Protein AF-A0A7S0DTU8-F1 (afdb_monomer)

Nearest PDB structures (foldseek):
  6wq1-assembly3_C  TM=8.535E-01  e=8.062E-12  Homo sapiens
  8d0v-assembly2_B  TM=8.245E-01  e=4.771E-11  Homo sapiens
  8czl-assembly1_A  TM=8.267E-01  e=7.780E-11  Homo sapiens

Foldseek 3Di:
DLPAFLALAGGPLVVLLVQLVVCVVVVVVVSNVVSLVVLLVVLVVLLDVSFPALARRRHLLLSLLSLLLVLVVVVVVVVVVVVVVVVVVCVPDVDDDDPDPPPPDDDPSNVSSLVSSLSSLLSQLVQQQVVCVVVVPPQANGWGAQDPVRFAFPACGRHDLVNLLSNLSHDVVSVCVSPVCCLVRSVSVVVVQVVQFADDDPVDPQATKHARTDDPDPPDDDPPDDDDPDPDDDDDDDDDDDDDDPDDDPDPDPVVVVVLPDDPVQAQPLDDQDQDLLARGGMLLVLLSSLLSCCVRVNDVPCSSLVSLVSSLVVCRNHVCYLLACFLGRHLLVSLQSLLSNLLSDPDNSSSSVSLLSSVQSLCLCVLVVVSHDPSSNVVSVVSNVRRVPNDPDQPDRGRHCVSSVLSVLCSVPSNQDHRPSSDSHPPPVSDPVPPPDPPVPDDDPPPDPPPDDDD

Secondary structure (DSSP, 8-state):
--SS---SSSSHHHHHHHHHHHHHHHT-HHHHHHHHHHHHHHHHHHTSTT----STTTSHHHHHHHHHHHHHHHHHHHHHHHHHHHHHHTTT-------SSSSS---HHHHHHHHHHHHHHHHHHHHHHHHHHHTT--S-S----SSTT---B-STTTSHHHHHHHHHHS-HHHHHHH-TTHHHHHHHHHHHHHHT-EE--TTSSS-EE--SBPPTT--------------S-----------S----------HHHHTTT--TTSSPPS--------SSSSSHHHHHHHHHHHHHHH--TTSHHHHHHHHHHHHHHHH---TT-S-SSSSHHHHHHHHHHHHHH-SSHHHHHHHHHHHHHHHHHHTT-TTTS-HHHHHHHHHHHHHHHHH-S-TTSTTTSHHHHHHHHHHTTSTTT---TTTS----SSS--TT----GGG--------------

pLDDT: mean 72.61, std 24.67, range [21.75, 98.25]

Mean predicted aligned error: 13.51 Å

InterPro domains:
  IPR007822 Lanthionine synthetase C-like [PF05147] (283-421)
  IPR007822 Lanthionine synthetase C-like [SM01260] (2-423)
  IPR012341 Six-hairpin glycosidase-like superfamily [G3DSA:1.50.10.10] (2-214)
  IPR012341 Six-hairpin glycosidase-like superfamily [G3DSA:1.50.10.10] (278-424)

Sequence (456 aa):
MSEYGAGLWDGLAGRVYVETIFHLETGDFVEAEACMETLISMARFVSTDMCSQDTYHDGRAGFLFALTDLLFRTTHRKEENTSKQLQSCTKGLGVPPTSSESSKHRSRDVEMLESAIEKVARKILDRGKEFVWDYSIELTPLIWPANKDMHMFLGLERGTMGCLHALLHVPPSILDRADPEWRHDINQTLQFVLMHQVYTDPAYTNATAYPEAAKPGIEQPLPAIKFHDATSSILKDGGGIGEIYRAGEEEEMPPQFHRFGFEADELPPEQTVNRTYQNLGEGSGGAVFLFLQARRVLGDPGDTFLNAARKAGDAVWERGLIRQGMGIIKGVSGNAYAFLALARAEEDEDKSNLWIQRARLFGAFMVNWETELPKPMRKLSLEFSRTAWYETSVPGCLMEGYGSGVLLLVDLEDPKNARAPLVEPTLWPHVFPRSTAPRLAQMEPRLVPPRASRRN

Solvent-accessible surface area (backbone atoms only — not comparable to full-atom values): 25528 Å² total; per-residue (Å²): 112,93,89,48,36,53,0,36,74,58,23,57,46,25,55,40,48,53,51,21,51,51,23,56,75,74,65,40,57,68,61,18,49,54,33,48,52,49,53,48,54,47,35,66,51,57,44,36,83,85,44,87,42,52,17,19,36,45,6,46,18,20,35,45,35,55,52,40,45,51,47,54,52,61,52,53,53,49,55,52,52,51,51,54,50,51,57,59,59,55,74,77,47,101,64,84,84,81,90,81,78,90,86,81,75,82,57,69,66,60,55,50,44,53,56,33,46,27,46,37,52,30,40,54,53,51,50,14,36,49,46,19,59,80,65,68,47,87,78,34,57,47,45,46,53,53,49,97,84,62,48,45,27,36,11,24,32,45,6,38,41,14,35,51,40,26,56,58,65,48,56,65,81,43,43,52,71,41,40,75,59,50,67,59,38,53,50,46,26,48,51,44,54,57,70,51,53,36,78,56,58,93,92,46,91,77,36,29,36,37,51,56,46,68,71,91,81,78,92,64,80,79,76,82,84,73,89,72,92,73,94,72,86,87,87,81,87,86,87,87,82,83,84,93,81,83,87,83,78,96,69,76,80,59,75,72,48,71,74,72,69,71,55,89,84,73,53,61,62,100,66,63,84,47,98,56,56,32,13,19,26,27,9,14,19,22,46,21,57,33,24,53,43,44,28,74,70,74,52,48,90,85,44,56,31,56,51,53,19,50,30,13,45,46,29,28,60,53,44,16,76,36,63,53,13,40,0,29,37,52,11,30,34,22,29,23,40,31,24,31,53,49,22,66,69,43,86,50,68,67,61,16,50,50,26,43,49,54,21,49,50,45,51,35,37,71,70,53,38,62,91,77,42,57,77,78,52,41,60,53,18,55,51,44,68,68,49,31,75,76,56,34,97,50,53,72,36,53,52,44,6,52,43,20,43,57,49,47,59,58,32,62,77,44,47,83,74,47,60,47,80,97,76,40,82,68,82,80,85,62,96,59,53,94,85,59,79,71,81,67,90,73,67,78,79,85,75,77,76,81,80,76,79,84,76,129

Structure (mmCIF, N/CA/C/O backbone):
data_AF-A0A7S0DTU8-F1
#
_entry.id   AF-A0A7S0DTU8-F1
#
loop_
_atom_site.group_PDB
_atom_site.id
_atom_site.type_symbol
_atom_site.label_atom_id
_atom_site.label_alt_id
_atom_site.label_comp_id
_atom_site.label_asym_id
_atom_site.label_entity_id
_atom_site.label_seq_id
_atom_site.pdbx_PDB_ins_code
_atom_site.Cartn_x
_atom_site.Cartn_y
_atom_site.Cartn_z
_atom_site.occupancy
_atom_site.B_iso_or_equiv
_atom_site.auth_seq_id
_atom_site.auth_comp_id
_atom_site.auth_asym_id
_atom_site.auth_atom_id
_atom_site.pdbx_PDB_model_num
ATOM 1 N N . MET A 1 1 ? -5.014 25.091 8.815 1.00 47.78 1 MET A N 1
ATOM 2 C CA . MET A 1 1 ? -4.806 23.866 8.009 1.00 47.78 1 MET A CA 1
ATOM 3 C C . MET A 1 1 ? -4.191 24.142 6.633 1.00 47.78 1 MET A C 1
ATOM 5 O O . MET A 1 1 ? -3.889 23.183 5.950 1.00 4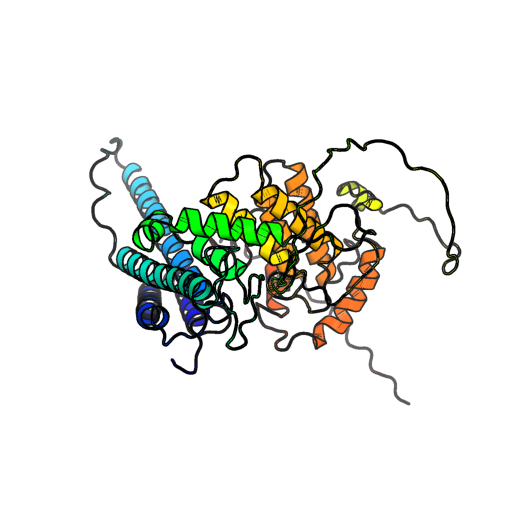7.78 1 MET A O 1
ATOM 9 N N . SER A 1 2 ? -3.927 25.394 6.222 1.00 42.66 2 SER A N 1
ATOM 10 C CA . SER A 1 2 ? -3.192 25.662 4.970 1.00 42.66 2 SER A CA 1
ATOM 11 C C . SER A 1 2 ? -1.684 25.372 5.051 1.00 42.66 2 SER A C 1
ATOM 13 O O . SER A 1 2 ? -1.054 25.253 4.012 1.00 42.66 2 SER A O 1
ATOM 15 N N . GLU A 1 3 ? -1.111 25.249 6.258 1.00 39.72 3 GLU A N 1
ATOM 16 C CA . GLU A 1 3 ? 0.319 24.944 6.479 1.00 39.72 3 GLU A CA 1
ATOM 17 C C . GLU A 1 3 ? 0.607 23.496 6.914 1.00 39.72 3 GLU A C 1
ATOM 19 O O . GLU A 1 3 ? 1.759 23.085 6.899 1.00 39.72 3 GLU A O 1
ATOM 24 N N . TYR A 1 4 ? -0.408 22.705 7.282 1.00 51.34 4 TYR A N 1
ATOM 25 C CA . TYR A 1 4 ? -0.225 21.323 7.741 1.00 51.34 4 TYR A CA 1
ATOM 26 C C . TYR A 1 4 ? -0.994 20.395 6.805 1.00 51.34 4 TYR A C 1
ATOM 28 O O . TYR A 1 4 ? -2.225 20.450 6.777 1.00 51.34 4 TYR A O 1
ATOM 36 N N . GLY A 1 5 ? -0.270 19.597 6.015 1.00 64.25 5 GLY A N 1
ATOM 37 C CA . GLY A 1 5 ? -0.832 18.683 5.021 1.00 64.25 5 GLY A CA 1
ATOM 38 C C . GLY A 1 5 ? -1.892 17.742 5.600 1.00 64.25 5 GLY A C 1
ATOM 39 O O . GLY A 1 5 ? -1.912 17.440 6.798 1.00 64.25 5 GLY A O 1
ATOM 40 N N . ALA A 1 6 ? -2.797 17.281 4.738 1.00 77.06 6 ALA A N 1
ATOM 41 C CA . ALA A 1 6 ? -3.824 16.306 5.101 1.00 77.06 6 ALA A CA 1
ATOM 42 C C . ALA A 1 6 ? -3.353 14.851 4.941 1.00 77.06 6 ALA A C 1
ATOM 44 O O . ALA A 1 6 ? -4.113 13.940 5.251 1.00 77.06 6 ALA A O 1
ATOM 45 N N . GLY A 1 7 ? -2.127 14.633 4.459 1.00 80.75 7 GLY A N 1
ATOM 46 C CA . GLY A 1 7 ? -1.588 13.303 4.213 1.00 80.75 7 GLY A CA 1
ATOM 47 C C . GLY A 1 7 ? -1.384 12.461 5.468 1.00 80.75 7 GLY A C 1
ATOM 48 O O . GLY A 1 7 ? -1.318 12.953 6.599 1.00 80.75 7 GLY A O 1
ATOM 49 N N . LEU A 1 8 ? -1.268 11.157 5.231 1.00 85.31 8 LEU A N 1
ATOM 50 C CA . LEU A 1 8 ? -0.995 10.159 6.260 1.00 85.31 8 LEU A CA 1
ATOM 51 C C . LEU A 1 8 ? 0.477 10.156 6.683 1.00 85.31 8 LEU A C 1
ATOM 53 O O . LEU A 1 8 ? 0.763 9.920 7.853 1.00 85.31 8 LEU A O 1
ATOM 57 N N . TRP A 1 9 ? 1.404 10.402 5.754 1.00 85.06 9 TRP A N 1
ATOM 58 C CA . TRP A 1 9 ? 2.842 10.328 6.036 1.00 85.06 9 TRP A CA 1
ATOM 59 C C . TRP A 1 9 ? 3.439 11.662 6.478 1.00 85.06 9 TRP A C 1
ATOM 61 O O . TRP A 1 9 ? 4.309 11.661 7.344 1.00 85.06 9 TRP A O 1
ATOM 71 N N . ASP A 1 10 ? 2.942 12.779 5.944 1.00 80.56 10 ASP A N 1
ATOM 72 C CA . ASP A 1 10 ? 3.497 14.116 6.208 1.00 80.56 10 ASP A CA 1
ATOM 73 C C . ASP A 1 10 ? 2.409 15.145 6.558 1.00 80.56 10 ASP A C 1
ATOM 75 O O . ASP A 1 10 ? 2.328 16.250 6.019 1.00 80.56 10 ASP A O 1
ATOM 79 N N . GLY A 1 11 ? 1.482 14.756 7.437 1.00 83.75 11 GLY A N 1
ATOM 80 C CA . GLY A 1 11 ? 0.316 15.578 7.738 1.00 83.75 11 GLY A CA 1
ATOM 81 C C . GLY A 1 11 ? -0.268 15.400 9.131 1.00 83.75 11 GLY A C 1
ATOM 82 O O . GLY A 1 11 ? 0.012 14.443 9.857 1.00 83.75 11 GLY A O 1
ATOM 83 N N . LEU A 1 12 ? -1.147 16.338 9.496 1.00 86.44 12 LEU A N 1
ATOM 84 C CA . LEU A 1 12 ? -1.878 16.292 10.767 1.00 86.44 12 LEU A CA 1
ATOM 85 C C . LEU A 1 12 ? -2.754 15.035 10.856 1.00 86.44 12 LEU A C 1
ATOM 87 O O . LEU A 1 12 ? -2.937 14.492 11.942 1.00 86.44 12 LEU A O 1
ATOM 91 N N . ALA A 1 13 ? -3.259 14.554 9.718 1.00 87.88 13 ALA A N 1
ATOM 92 C CA . ALA A 1 13 ? -4.102 13.370 9.681 1.00 87.88 13 ALA A CA 1
ATOM 93 C C . ALA A 1 13 ? -3.352 12.124 10.151 1.00 87.88 13 ALA A C 1
ATOM 95 O O . ALA A 1 13 ? -3.906 11.361 10.933 1.00 87.88 13 ALA A O 1
ATOM 96 N N . GLY A 1 14 ? -2.088 11.954 9.748 1.00 88.75 14 GLY A N 1
ATOM 97 C CA . GLY A 1 14 ? -1.256 10.849 10.219 1.00 88.75 14 GLY A CA 1
ATOM 98 C C . GLY A 1 14 ? -1.089 10.839 11.735 1.00 88.75 14 GLY A C 1
ATOM 99 O O . GLY A 1 14 ? -1.263 9.800 12.371 1.00 88.75 14 GLY A O 1
ATOM 100 N N . ARG A 1 15 ? -0.843 12.011 12.333 1.00 90.19 15 ARG A N 1
ATOM 101 C CA . ARG A 1 15 ? -0.746 12.150 13.792 1.00 90.19 15 ARG A CA 1
ATOM 102 C C . ARG A 1 15 ? -2.048 11.755 14.487 1.00 90.19 15 ARG A C 1
ATOM 104 O O . ARG A 1 15 ? -2.019 10.902 15.368 1.00 90.19 15 ARG A O 1
ATOM 111 N N . VAL A 1 16 ? -3.168 12.358 14.083 1.00 93.12 16 VAL A N 1
ATOM 112 C CA . VAL A 1 16 ? -4.474 12.096 14.712 1.00 93.12 16 VAL A CA 1
ATOM 113 C C . VAL A 1 16 ? -4.891 10.638 14.502 1.00 93.12 16 VAL A C 1
ATOM 115 O O . VAL A 1 16 ? -5.452 10.020 15.400 1.00 93.12 16 VAL A O 1
ATOM 118 N N . TYR A 1 17 ? -4.571 10.048 13.349 1.00 92.56 17 TYR A N 1
ATOM 119 C CA . TYR A 1 17 ? -4.797 8.631 13.077 1.00 92.56 17 TYR A CA 1
ATOM 120 C C . TYR A 1 17 ? -4.020 7.731 14.043 1.00 92.56 17 TYR A C 1
ATOM 122 O O . TYR A 1 17 ? -4.633 6.896 14.704 1.00 92.56 17 TYR A O 1
ATOM 130 N N . VAL A 1 18 ? -2.706 7.924 14.197 1.00 90.62 18 VAL A N 1
ATOM 131 C CA . VAL A 1 18 ? -1.896 7.119 15.131 1.00 90.62 18 VAL A CA 1
ATOM 132 C C . VAL A 1 18 ? -2.380 7.284 16.575 1.00 90.62 18 VAL A C 1
ATOM 134 O O . VAL A 1 18 ? -2.463 6.298 17.304 1.00 90.62 18 VAL A O 1
ATOM 137 N N . GLU A 1 19 ? -2.749 8.502 16.973 1.00 93.44 19 GLU A N 1
ATOM 138 C CA . GLU A 1 19 ? -3.332 8.794 18.288 1.00 93.44 19 GLU A CA 1
ATOM 139 C C . GLU A 1 19 ? -4.666 8.056 18.487 1.00 93.44 19 GLU A C 1
ATOM 141 O O . GLU A 1 19 ? -4.858 7.380 19.497 1.00 93.44 19 GLU A O 1
ATOM 146 N N . THR A 1 20 ? -5.535 8.056 17.469 1.00 92.69 20 THR A N 1
ATOM 147 C CA . THR A 1 20 ? -6.788 7.282 17.470 1.00 92.69 20 THR A CA 1
ATOM 148 C C . THR A 1 20 ? -6.514 5.795 17.688 1.00 92.69 20 THR A C 1
ATOM 150 O O . THR A 1 20 ? -7.142 5.172 18.544 1.00 92.69 20 THR A O 1
ATOM 153 N N . ILE A 1 21 ? -5.563 5.215 16.943 1.00 89.62 21 ILE A N 1
ATOM 154 C CA . ILE A 1 21 ? -5.195 3.800 17.088 1.00 89.62 21 ILE A CA 1
ATOM 155 C C . ILE A 1 21 ? -4.662 3.522 18.493 1.00 89.62 21 ILE A C 1
ATOM 157 O O . ILE A 1 21 ? -5.108 2.576 19.137 1.00 89.62 21 ILE A O 1
ATOM 161 N N . PHE A 1 22 ? -3.765 4.361 19.008 1.00 90.56 22 PHE A N 1
ATOM 162 C CA . PHE A 1 22 ? -3.223 4.204 20.355 1.00 90.56 22 PHE A CA 1
ATOM 163 C C . PHE A 1 22 ? -4.329 4.164 21.421 1.00 90.56 22 PHE A C 1
ATOM 165 O O . PHE A 1 22 ? -4.346 3.261 22.263 1.00 90.56 22 PHE A O 1
ATOM 172 N N . HIS A 1 23 ? -5.286 5.090 21.367 1.00 89.69 23 HIS A N 1
ATOM 173 C CA . HIS A 1 23 ? -6.411 5.122 22.301 1.00 89.69 23 HIS A CA 1
ATOM 174 C C . HIS A 1 23 ? -7.343 3.910 22.142 1.00 89.69 23 HIS A C 1
ATOM 176 O O . HIS A 1 23 ? -7.760 3.312 23.138 1.00 89.69 23 HIS A O 1
ATOM 182 N N . LEU A 1 24 ? -7.605 3.467 20.906 1.00 84.94 24 LEU A N 1
ATOM 183 C CA . LEU A 1 24 ? -8.387 2.252 20.652 1.00 84.94 24 LEU A CA 1
ATOM 184 C C . LEU A 1 24 ? -7.739 1.002 21.266 1.00 84.94 24 LEU A C 1
ATOM 186 O O . LEU A 1 24 ? -8.446 0.198 21.880 1.00 84.94 24 LEU A O 1
ATOM 190 N N . GLU A 1 25 ? -6.420 0.852 21.122 1.00 83.25 25 GLU A N 1
ATOM 191 C CA . GLU A 1 25 ? -5.665 -0.313 21.607 1.00 83.25 25 GLU A CA 1
ATOM 192 C C . GLU A 1 25 ? -5.443 -0.287 23.129 1.00 83.25 25 GLU A C 1
ATOM 194 O O . GLU A 1 25 ? -5.453 -1.329 23.789 1.00 83.25 25 GLU A O 1
ATOM 199 N N . THR A 1 26 ? -5.281 0.901 23.718 1.00 87.31 26 THR A N 1
ATOM 200 C CA . THR A 1 26 ? -5.120 1.063 25.177 1.00 87.31 26 THR A CA 1
ATOM 201 C C . THR A 1 26 ? -6.438 1.017 25.944 1.00 87.31 26 THR A C 1
ATOM 203 O O . THR A 1 26 ? -6.439 0.827 27.162 1.00 87.31 26 THR A O 1
ATOM 206 N N . GLY A 1 27 ? -7.564 1.111 25.240 1.00 84.25 27 GLY A N 1
ATOM 207 C CA . GLY A 1 27 ? -8.895 1.021 25.825 1.00 84.25 27 GLY A CA 1
ATOM 208 C C . GLY A 1 27 ? -9.516 2.364 26.215 1.00 84.25 27 GLY A C 1
ATOM 209 O O . GLY A 1 27 ? -10.543 2.375 26.892 1.00 84.25 27 GLY A O 1
ATOM 210 N N . ASP A 1 28 ? -8.917 3.477 25.797 1.00 89.19 28 ASP A N 1
ATOM 211 C CA . ASP A 1 28 ? -9.402 4.830 26.059 1.00 89.19 28 ASP A CA 1
ATOM 212 C C . ASP A 1 28 ? -10.368 5.289 24.958 1.00 89.19 28 ASP A C 1
ATOM 214 O O . ASP A 1 28 ? -10.019 5.997 24.015 1.00 89.19 28 ASP A O 1
ATOM 218 N N . PHE A 1 29 ? -11.610 4.812 25.023 1.00 86.56 29 PHE A N 1
ATOM 219 C CA . PHE A 1 29 ? -12.559 5.008 23.921 1.00 86.56 29 PHE A CA 1
ATOM 220 C C . PHE A 1 29 ? -13.062 6.440 23.781 1.00 86.56 29 PHE A C 1
ATOM 222 O O . PHE A 1 29 ? -13.463 6.811 22.684 1.00 86.56 29 PHE A O 1
ATOM 229 N N . VAL A 1 30 ? -13.028 7.228 24.857 1.00 88.88 30 VAL A N 1
ATOM 230 C CA . VAL A 1 30 ? -13.466 8.628 24.824 1.00 88.88 30 VAL A CA 1
ATOM 231 C C . VAL A 1 30 ? -12.485 9.449 23.993 1.00 88.88 30 VAL A C 1
ATOM 233 O O . VAL A 1 30 ? -12.898 10.151 23.072 1.00 88.88 30 VAL A O 1
ATOM 236 N N . GLU A 1 31 ? -11.185 9.293 24.250 1.00 93.19 31 GLU A N 1
ATOM 237 C CA . GLU A 1 31 ? -10.153 9.977 23.465 1.00 93.19 31 GLU A CA 1
ATOM 238 C C . GLU A 1 31 ? -10.072 9.432 22.032 1.00 93.19 31 GLU A C 1
ATOM 240 O O . GLU A 1 31 ? -9.903 10.198 21.080 1.00 93.19 31 GLU A O 1
ATOM 245 N N . ALA A 1 32 ? -10.284 8.124 21.837 1.00 90.50 32 ALA A N 1
ATOM 246 C CA . ALA A 1 32 ? -10.372 7.548 20.495 1.00 90.50 32 ALA A CA 1
ATOM 247 C C . ALA A 1 32 ? -11.526 8.151 19.673 1.00 90.50 32 ALA A C 1
ATOM 249 O O . ALA A 1 32 ? -11.344 8.458 18.494 1.00 90.50 32 ALA A O 1
ATOM 250 N N . GLU A 1 33 ? -12.705 8.327 20.276 1.00 90.50 33 GLU A N 1
ATOM 251 C CA . GLU A 1 33 ? -13.869 8.941 19.627 1.00 90.50 33 GLU A CA 1
ATOM 252 C C . GLU A 1 33 ? -13.592 10.412 19.284 1.00 90.50 33 GLU A C 1
ATOM 254 O O . GLU A 1 33 ? -13.814 10.821 18.146 1.00 90.50 33 GLU A O 1
ATOM 259 N N . ALA A 1 34 ? -12.988 11.179 20.199 1.00 92.75 34 ALA A N 1
ATOM 260 C CA . ALA A 1 34 ? -12.606 12.573 19.955 1.00 92.75 34 ALA A CA 1
ATOM 261 C C . ALA A 1 34 ? -11.588 12.728 18.803 1.00 92.75 34 ALA A C 1
ATOM 263 O O . ALA A 1 34 ? -11.715 13.613 17.943 1.00 92.75 34 ALA A O 1
ATOM 264 N N . CYS A 1 35 ? -10.589 11.843 18.736 1.00 94.50 35 CYS A N 1
ATOM 265 C CA . CYS A 1 35 ? -9.633 11.821 17.628 1.00 94.50 35 CYS A CA 1
ATOM 266 C C . CYS A 1 35 ? -10.316 11.446 16.302 1.00 94.50 35 CYS A C 1
ATOM 268 O O . CYS A 1 35 ? -10.066 12.065 15.262 1.00 94.50 35 CYS A O 1
ATOM 270 N N . MET A 1 36 ? -11.240 10.484 16.333 1.00 92.94 36 MET A N 1
ATOM 271 C CA . MET A 1 36 ? -12.008 10.071 15.159 1.00 92.94 36 MET A CA 1
ATOM 272 C C . MET A 1 36 ? -12.922 11.190 14.643 1.00 92.94 36 MET A C 1
ATOM 274 O O . MET A 1 36 ? -12.947 11.451 13.438 1.00 92.94 36 MET A O 1
ATOM 278 N N . GLU A 1 37 ? -13.614 11.910 15.529 1.00 92.75 37 GLU A N 1
ATOM 279 C CA . GLU A 1 37 ? -14.400 13.097 15.170 1.00 92.75 37 GLU A CA 1
ATOM 280 C C . GLU A 1 37 ? -13.529 14.181 14.525 1.00 92.75 37 GLU A C 1
ATOM 282 O O . GLU A 1 37 ? -13.947 14.827 13.556 1.00 92.75 37 GLU A O 1
ATOM 287 N N . THR A 1 38 ? -12.295 14.344 15.008 1.00 94.12 38 THR A N 1
ATOM 288 C CA . THR A 1 38 ? -11.319 15.270 14.423 1.00 94.12 38 THR A CA 1
ATOM 289 C C . THR A 1 38 ? -10.979 14.874 12.985 1.00 94.12 38 THR A C 1
ATOM 291 O O . THR A 1 38 ? -11.072 15.717 12.088 1.00 94.12 38 THR A O 1
ATOM 294 N N . LEU A 1 39 ? -10.677 13.598 12.720 1.00 92.88 39 LEU A N 1
ATOM 295 C CA . LEU A 1 39 ? -10.431 13.101 11.358 1.00 92.88 39 LEU A CA 1
ATOM 296 C C . LEU A 1 39 ? -11.659 13.257 10.452 1.00 92.88 39 LEU A C 1
ATOM 298 O O . LEU A 1 39 ? -11.545 13.739 9.325 1.00 92.88 39 LEU A O 1
ATOM 302 N N . ILE A 1 40 ? -12.854 12.928 10.941 1.00 93.25 40 ILE A N 1
ATOM 303 C CA . ILE A 1 40 ? -14.099 13.098 10.176 1.00 93.25 40 ILE A CA 1
ATOM 304 C C . ILE A 1 40 ? -14.339 14.580 9.846 1.00 93.25 40 ILE A C 1
ATOM 306 O O . ILE A 1 40 ? -14.767 14.918 8.738 1.00 93.25 40 ILE A O 1
ATOM 310 N N . SER A 1 41 ? -14.039 15.487 10.776 1.00 92.19 41 SER A N 1
ATOM 311 C CA . SER A 1 41 ? -14.117 16.930 10.540 1.00 92.19 41 SER A CA 1
ATOM 312 C C . SER A 1 41 ? -13.126 17.378 9.461 1.00 92.19 41 SER A C 1
ATOM 314 O O . SER A 1 41 ? -13.504 18.119 8.547 1.00 92.19 41 SER A O 1
ATOM 316 N N . MET A 1 42 ? -11.891 16.862 9.493 1.00 92.75 42 MET A N 1
ATOM 317 C CA . MET A 1 42 ? -10.875 17.129 8.468 1.00 92.75 42 MET A CA 1
ATOM 318 C C . MET A 1 42 ? -11.329 16.686 7.073 1.00 92.75 42 MET A C 1
ATOM 320 O O . MET A 1 42 ? -11.055 17.393 6.101 1.00 92.75 42 MET A O 1
ATOM 324 N N . ALA A 1 43 ? -12.099 15.599 6.955 1.00 92.69 43 ALA A N 1
ATOM 325 C CA . ALA A 1 43 ? -12.613 15.123 5.668 1.00 92.69 43 ALA A CA 1
ATOM 326 C C . ALA A 1 43 ? -13.438 16.185 4.918 1.00 92.69 43 ALA A C 1
ATOM 328 O O . ALA A 1 43 ? -13.435 16.211 3.685 1.00 92.69 43 ALA A O 1
ATOM 329 N N . ARG A 1 44 ? -14.092 17.113 5.638 1.00 88.44 44 ARG A N 1
ATOM 330 C CA . ARG A 1 44 ? -14.816 18.245 5.030 1.00 88.44 44 ARG A CA 1
ATOM 331 C C . ARG A 1 44 ? -13.888 19.182 4.268 1.00 88.44 44 ARG A C 1
ATOM 333 O O . ARG A 1 44 ? -14.297 19.708 3.246 1.00 88.44 44 ARG A O 1
ATOM 340 N N . PHE A 1 45 ? -12.667 19.386 4.756 1.00 88.38 45 PHE A N 1
ATOM 341 C CA . PHE A 1 45 ? -11.651 20.186 4.076 1.00 88.38 45 PHE A CA 1
ATOM 342 C C . PHE A 1 45 ? -10.992 19.390 2.944 1.00 88.38 45 PHE A C 1
ATOM 344 O O . PHE A 1 45 ? -10.899 19.883 1.821 1.00 88.38 45 PHE A O 1
ATOM 351 N N . VAL A 1 46 ? -10.602 18.139 3.213 1.00 90.12 46 VAL A N 1
ATOM 352 C CA . VAL A 1 46 ? -9.919 17.263 2.241 1.00 90.12 46 VAL A CA 1
ATOM 353 C C . VAL A 1 46 ? -10.770 17.016 0.993 1.00 90.12 46 VAL A C 1
ATOM 355 O O . VAL A 1 46 ? -10.247 16.949 -0.115 1.00 90.12 46 VAL A O 1
ATOM 358 N N . SER A 1 47 ? -12.095 16.973 1.138 1.00 90.25 47 SER A N 1
ATOM 359 C CA . SER A 1 47 ? -13.027 16.786 0.016 1.00 90.25 47 SER A CA 1
ATOM 360 C C . SER A 1 47 ? -13.262 18.050 -0.832 1.00 90.25 47 SER A C 1
ATOM 362 O O . SER A 1 47 ? -14.062 18.013 -1.761 1.00 90.25 47 SER A O 1
ATOM 364 N N . THR A 1 48 ? -12.602 19.175 -0.532 1.00 88.31 48 THR A N 1
ATOM 365 C CA . THR A 1 48 ? -12.717 20.438 -1.294 1.00 88.31 48 THR A CA 1
ATOM 366 C C . THR A 1 48 ? -11.451 20.721 -2.088 1.00 88.31 48 THR A C 1
ATOM 368 O O . THR A 1 48 ? -10.394 20.179 -1.768 1.00 88.31 48 THR A O 1
ATOM 371 N N . ASP A 1 49 ? -11.517 21.631 -3.060 1.00 84.12 49 ASP A N 1
ATOM 372 C CA . ASP A 1 49 ? -10.358 22.070 -3.861 1.00 84.12 49 ASP A CA 1
ATOM 373 C C . ASP A 1 49 ? -9.280 22.808 -3.052 1.00 84.12 49 ASP A C 1
ATOM 375 O O . ASP A 1 49 ? -8.189 23.069 -3.551 1.00 84.12 49 ASP A O 1
ATOM 379 N N . MET A 1 50 ? -9.550 23.104 -1.777 1.00 79.94 50 MET A N 1
ATOM 380 C CA . MET A 1 50 ? -8.562 23.680 -0.866 1.00 79.94 50 MET A CA 1
ATOM 381 C C . MET A 1 50 ? -7.436 22.696 -0.518 1.00 79.94 50 MET A C 1
ATOM 383 O O . MET A 1 50 ? -6.349 23.123 -0.132 1.00 79.94 50 MET A O 1
ATOM 387 N N . CYS A 1 51 ? -7.676 21.388 -0.648 1.00 78.81 51 CYS A N 1
ATOM 388 C CA . CYS A 1 51 ? -6.618 20.387 -0.591 1.00 78.81 51 CYS A CA 1
ATOM 389 C C . CYS A 1 51 ? -6.015 20.237 -1.996 1.00 78.81 51 CYS A C 1
ATOM 391 O O . CYS A 1 51 ? -6.677 19.795 -2.931 1.00 78.81 51 CYS A O 1
ATOM 393 N N . SER A 1 52 ? -4.761 20.641 -2.178 1.00 71.50 52 SER A N 1
ATOM 394 C CA . SER A 1 52 ? -4.163 20.697 -3.518 1.00 71.50 52 SER A CA 1
ATOM 395 C C . SER A 1 52 ? -3.586 19.367 -4.003 1.00 71.50 52 SER A C 1
ATOM 397 O O . SER A 1 52 ? -3.249 19.266 -5.176 1.00 71.50 52 SER A O 1
ATOM 399 N N . GLN A 1 53 ? -3.421 18.380 -3.117 1.00 83.38 53 GLN A N 1
ATOM 400 C CA . GLN A 1 53 ? -2.662 17.161 -3.402 1.00 83.38 53 GLN A CA 1
ATOM 401 C C . GLN A 1 53 ? -3.539 15.917 -3.303 1.00 83.38 53 GLN A C 1
ATOM 403 O O . GLN A 1 53 ? -4.256 15.728 -2.321 1.00 83.38 53 GLN A O 1
ATOM 408 N N . ASP A 1 54 ? -3.446 15.048 -4.306 1.00 89.06 54 ASP A N 1
ATOM 409 C CA . ASP A 1 54 ? -4.174 13.776 -4.362 1.00 89.06 54 ASP A CA 1
ATOM 410 C C . ASP A 1 54 ? -3.300 12.582 -3.941 1.00 89.06 54 ASP A C 1
ATOM 412 O O . ASP A 1 54 ? -3.815 11.489 -3.724 1.00 89.06 54 ASP A O 1
ATOM 416 N N . THR A 1 55 ? -1.994 12.803 -3.748 1.00 89.38 55 THR A N 1
ATOM 417 C CA . THR A 1 55 ? -1.002 11.747 -3.519 1.00 89.38 55 THR A CA 1
ATOM 418 C C . THR A 1 55 ? -1.172 10.990 -2.197 1.00 89.38 55 THR A C 1
ATOM 420 O O . THR A 1 55 ? -1.907 11.403 -1.293 1.00 89.38 55 THR A O 1
ATOM 423 N N . TYR A 1 56 ? -0.469 9.860 -2.067 1.00 90.94 56 TYR A N 1
ATOM 424 C CA . TYR A 1 56 ? -0.482 9.060 -0.843 1.00 90.94 56 TYR A CA 1
ATOM 425 C C . TYR A 1 56 ? 0.311 9.723 0.291 1.00 90.94 56 TYR A C 1
ATOM 427 O O . TYR A 1 56 ? -0.111 9.687 1.447 1.00 90.94 56 TYR A O 1
ATOM 435 N N . HIS A 1 57 ? 1.434 10.361 -0.043 1.00 88.44 57 HIS A N 1
ATOM 436 C CA . HIS A 1 57 ? 2.341 10.983 0.919 1.00 88.44 57 HIS A CA 1
ATOM 437 C C . HIS A 1 57 ? 1.662 12.111 1.712 1.00 88.44 57 HIS A C 1
ATOM 439 O O . HIS A 1 57 ? 1.558 12.056 2.942 1.00 88.44 57 HIS A O 1
ATOM 445 N N . ASP A 1 58 ? 1.193 13.136 1.007 1.00 86.06 58 ASP A N 1
ATOM 446 C CA . ASP A 1 58 ? 0.768 14.423 1.573 1.00 86.06 58 ASP A CA 1
ATOM 447 C C . ASP A 1 58 ? -0.677 14.808 1.199 1.00 86.06 58 ASP A C 1
ATOM 449 O O . ASP A 1 58 ? -1.173 15.862 1.616 1.00 86.06 58 ASP A O 1
ATOM 453 N N . GLY A 1 59 ? -1.371 13.941 0.457 1.00 89.69 59 GLY A N 1
ATOM 454 C CA . GLY A 1 59 ? -2.655 14.235 -0.168 1.00 89.69 59 GLY A CA 1
ATOM 455 C C . GLY A 1 59 ? -3.833 13.364 0.268 1.00 89.69 59 GLY A C 1
ATOM 456 O O . GLY A 1 59 ? -3.831 12.689 1.306 1.00 89.69 59 GLY A O 1
ATOM 457 N N . ARG A 1 60 ? -4.888 13.419 -0.554 1.00 93.00 60 ARG A N 1
ATOM 458 C CA . ARG A 1 60 ? -6.170 12.743 -0.308 1.00 93.00 60 ARG A CA 1
ATOM 459 C C . ARG A 1 60 ? -6.047 11.226 -0.209 1.00 93.00 60 ARG A C 1
ATOM 461 O O . ARG A 1 60 ? -6.772 10.641 0.591 1.00 93.00 60 ARG A O 1
ATOM 468 N N . ALA A 1 61 ? -5.172 10.584 -0.986 1.00 94.56 61 ALA A N 1
ATOM 469 C CA . ALA A 1 61 ? -5.077 9.125 -0.999 1.00 94.56 61 ALA A CA 1
ATOM 470 C C . ALA A 1 61 ? -4.606 8.561 0.353 1.00 94.56 61 ALA A C 1
ATOM 472 O O . ALA A 1 61 ? -5.228 7.640 0.882 1.00 94.56 61 ALA A O 1
ATOM 473 N N . GLY A 1 62 ? -3.582 9.159 0.971 1.00 93.50 62 GLY A N 1
ATOM 474 C CA . GLY A 1 62 ? -3.136 8.743 2.305 1.00 93.50 62 GLY A CA 1
ATOM 475 C C . GLY A 1 62 ? -4.214 8.981 3.365 1.00 93.50 62 GLY A C 1
ATOM 476 O O . GLY A 1 62 ? -4.487 8.116 4.198 1.00 93.50 62 GLY A O 1
ATOM 477 N N . PHE A 1 63 ? -4.893 10.131 3.293 1.00 95.19 63 PHE A N 1
ATOM 478 C CA . PHE A 1 63 ? -6.020 10.445 4.174 1.00 95.19 63 PHE A CA 1
ATOM 479 C C . PHE A 1 63 ? -7.168 9.430 4.046 1.00 95.19 63 PHE A C 1
ATOM 481 O O . PHE A 1 63 ? -7.713 8.963 5.048 1.00 95.19 63 PHE A O 1
ATOM 488 N N . LEU A 1 64 ? -7.520 9.065 2.810 1.00 96.00 64 LEU A N 1
ATOM 489 C CA . LEU A 1 64 ? -8.550 8.074 2.513 1.00 96.00 64 LEU A CA 1
ATOM 490 C C . LEU A 1 64 ? -8.191 6.704 3.095 1.00 96.00 64 LEU A C 1
ATOM 492 O O . LEU A 1 64 ? -9.050 6.056 3.697 1.00 96.00 64 LEU A O 1
ATOM 496 N N . PHE A 1 65 ? -6.931 6.284 2.956 1.00 94.88 65 PHE A N 1
ATOM 497 C CA . PHE A 1 65 ? -6.448 5.038 3.545 1.00 94.88 65 PHE A CA 1
ATOM 498 C C . PHE A 1 65 ? -6.631 5.033 5.070 1.00 94.88 65 PHE A C 1
ATOM 500 O O . PHE A 1 65 ? -7.187 4.081 5.612 1.00 94.88 65 PHE A O 1
ATOM 507 N N . ALA A 1 66 ? -6.257 6.120 5.752 1.00 94.00 66 ALA A N 1
ATOM 508 C CA . ALA A 1 66 ? -6.395 6.241 7.205 1.00 94.00 66 ALA A CA 1
ATOM 509 C C . ALA A 1 66 ? -7.853 6.102 7.679 1.00 94.00 66 ALA A C 1
ATOM 511 O O . ALA A 1 66 ? -8.139 5.353 8.615 1.00 94.00 66 ALA A O 1
ATOM 512 N N . LEU A 1 67 ? -8.794 6.785 7.013 1.00 94.94 67 LEU A N 1
ATOM 513 C CA . LEU A 1 67 ? -10.221 6.654 7.327 1.00 94.94 67 LEU A CA 1
ATOM 514 C C . LEU A 1 67 ? -10.731 5.227 7.097 1.00 94.94 67 LEU A C 1
ATOM 516 O O . LEU A 1 67 ? -11.541 4.719 7.872 1.00 94.94 67 LEU A O 1
ATOM 520 N N . THR A 1 68 ? -10.259 4.588 6.032 1.00 94.19 68 THR A N 1
ATOM 521 C CA . THR A 1 68 ? -10.695 3.247 5.644 1.00 94.19 68 THR A CA 1
ATOM 522 C C . THR A 1 68 ? -10.177 2.177 6.603 1.00 94.19 68 THR A C 1
ATOM 524 O O . THR A 1 68 ? -10.942 1.298 7.003 1.00 94.19 68 THR A O 1
ATOM 527 N N . ASP A 1 69 ? -8.922 2.282 7.048 1.00 91.38 69 ASP A N 1
ATOM 528 C CA . ASP A 1 69 ? -8.374 1.404 8.088 1.00 91.38 69 ASP A CA 1
ATOM 529 C C . ASP A 1 69 ? -9.128 1.574 9.421 1.00 91.38 69 ASP A C 1
ATOM 531 O O . ASP A 1 69 ? -9.500 0.587 10.061 1.00 91.38 69 ASP A O 1
ATOM 535 N N . LEU A 1 70 ? -9.468 2.813 9.803 1.00 91.44 70 LEU A N 1
ATOM 536 C CA . LEU A 1 70 ? -10.299 3.071 10.986 1.00 91.44 70 LEU A CA 1
ATOM 537 C C . LEU A 1 70 ? -11.696 2.456 10.871 1.00 91.44 70 LEU A C 1
ATOM 539 O O . LEU A 1 70 ? -12.184 1.853 11.834 1.00 91.44 70 LEU A O 1
ATOM 543 N N . LEU A 1 71 ? -12.341 2.570 9.708 1.00 91.56 71 LEU A N 1
ATOM 544 C CA . LEU A 1 71 ? -13.624 1.912 9.464 1.00 91.56 71 LEU A CA 1
ATOM 545 C C . LEU A 1 71 ? -13.493 0.401 9.681 1.00 91.56 71 LEU A C 1
ATOM 547 O O . LEU A 1 71 ? -14.254 -0.172 10.456 1.00 91.56 71 LEU A O 1
ATOM 551 N N . PHE A 1 72 ? -12.483 -0.223 9.078 1.00 86.75 72 PHE A N 1
ATOM 552 C CA . PHE A 1 72 ? -12.244 -1.660 9.193 1.00 86.75 72 PHE A CA 1
ATOM 553 C C . PHE A 1 72 ? -12.041 -2.125 10.649 1.00 86.75 72 PHE A C 1
ATOM 555 O O . PHE A 1 72 ? -12.640 -3.113 11.088 1.00 86.75 72 PHE A O 1
ATOM 562 N N . ARG A 1 73 ? -11.262 -1.385 11.449 1.00 83.75 73 ARG A N 1
ATOM 563 C CA . ARG A 1 73 ? -11.051 -1.704 12.875 1.00 83.75 73 ARG A CA 1
ATOM 564 C C . ARG A 1 73 ? -12.301 -1.520 13.721 1.00 83.75 73 ARG A C 1
ATOM 566 O O . ARG A 1 73 ? -12.599 -2.345 14.590 1.00 83.75 73 ARG A O 1
ATOM 573 N N . THR A 1 74 ? -13.030 -0.431 13.494 1.00 81.88 74 THR A N 1
ATOM 574 C CA . THR A 1 74 ? -14.240 -0.118 14.266 1.00 81.88 74 THR A CA 1
ATOM 575 C C . THR A 1 74 ? -15.367 -1.109 13.985 1.00 81.88 74 THR A C 1
ATOM 577 O O . THR A 1 74 ? -16.143 -1.413 14.899 1.00 81.88 74 THR A O 1
ATOM 580 N N . THR A 1 75 ? -15.440 -1.665 12.771 1.00 79.50 75 THR A N 1
ATOM 581 C CA . THR A 1 75 ? -16.399 -2.720 12.420 1.00 79.50 75 THR A CA 1
ATOM 582 C C . THR A 1 75 ? -16.011 -4.075 13.010 1.00 79.50 75 THR A C 1
ATOM 584 O O . THR A 1 75 ? -16.830 -4.673 13.711 1.00 79.50 75 THR A O 1
ATOM 587 N N . HIS A 1 76 ? -14.768 -4.538 12.830 1.00 70.88 76 HIS A N 1
ATOM 588 C CA . HIS A 1 76 ? -14.353 -5.864 13.317 1.00 70.88 76 HIS A CA 1
ATOM 589 C C . HIS A 1 76 ? -14.404 -6.001 14.838 1.00 70.88 76 HIS A C 1
ATOM 591 O O . HIS A 1 76 ? -14.822 -7.027 15.378 1.00 70.88 76 HIS A O 1
ATOM 597 N N . ARG A 1 77 ? -14.052 -4.941 15.564 1.00 66.69 77 ARG A N 1
ATOM 598 C CA . ARG A 1 77 ? -14.099 -4.968 17.026 1.00 66.69 77 ARG A CA 1
ATOM 599 C C . ARG A 1 77 ? -15.516 -5.161 17.575 1.00 66.69 77 ARG A C 1
ATOM 601 O O . ARG A 1 77 ? -15.697 -5.775 18.629 1.00 66.69 77 ARG A O 1
ATOM 608 N N . LYS A 1 78 ? -16.534 -4.648 16.878 1.00 60.62 78 LYS A N 1
ATOM 609 C CA . LYS A 1 78 ? -17.937 -4.855 17.265 1.00 60.62 78 LYS A CA 1
ATOM 610 C C . LYS A 1 78 ? -18.343 -6.311 17.082 1.00 60.62 78 LYS A C 1
ATOM 612 O O . LYS A 1 78 ? -18.939 -6.872 17.996 1.00 60.62 78 LYS A O 1
ATOM 617 N N . GLU A 1 79 ? -17.939 -6.938 15.981 1.00 59.78 79 GLU A N 1
ATOM 618 C CA . GLU A 1 79 ? -18.188 -8.363 15.725 1.00 59.78 79 GLU A CA 1
ATOM 619 C C . GLU A 1 79 ? -17.557 -9.256 16.805 1.00 59.78 79 GLU A C 1
ATOM 621 O O . GLU A 1 79 ? -18.210 -10.173 17.316 1.00 59.78 79 GLU A O 1
ATOM 626 N N . GLU A 1 80 ? -16.329 -8.949 17.237 1.00 59.88 80 GLU A N 1
ATOM 627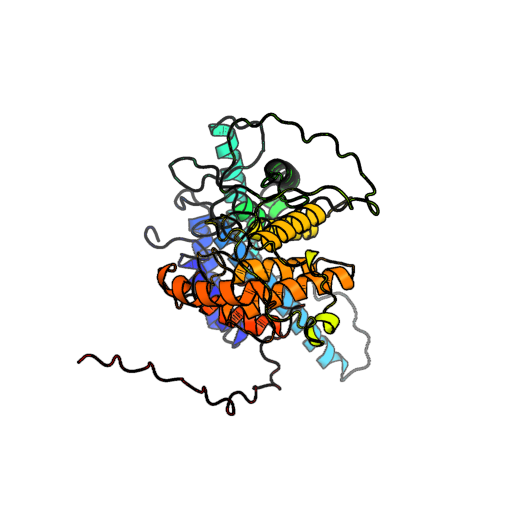 C CA . GLU A 1 80 ? -15.678 -9.659 18.343 1.00 59.88 80 GLU A CA 1
ATOM 628 C C . GLU A 1 80 ? -16.394 -9.472 19.686 1.00 59.88 80 GLU A C 1
ATOM 630 O O . GLU A 1 80 ? -16.567 -10.436 20.437 1.00 59.88 80 GLU A O 1
ATOM 635 N N . ASN A 1 81 ? -16.799 -8.244 20.019 1.00 58.53 81 ASN A N 1
ATOM 636 C CA . ASN A 1 81 ? -17.483 -7.952 21.280 1.00 58.53 81 ASN A CA 1
ATOM 637 C C . ASN A 1 81 ? -18.863 -8.617 21.338 1.00 58.53 81 ASN A C 1
ATOM 639 O O . ASN A 1 81 ? -19.210 -9.212 22.360 1.00 58.53 81 ASN A O 1
ATOM 643 N N . THR A 1 82 ? -19.619 -8.582 20.238 1.00 53.34 82 THR A N 1
ATOM 644 C CA . THR A 1 82 ? -20.896 -9.293 20.113 1.00 53.34 82 THR A CA 1
ATOM 645 C C . THR A 1 82 ? -20.688 -10.803 20.239 1.00 53.34 82 THR A C 1
ATOM 647 O O . THR A 1 82 ? -21.403 -11.454 20.999 1.00 53.34 82 THR A O 1
ATOM 650 N N . SER A 1 83 ? -19.654 -11.362 19.604 1.00 54.53 83 SER A N 1
ATOM 651 C CA . SER A 1 83 ? -19.321 -12.791 19.717 1.00 54.53 83 SER A CA 1
ATOM 652 C C . SER A 1 83 ? -18.944 -13.198 21.150 1.00 54.53 83 SER A C 1
ATOM 654 O O . SER A 1 83 ? -19.418 -14.223 21.643 1.00 54.53 83 SER A O 1
ATOM 656 N N . LYS A 1 84 ? -18.156 -12.378 21.862 1.00 57.03 84 LYS A N 1
ATOM 657 C CA . LYS A 1 84 ? -17.778 -12.605 23.273 1.00 57.03 84 LYS A CA 1
ATOM 658 C C . LYS A 1 84 ? -18.983 -12.499 24.222 1.00 57.03 84 LYS A C 1
ATOM 660 O O . LYS A 1 84 ? -19.077 -13.285 25.165 1.00 57.03 84 LYS A O 1
ATOM 665 N N . GLN A 1 85 ? -19.918 -11.579 23.966 1.00 50.97 85 GLN A N 1
ATOM 666 C CA . GLN A 1 85 ? -21.170 -11.450 24.728 1.00 50.97 85 GLN A CA 1
ATOM 667 C C . GLN A 1 85 ? -22.134 -12.619 24.480 1.00 50.97 85 GLN A C 1
ATOM 669 O O . GLN A 1 85 ? -22.708 -13.149 25.428 1.00 50.97 85 GLN A O 1
ATOM 674 N N . LEU A 1 86 ? -22.283 -13.078 23.233 1.00 47.59 86 LEU A N 1
ATOM 675 C CA . LEU A 1 86 ? -23.088 -14.266 22.936 1.00 47.59 86 LEU A CA 1
ATOM 676 C C . LEU A 1 86 ? -22.511 -15.517 23.614 1.00 47.59 86 LEU A C 1
ATOM 678 O O . LEU A 1 86 ? -23.263 -16.272 24.225 1.00 47.59 86 LEU A O 1
ATOM 682 N N . GLN A 1 87 ? -21.186 -15.695 23.592 1.00 52.69 87 GLN A N 1
ATOM 683 C CA . GLN A 1 87 ? -20.520 -16.828 24.244 1.00 52.69 87 GLN A CA 1
ATOM 684 C C . GLN A 1 87 ? -20.629 -16.809 25.779 1.00 52.69 87 GLN A C 1
ATOM 686 O O . GLN A 1 87 ? -20.691 -17.878 26.397 1.00 52.69 87 GLN A O 1
ATOM 691 N N . SER A 1 88 ? -20.657 -15.630 26.414 1.00 49.84 88 SER A N 1
ATOM 692 C CA . SER A 1 88 ? -20.848 -15.522 27.868 1.00 49.84 88 SER A CA 1
ATOM 693 C C . SER A 1 88 ? -22.300 -15.792 28.279 1.00 49.84 88 SER A C 1
ATOM 695 O O . SER A 1 88 ? -22.524 -16.476 29.278 1.00 49.84 88 SER A O 1
ATOM 697 N N . CYS A 1 89 ? -23.277 -15.363 27.474 1.00 45.62 89 CYS A N 1
ATOM 698 C CA . CYS A 1 89 ? -24.699 -15.628 27.704 1.00 45.62 89 CYS A CA 1
ATOM 699 C C . CYS A 1 89 ? -25.078 -17.106 27.491 1.00 45.62 89 CYS A C 1
ATOM 701 O O . CYS A 1 89 ? -25.897 -17.646 28.236 1.00 45.62 89 CYS A O 1
ATOM 703 N N . THR A 1 90 ? -24.449 -17.808 26.541 1.00 50.69 90 THR A N 1
ATOM 704 C CA . THR A 1 90 ? -24.732 -19.235 26.281 1.00 50.69 90 THR A CA 1
ATOM 705 C C . THR A 1 90 ? -24.110 -20.197 27.297 1.00 50.69 90 THR A C 1
ATOM 707 O O . THR A 1 90 ? -24.461 -21.374 27.315 1.00 50.69 90 THR A O 1
ATOM 710 N N . LYS A 1 91 ? -23.210 -19.733 28.179 1.00 48.56 91 LYS A N 1
ATOM 711 C CA . LYS A 1 91 ? -22.599 -20.577 29.226 1.00 48.56 91 LYS A CA 1
ATOM 712 C C . LYS A 1 91 ? -23.513 -20.861 30.429 1.00 48.56 91 LYS A C 1
ATOM 714 O O . LYS A 1 91 ? -23.112 -21.628 31.299 1.00 48.56 91 LYS A O 1
ATOM 719 N N . GLY A 1 92 ? -24.719 -20.286 30.486 1.00 48.53 92 GLY A N 1
ATOM 720 C CA . GLY A 1 92 ? -25.639 -20.453 31.622 1.00 48.53 92 GLY A CA 1
ATOM 721 C C . GLY A 1 92 ? -27.007 -21.067 31.314 1.00 48.53 92 GLY A C 1
ATOM 722 O O . GLY A 1 92 ? -27.661 -21.552 32.231 1.00 48.53 92 GLY A O 1
ATOM 723 N N . LEU A 1 93 ? -27.468 -21.065 30.062 1.00 48.03 93 LEU A N 1
ATOM 724 C CA . LEU A 1 93 ? -28.824 -21.498 29.712 1.00 48.03 93 LEU A CA 1
ATOM 725 C C . LEU A 1 93 ? -28.783 -22.220 28.363 1.00 48.03 93 LEU A C 1
ATOM 727 O O . LEU A 1 93 ? -28.483 -21.610 27.343 1.00 48.03 93 LEU A O 1
ATOM 731 N N . GLY A 1 94 ? -29.066 -23.525 28.364 1.00 40.62 94 GLY A N 1
ATOM 732 C CA . GLY A 1 94 ? -29.112 -24.378 27.171 1.00 40.62 94 GLY A CA 1
ATOM 733 C C . GLY A 1 94 ? -30.304 -24.078 26.259 1.00 40.62 94 GLY A C 1
ATOM 734 O O . GLY A 1 94 ? -31.145 -24.946 26.045 1.00 40.62 94 GLY A O 1
ATOM 735 N N . VAL A 1 95 ? -30.387 -22.855 25.737 1.00 42.38 95 VAL A N 1
ATOM 736 C CA . VAL A 1 95 ? -31.392 -22.426 24.758 1.00 42.38 95 VAL A CA 1
ATOM 737 C C . VAL A 1 95 ? -30.664 -22.049 23.462 1.00 42.38 95 VAL A C 1
ATOM 739 O O . VAL A 1 95 ? -29.721 -21.255 23.515 1.00 42.38 95 VAL A O 1
ATOM 742 N N . PRO A 1 96 ? -31.047 -22.605 22.298 1.00 37.06 96 PRO A N 1
ATOM 743 C CA . PRO A 1 96 ? -30.444 -22.223 21.026 1.00 37.06 96 PRO A CA 1
ATOM 744 C C . PRO A 1 96 ? -30.806 -20.766 20.682 1.00 37.06 96 PRO A C 1
ATOM 746 O O . PRO A 1 96 ? -31.938 -20.345 20.936 1.00 37.06 96 PRO A O 1
ATOM 749 N N . PRO A 1 97 ? -29.879 -19.980 20.107 1.00 39.28 97 PRO A N 1
ATOM 750 C CA . PRO A 1 97 ? -30.130 -18.575 19.817 1.00 39.28 97 PRO A CA 1
ATOM 751 C C . PRO A 1 97 ? -31.155 -18.441 18.685 1.00 39.28 97 PRO A C 1
ATOM 753 O O . PRO A 1 97 ? -30.936 -18.908 17.568 1.00 39.28 97 PRO A O 1
ATOM 756 N N . THR A 1 98 ? -32.276 -17.775 18.962 1.00 35.41 98 THR A N 1
ATOM 757 C CA . THR A 1 98 ? -33.210 -17.312 17.933 1.00 35.41 98 THR A CA 1
ATOM 758 C C . THR A 1 98 ? -32.575 -16.154 17.168 1.00 35.41 98 THR A C 1
ATOM 760 O O . THR A 1 98 ? -32.332 -15.075 17.709 1.00 35.41 98 THR A O 1
ATOM 763 N N . SER A 1 99 ? -32.285 -16.392 15.895 1.00 40.62 99 SER A N 1
ATOM 764 C CA . SER A 1 99 ? -31.743 -15.426 14.947 1.00 40.62 99 SER A CA 1
ATOM 765 C C . SER A 1 99 ? -32.818 -14.427 14.501 1.00 40.62 99 SER A C 1
ATOM 767 O O . SER A 1 99 ? -33.522 -14.709 13.533 1.00 40.62 99 SER A O 1
ATOM 769 N N . SER A 1 100 ? -32.973 -13.270 15.157 1.00 36.34 100 SER A N 1
ATOM 770 C CA . SER A 1 100 ? -33.774 -12.190 14.537 1.00 36.34 100 SER A CA 1
ATOM 771 C C . SER A 1 100 ? -33.582 -10.740 15.009 1.00 36.34 100 SER A C 1
ATOM 773 O O . SER A 1 100 ? -34.243 -9.883 14.433 1.00 36.34 100 SER A O 1
ATOM 775 N N . GLU A 1 101 ? -32.714 -10.385 15.968 1.00 31.69 101 GLU A N 1
ATOM 776 C CA . GLU A 1 101 ? -32.719 -8.994 16.497 1.00 31.69 101 GLU A CA 1
ATOM 777 C C . GLU A 1 101 ? -31.389 -8.216 16.498 1.00 31.69 101 GLU A C 1
ATOM 779 O O . GLU A 1 101 ? -31.377 -7.050 16.881 1.00 31.69 101 GLU A O 1
ATOM 784 N N . SER A 1 102 ? -30.273 -8.753 15.990 1.00 34.91 102 SER A N 1
ATOM 785 C CA . SER A 1 102 ? -28.979 -8.037 16.037 1.00 34.91 102 SER A CA 1
ATOM 786 C C . SER A 1 102 ? -28.730 -7.009 14.916 1.00 34.91 102 SER A C 1
ATOM 788 O O . SER A 1 102 ? -27.677 -6.377 14.908 1.00 34.91 102 SER A O 1
ATOM 790 N N . SER A 1 103 ? -29.652 -6.799 13.965 1.00 38.44 103 SER A N 1
ATOM 791 C CA . SER A 1 103 ? -29.325 -6.127 12.690 1.00 38.44 103 SER A CA 1
ATOM 792 C C . SER A 1 103 ? -29.837 -4.685 12.492 1.00 38.44 103 SER A C 1
ATOM 794 O O . SER A 1 103 ? -29.887 -4.241 11.345 1.00 38.44 103 SER A O 1
ATOM 796 N N . LYS A 1 104 ? -30.270 -3.937 13.523 1.00 36.78 104 LYS A N 1
ATOM 797 C CA . LYS A 1 104 ? -30.977 -2.644 13.299 1.00 36.78 104 LYS A CA 1
ATOM 798 C C . LYS A 1 104 ? -30.423 -1.381 13.975 1.00 36.78 104 LYS A C 1
ATOM 800 O O . LYS A 1 104 ? -31.053 -0.331 13.875 1.00 36.78 104 LYS A O 1
ATOM 805 N N . HIS A 1 105 ? -29.241 -1.413 14.585 1.00 42.12 105 HIS A N 1
ATOM 806 C CA . HIS A 1 105 ? -28.570 -0.181 15.025 1.00 42.12 105 HIS A CA 1
ATOM 807 C C . HIS A 1 105 ? -27.104 -0.178 14.582 1.00 42.12 105 HIS A C 1
ATOM 809 O O . HIS A 1 105 ? -26.229 -0.697 15.273 1.00 42.12 105 HIS A O 1
ATOM 815 N N . ARG A 1 106 ? -26.834 0.390 13.397 1.00 59.78 106 ARG A N 1
ATOM 816 C CA . ARG A 1 106 ? -25.475 0.816 13.029 1.00 59.78 106 ARG A CA 1
ATOM 817 C C . ARG A 1 106 ? -25.087 1.959 13.971 1.00 59.78 106 ARG A C 1
ATOM 819 O O . ARG A 1 106 ? -25.907 2.836 14.224 1.00 59.78 106 ARG A O 1
ATOM 826 N N . SER A 1 107 ? -23.880 1.931 14.551 1.00 76.94 107 SER A N 1
ATOM 827 C CA . SER A 1 107 ? -23.460 3.062 15.397 1.00 76.94 107 SER A CA 1
ATOM 828 C C . SER A 1 107 ? -23.145 4.270 14.525 1.00 76.94 107 SER A C 1
ATOM 830 O O . SER A 1 107 ? -22.606 4.134 13.425 1.00 76.94 107 SER A O 1
ATOM 832 N N . ARG A 1 108 ? -23.482 5.442 15.058 1.00 84.06 108 ARG A N 1
ATOM 833 C CA . ARG A 1 108 ? -23.314 6.751 14.431 1.00 84.06 108 ARG A CA 1
ATOM 834 C C . ARG A 1 108 ? -21.909 6.967 13.853 1.00 84.06 108 ARG A C 1
ATOM 836 O O . ARG A 1 108 ? -21.788 7.511 12.763 1.00 84.06 108 ARG A O 1
ATOM 843 N N . ASP A 1 109 ? -20.871 6.484 14.529 1.00 83.56 109 ASP A N 1
ATOM 844 C CA . ASP A 1 109 ? -19.466 6.668 14.121 1.00 83.56 109 ASP A CA 1
ATOM 845 C C . ASP A 1 109 ? -19.148 5.942 12.815 1.00 83.56 109 ASP A C 1
ATOM 847 O O . ASP A 1 109 ? -18.453 6.477 11.957 1.00 83.56 109 ASP A O 1
ATOM 851 N N . VAL A 1 110 ? -19.714 4.744 12.627 1.00 88.94 110 VAL A N 1
ATOM 852 C CA . VAL A 1 110 ? -19.549 3.966 11.390 1.00 88.94 110 VAL A CA 1
ATOM 853 C C . VAL A 1 110 ? -20.205 4.704 10.230 1.00 88.94 110 VAL A C 1
ATOM 855 O O . VAL A 1 110 ? -19.601 4.842 9.173 1.00 88.94 110 VAL A O 1
ATOM 858 N N . GLU A 1 111 ? -21.410 5.237 10.429 1.00 91.75 111 GLU A N 1
ATOM 859 C CA . GLU A 1 111 ? -22.112 6.012 9.398 1.00 91.75 111 GLU A CA 1
ATOM 860 C C . GLU A 1 111 ? -21.371 7.313 9.059 1.00 91.75 111 GLU A C 1
ATOM 862 O O . GLU A 1 111 ? -21.270 7.692 7.890 1.00 91.75 111 GLU A O 1
ATOM 867 N N . MET A 1 112 ? -20.805 7.982 10.067 1.00 93.31 112 MET A N 1
ATOM 868 C CA . MET A 1 112 ? -20.005 9.189 9.867 1.00 93.31 112 MET A CA 1
ATOM 869 C C . MET A 1 112 ? -18.687 8.897 9.136 1.00 93.31 112 MET A C 1
ATOM 871 O O . MET A 1 112 ? -18.328 9.662 8.237 1.00 93.31 112 MET A O 1
ATOM 875 N N . LEU A 1 113 ? -18.002 7.793 9.458 1.00 94.44 113 LEU A N 1
ATOM 876 C CA . LEU A 1 113 ? -16.813 7.334 8.733 1.00 94.44 113 LEU A CA 1
ATOM 877 C C . LEU A 1 113 ? -17.147 6.966 7.288 1.00 94.44 113 LEU A C 1
ATOM 879 O O . LEU A 1 113 ? -16.497 7.471 6.376 1.00 94.44 113 LEU A O 1
ATOM 883 N N . GLU A 1 114 ? -18.181 6.152 7.055 1.00 95.94 114 GLU A N 1
ATOM 884 C CA . GLU A 1 114 ? -18.609 5.788 5.699 1.00 95.94 114 GLU A CA 1
ATOM 885 C C . GLU A 1 114 ? -18.949 7.037 4.871 1.00 95.94 114 GLU A C 1
ATOM 887 O O . GLU A 1 114 ? -18.516 7.150 3.723 1.00 95.94 114 GLU A O 1
ATOM 892 N N . SER A 1 115 ? -19.660 8.012 5.456 1.00 96.69 115 SER A N 1
ATOM 893 C CA . SER A 1 115 ? -19.954 9.284 4.784 1.00 96.69 115 SER A CA 1
ATOM 894 C C . SER A 1 115 ? -18.700 10.119 4.503 1.00 96.69 115 SER A C 1
ATOM 896 O O . SER A 1 115 ? -18.696 10.868 3.523 1.00 96.69 115 SER A O 1
ATOM 898 N N . ALA A 1 116 ? -17.683 10.075 5.364 1.00 96.88 116 ALA A N 1
ATOM 899 C CA . ALA A 1 116 ? -16.439 10.809 5.159 1.00 96.88 116 ALA A CA 1
ATOM 900 C C . ALA A 1 116 ? -15.607 10.164 4.042 1.00 96.88 116 ALA A C 1
ATOM 902 O O . ALA A 1 116 ? -15.161 10.862 3.131 1.00 96.88 116 ALA A O 1
ATOM 903 N N . ILE A 1 117 ? -15.478 8.836 4.078 1.00 97.81 117 ILE A N 1
ATOM 904 C CA . ILE A 1 117 ? -14.794 8.023 3.066 1.00 97.81 117 ILE A CA 1
ATOM 905 C C . ILE A 1 117 ? -15.433 8.239 1.694 1.00 97.81 117 ILE A C 1
ATOM 907 O O . ILE A 1 117 ? -14.717 8.520 0.739 1.00 97.81 117 ILE A O 1
ATOM 911 N N . GLU A 1 118 ? -16.766 8.189 1.598 1.00 98.19 118 GLU A N 1
ATOM 912 C CA . GLU A 1 118 ? -17.479 8.401 0.332 1.00 98.19 118 GLU A CA 1
ATOM 913 C C . GLU A 1 118 ? -17.134 9.754 -0.307 1.00 98.19 118 GLU A C 1
ATOM 915 O O . GLU A 1 118 ? -16.854 9.825 -1.502 1.00 98.19 118 GLU A O 1
ATOM 920 N N . LYS A 1 119 ? -17.120 10.835 0.486 1.00 97.31 119 LYS A N 1
ATOM 921 C CA . LYS A 1 119 ? -16.835 12.191 -0.012 1.00 97.31 119 LYS A CA 1
ATOM 922 C C . LYS A 1 119 ? -15.400 12.336 -0.503 1.00 97.31 119 LYS A C 1
ATOM 924 O O . LYS A 1 119 ? -15.179 12.927 -1.559 1.00 97.31 119 LYS A O 1
ATOM 929 N N . VAL A 1 120 ? -14.439 11.788 0.241 1.00 97.31 120 VAL A N 1
ATOM 930 C CA . VAL A 1 120 ? -13.022 11.849 -0.138 1.00 97.31 120 VAL A CA 1
ATOM 931 C C . VAL A 1 120 ? -12.760 10.980 -1.368 1.00 97.31 120 VAL A C 1
ATOM 933 O O . VAL A 1 120 ? -12.117 11.451 -2.302 1.00 97.31 120 VAL A O 1
ATOM 936 N N . ALA A 1 121 ? -13.293 9.754 -1.407 1.00 98.06 121 ALA A N 1
ATOM 937 C CA . ALA A 1 121 ? -13.147 8.849 -2.546 1.00 98.06 121 ALA A CA 1
ATOM 938 C C . ALA A 1 121 ? -13.754 9.442 -3.824 1.00 98.06 121 ALA A C 1
ATOM 940 O O . ALA A 1 121 ? -13.083 9.463 -4.855 1.00 98.06 121 ALA A O 1
ATOM 941 N N . ARG A 1 122 ? -14.970 10.003 -3.736 1.00 97.94 122 ARG A N 1
ATOM 942 C CA . ARG A 1 122 ? -15.609 10.725 -4.846 1.00 97.94 122 ARG A CA 1
ATOM 943 C C . ARG A 1 122 ? -14.705 11.840 -5.356 1.00 97.94 122 ARG A C 1
ATOM 945 O O . ARG A 1 122 ? -14.424 11.892 -6.544 1.00 97.94 122 ARG A O 1
ATOM 952 N N . LYS A 1 123 ? -14.164 12.671 -4.456 1.00 96.62 123 LYS A N 1
ATOM 953 C CA . LYS A 1 123 ? -13.288 13.771 -4.868 1.00 96.62 123 LYS A CA 1
ATOM 954 C C . LYS A 1 123 ? -12.009 13.282 -5.553 1.00 96.62 123 LYS A C 1
ATOM 956 O O . LYS A 1 123 ? -11.587 13.909 -6.515 1.00 96.62 123 LYS A O 1
ATOM 961 N N . ILE A 1 124 ? -11.398 12.188 -5.091 1.00 96.31 124 ILE A N 1
ATOM 962 C CA . ILE A 1 124 ? -10.223 11.599 -5.757 1.00 96.31 124 ILE A CA 1
ATOM 963 C C . ILE A 1 124 ? -10.591 11.125 -7.169 1.00 96.31 124 ILE A C 1
ATOM 965 O O . ILE A 1 124 ? -9.861 11.428 -8.109 1.00 96.31 124 ILE A O 1
ATOM 969 N N . LEU A 1 125 ? -11.712 10.416 -7.334 1.00 97.69 125 LEU A N 1
ATOM 970 C CA . LEU A 1 125 ? -12.172 9.937 -8.642 1.00 97.69 125 LEU A CA 1
ATOM 971 C C . LEU A 1 125 ? -12.484 11.099 -9.592 1.00 97.69 125 LEU A C 1
ATOM 973 O O . LEU A 1 125 ? -11.950 11.126 -10.700 1.00 97.69 125 LEU A O 1
ATOM 977 N N . ASP A 1 126 ? -13.246 12.096 -9.131 1.00 96.00 126 ASP A N 1
ATOM 978 C CA . ASP A 1 126 ? -13.574 13.302 -9.899 1.00 96.00 126 ASP A CA 1
ATOM 979 C C . ASP A 1 126 ? -12.297 14.005 -10.377 1.00 96.00 126 ASP A C 1
ATOM 981 O O . ASP A 1 126 ? -12.140 14.269 -11.564 1.00 96.00 126 ASP A O 1
ATOM 985 N N . ARG A 1 127 ? -11.329 14.221 -9.475 1.00 93.38 127 ARG A N 1
ATOM 986 C CA . ARG A 1 127 ? -10.035 14.846 -9.798 1.00 93.38 127 ARG A CA 1
ATOM 987 C C . ARG A 1 127 ? -9.243 14.057 -10.839 1.00 93.38 127 ARG A C 1
ATOM 989 O O . ARG A 1 127 ? -8.609 14.664 -11.700 1.00 93.38 127 ARG A O 1
ATOM 996 N N . GLY A 1 128 ? -9.282 12.726 -10.763 1.00 93.50 128 GLY A N 1
ATOM 997 C CA . GLY A 1 128 ? -8.616 11.850 -11.726 1.00 93.50 128 GLY A CA 1
ATOM 998 C C . GLY A 1 128 ? -9.212 11.965 -13.130 1.00 93.50 128 GLY A C 1
ATOM 999 O O . GLY A 1 128 ? -8.470 12.025 -14.111 1.00 93.50 128 GLY A O 1
ATOM 1000 N N . LYS A 1 129 ? -10.545 12.053 -13.218 1.00 95.50 129 LYS A N 1
ATOM 1001 C CA . LYS A 1 129 ? -11.292 12.221 -14.477 1.00 95.50 129 LYS A CA 1
ATOM 1002 C C . LYS A 1 129 ? -11.149 13.624 -15.056 1.00 95.50 129 LYS A C 1
ATOM 1004 O O . LYS A 1 129 ? -10.905 13.767 -16.250 1.00 95.50 129 LYS A O 1
ATOM 1009 N N . GLU A 1 130 ? -11.278 14.650 -14.214 1.00 92.81 130 GLU A N 1
ATOM 1010 C CA . GLU A 1 130 ? -11.090 16.061 -14.579 1.00 92.81 130 GLU A CA 1
ATOM 1011 C C . GLU A 1 130 ? -9.728 16.263 -15.239 1.00 92.81 130 GLU A C 1
ATOM 1013 O O . GLU A 1 130 ? -9.636 16.852 -16.309 1.00 92.81 130 GLU A O 1
ATOM 1018 N N . PHE A 1 131 ? -8.672 15.704 -14.647 1.00 89.50 131 PHE A N 1
ATOM 1019 C CA . PHE A 1 131 ? -7.330 15.807 -15.202 1.00 89.50 131 PHE A CA 1
ATOM 1020 C C . PHE A 1 131 ? -7.200 15.127 -16.571 1.00 89.50 131 PHE A C 1
ATOM 1022 O O . PHE A 1 131 ? -6.618 15.685 -17.498 1.00 89.50 131 PHE A O 1
ATOM 1029 N N . VAL A 1 132 ? -7.756 13.926 -16.721 1.00 89.81 132 VAL A N 1
ATOM 1030 C CA . VAL A 1 132 ? -7.771 13.213 -18.005 1.00 89.81 132 VAL A CA 1
ATOM 1031 C C . VAL A 1 132 ? -8.511 14.019 -19.075 1.00 89.81 132 VAL A C 1
ATOM 1033 O O . VAL A 1 132 ? -8.026 14.132 -20.203 1.00 89.81 132 VAL A O 1
ATOM 1036 N N . TRP A 1 133 ? -9.640 14.627 -18.711 1.00 89.50 133 TRP A N 1
ATOM 1037 C CA . TRP A 1 133 ? -10.439 15.475 -19.591 1.00 89.50 133 TRP A CA 1
ATOM 1038 C C . TRP A 1 133 ? -9.702 16.758 -19.996 1.00 89.50 133 TRP A C 1
ATOM 1040 O O . TRP A 1 133 ? -9.539 17.026 -21.189 1.00 89.50 133 TRP A O 1
ATOM 1050 N N . ASP A 1 134 ? -9.200 17.515 -19.020 1.00 86.75 134 ASP A N 1
ATOM 1051 C CA . ASP A 1 134 ? -8.533 18.807 -19.225 1.00 86.75 134 ASP A CA 1
ATOM 1052 C C . ASP A 1 134 ? -7.295 18.689 -20.124 1.00 86.75 134 ASP A C 1
ATOM 1054 O O . ASP A 1 134 ? -6.969 19.617 -20.868 1.00 86.75 134 ASP A O 1
ATOM 1058 N N . TYR A 1 135 ? -6.625 17.533 -20.089 1.00 84.19 135 TYR A N 1
ATOM 1059 C CA . TYR A 1 135 ? -5.406 17.266 -20.853 1.00 84.19 135 TYR A CA 1
ATOM 1060 C C . TYR A 1 135 ? -5.606 16.300 -22.026 1.00 84.19 135 TYR A C 1
ATOM 1062 O O . TYR A 1 135 ? -4.627 15.944 -22.682 1.00 84.19 135 TYR A O 1
ATOM 1070 N N . SER A 1 136 ? -6.854 15.917 -22.328 1.00 85.06 136 SER A N 1
ATOM 1071 C CA . SER A 1 136 ? -7.206 15.037 -23.455 1.00 85.06 136 SER A CA 1
ATOM 1072 C C . SER A 1 136 ? -6.384 13.739 -23.485 1.00 85.06 136 SER A C 1
ATOM 1074 O O . SER A 1 136 ? -5.836 13.347 -24.516 1.00 85.06 136 SER A O 1
ATOM 1076 N N . ILE A 1 137 ? -6.257 13.083 -22.330 1.00 82.00 137 ILE A N 1
ATOM 1077 C CA . ILE A 1 137 ? -5.495 11.838 -22.193 1.00 82.00 137 ILE A CA 1
ATOM 1078 C C . ILE A 1 137 ? -6.386 10.660 -22.609 1.00 82.00 137 ILE A C 1
ATOM 1080 O O . ILE A 1 137 ? -7.329 10.311 -21.916 1.00 82.00 137 ILE A O 1
ATOM 1084 N N . GLU A 1 138 ? -6.080 10.000 -23.725 1.00 82.94 138 GLU A N 1
ATOM 1085 C CA . GLU A 1 138 ? -6.924 8.899 -24.238 1.00 82.94 138 GLU A CA 1
ATOM 1086 C C . GLU A 1 138 ? -6.559 7.513 -23.676 1.00 82.94 138 GLU A C 1
ATOM 1088 O O . GLU A 1 138 ? -7.291 6.544 -23.856 1.00 82.94 138 GLU A O 1
ATOM 1093 N N . LEU A 1 139 ? -5.414 7.395 -22.999 1.00 83.69 139 LEU A N 1
ATOM 1094 C CA . LEU A 1 139 ? -4.831 6.101 -22.623 1.00 83.69 139 LEU A CA 1
ATOM 1095 C C . LEU A 1 139 ? -5.444 5.472 -21.365 1.00 83.69 139 LEU A C 1
ATOM 1097 O O . LEU A 1 139 ? -5.272 4.276 -21.137 1.00 83.69 139 LEU A O 1
ATOM 1101 N N . THR A 1 140 ? -6.081 6.270 -20.511 1.00 91.69 140 THR A N 1
ATOM 1102 C CA . THR A 1 140 ? -6.607 5.821 -19.218 1.00 91.69 140 THR A CA 1
ATOM 1103 C C . THR A 1 140 ? -7.663 6.798 -18.699 1.00 91.69 140 THR A C 1
ATOM 1105 O O . THR A 1 140 ? -7.506 8.002 -18.899 1.00 91.69 140 THR A O 1
ATOM 1108 N N . PRO A 1 141 ? -8.716 6.319 -18.015 1.00 94.50 141 PRO A N 1
ATOM 1109 C CA . PRO A 1 141 ? -9.776 7.181 -17.494 1.00 94.50 141 PRO A CA 1
ATOM 1110 C C . PRO A 1 141 ? -9.392 7.943 -16.220 1.00 94.50 141 PRO A C 1
ATOM 1112 O O . PRO A 1 141 ? -10.058 8.921 -15.887 1.00 94.50 141 PRO A O 1
ATOM 1115 N N . LEU A 1 142 ? -8.340 7.527 -15.502 1.00 95.06 142 LEU A N 1
ATOM 1116 C CA . LEU A 1 142 ? -7.874 8.202 -14.287 1.00 95.06 142 LEU A CA 1
ATOM 1117 C C . LEU A 1 142 ? -6.364 8.449 -14.336 1.00 95.06 142 LEU A C 1
ATOM 1119 O O . LEU A 1 142 ? -5.591 7.519 -14.577 1.00 95.06 142 LEU A O 1
ATOM 1123 N N . ILE A 1 143 ? -5.946 9.683 -14.042 1.00 90.94 143 ILE A N 1
ATOM 1124 C CA . ILE A 1 143 ? -4.558 10.068 -13.735 1.00 90.94 143 ILE A CA 1
ATOM 1125 C C . ILE A 1 143 ? -4.572 11.191 -12.702 1.00 90.94 143 ILE A C 1
ATOM 1127 O O . ILE A 1 143 ? -5.409 12.086 -12.764 1.00 90.94 143 ILE A O 1
ATOM 1131 N N . TRP A 1 144 ? -3.594 11.182 -11.795 1.00 90.00 144 TRP A N 1
ATOM 1132 C CA . TRP A 1 144 ? -3.401 12.251 -10.817 1.00 90.00 144 TRP A CA 1
ATOM 1133 C C . TRP A 1 144 ? -2.014 12.884 -10.963 1.00 90.00 144 TRP A C 1
ATOM 1135 O O . TRP A 1 144 ? -1.015 12.158 -10.994 1.00 90.00 144 TRP A O 1
ATOM 1145 N N . PRO A 1 145 ? -1.915 14.222 -11.028 1.00 77.50 145 PRO A N 1
ATOM 1146 C CA . PRO A 1 145 ? -0.630 14.903 -10.995 1.00 77.50 145 PRO A CA 1
ATOM 1147 C C . PRO A 1 145 ? -0.072 14.899 -9.570 1.00 77.50 145 PRO A C 1
ATOM 1149 O O . PRO A 1 145 ? -0.796 15.166 -8.610 1.00 77.50 145 PRO A O 1
ATOM 1152 N N . ALA A 1 146 ? 1.233 14.674 -9.420 1.00 66.50 146 ALA A N 1
ATOM 1153 C CA . ALA A 1 146 ? 1.867 14.813 -8.106 1.00 66.50 146 ALA A CA 1
ATOM 1154 C C . ALA A 1 146 ? 2.113 16.274 -7.714 1.00 66.50 146 ALA A C 1
ATOM 1156 O O . ALA A 1 146 ? 2.237 16.596 -6.537 1.00 66.50 146 ALA A O 1
ATOM 1157 N N . ASN A 1 147 ? 2.272 17.159 -8.697 1.00 66.56 147 ASN A N 1
ATOM 1158 C CA . ASN A 1 147 ? 2.638 18.549 -8.475 1.00 66.56 147 ASN A CA 1
ATOM 1159 C C . ASN A 1 147 ? 2.057 19.467 -9.557 1.00 66.56 147 ASN A C 1
ATOM 1161 O O . ASN A 1 147 ? 1.482 19.023 -10.551 1.00 66.56 147 ASN A O 1
ATOM 1165 N N . LYS A 1 148 ? 2.240 20.776 -9.361 1.00 58.91 148 LYS A N 1
ATOM 1166 C CA . LYS A 1 148 ? 1.819 21.816 -10.315 1.00 58.91 148 LYS A CA 1
ATOM 1167 C C . LYS A 1 148 ? 2.515 21.710 -11.674 1.00 58.91 148 L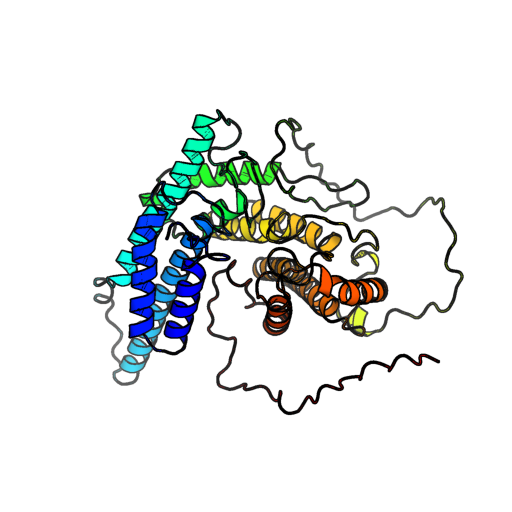YS A C 1
ATOM 1169 O O . LYS A 1 148 ? 1.999 22.240 -12.649 1.00 58.91 148 LYS A O 1
ATOM 1174 N N . ASP A 1 149 ? 3.651 21.018 -11.726 1.00 56.81 149 ASP A N 1
ATOM 1175 C CA . ASP A 1 149 ? 4.448 20.810 -12.935 1.00 56.81 149 ASP A CA 1
ATOM 1176 C C . ASP A 1 149 ? 3.956 19.617 -13.769 1.00 56.81 149 ASP A C 1
ATOM 1178 O O . ASP A 1 149 ? 4.597 19.247 -14.750 1.00 56.81 149 ASP A O 1
ATOM 1182 N N . MET A 1 150 ? 2.799 19.036 -13.418 1.00 62.41 150 MET A N 1
ATOM 1183 C CA . MET A 1 150 ? 2.066 18.093 -14.269 1.00 62.41 150 MET A CA 1
ATOM 1184 C C . MET A 1 150 ? 2.794 16.767 -14.520 1.00 62.41 150 MET A C 1
ATOM 1186 O O . MET A 1 150 ? 2.473 16.034 -15.457 1.00 62.41 150 MET A O 1
ATOM 1190 N N . HIS A 1 151 ? 3.763 16.422 -13.673 1.00 67.31 151 HIS A N 1
ATOM 1191 C CA . 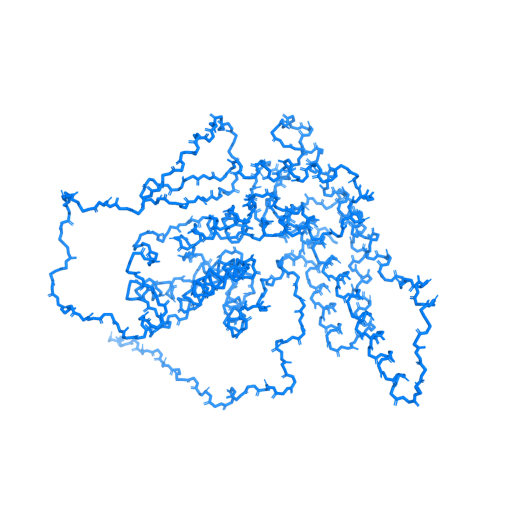HIS A 1 151 ? 4.464 15.152 -13.790 1.00 67.31 151 HIS A CA 1
ATOM 1192 C C . HIS A 1 151 ? 3.536 13.984 -13.427 1.00 67.31 151 HIS A C 1
ATOM 1194 O O . HIS A 1 151 ? 3.011 13.898 -12.313 1.00 67.31 151 HIS A O 1
ATOM 1200 N N . MET A 1 152 ? 3.367 13.062 -14.378 1.00 75.44 152 MET A N 1
ATOM 1201 C CA . MET A 1 152 ? 2.588 11.831 -14.220 1.00 75.44 152 MET A CA 1
ATOM 1202 C C . MET A 1 152 ? 3.419 10.762 -13.508 1.00 75.44 152 MET A C 1
ATOM 1204 O O . MET A 1 152 ? 3.909 9.815 -14.128 1.00 75.44 152 MET A O 1
ATOM 1208 N N . PHE A 1 153 ? 3.613 10.924 -12.202 1.00 82.94 153 PHE A N 1
ATOM 1209 C CA . PHE A 1 153 ? 4.264 9.897 -11.398 1.00 82.94 153 PHE A CA 1
ATOM 1210 C C . PHE A 1 153 ? 3.415 8.623 -11.368 1.00 82.94 153 PHE A C 1
ATOM 1212 O O . PHE A 1 153 ? 2.185 8.663 -11.248 1.00 82.94 153 PHE A O 1
ATOM 1219 N N . LEU A 1 154 ? 4.079 7.473 -11.458 1.00 87.06 154 LEU A N 1
ATOM 1220 C CA . LEU A 1 154 ? 3.418 6.175 -11.355 1.00 87.06 154 LEU A CA 1
ATOM 1221 C C . LEU A 1 154 ? 3.481 5.615 -9.940 1.00 87.06 154 LEU A C 1
ATOM 1223 O O . LEU A 1 154 ? 2.507 5.004 -9.530 1.00 87.06 154 LEU A O 1
ATOM 1227 N N . GLY A 1 155 ? 4.564 5.855 -9.196 1.00 88.69 155 GLY A N 1
ATOM 1228 C CA . GLY A 1 155 ? 4.836 5.222 -7.899 1.00 88.69 155 GLY A CA 1
ATOM 1229 C C . GLY A 1 155 ? 3.758 5.383 -6.816 1.00 88.69 155 GLY A C 1
ATOM 1230 O O . GLY A 1 155 ? 2.837 6.192 -6.924 1.00 88.69 155 GLY A O 1
ATOM 1231 N N . LEU A 1 156 ? 3.883 4.607 -5.737 1.00 92.25 156 LEU A N 1
ATOM 1232 C CA . LEU A 1 156 ? 2.922 4.594 -4.632 1.00 92.25 156 LEU A CA 1
ATOM 1233 C C . LEU A 1 156 ? 2.944 5.893 -3.813 1.00 92.25 156 LEU A C 1
ATOM 1235 O O . LEU A 1 156 ? 1.894 6.348 -3.380 1.00 92.25 156 LEU A O 1
ATOM 1239 N N . GLU A 1 157 ? 4.109 6.518 -3.620 1.00 90.62 157 GLU A N 1
ATOM 1240 C CA . GLU A 1 157 ? 4.238 7.709 -2.763 1.00 90.62 157 GLU A CA 1
ATOM 1241 C C . GLU A 1 157 ? 3.505 8.920 -3.355 1.00 90.62 157 GLU A C 1
ATOM 1243 O O . GLU A 1 157 ? 2.670 9.544 -2.695 1.00 90.62 157 GLU A O 1
ATOM 1248 N N . ARG A 1 158 ? 3.829 9.251 -4.610 1.00 88.06 158 ARG A N 1
ATOM 1249 C CA . ARG A 1 158 ? 3.407 10.500 -5.265 1.00 88.06 158 ARG A CA 1
ATOM 1250 C C . ARG A 1 158 ? 2.522 10.296 -6.489 1.00 88.06 158 ARG A C 1
ATOM 1252 O O . ARG A 1 158 ? 2.058 11.270 -7.066 1.00 88.06 158 ARG A O 1
ATOM 1259 N N . GLY A 1 159 ? 2.328 9.054 -6.914 1.00 89.19 159 GLY A N 1
ATOM 1260 C CA . GLY A 1 159 ? 1.804 8.744 -8.233 1.00 89.19 159 GLY A CA 1
ATOM 1261 C C . GLY A 1 159 ? 0.458 8.035 -8.252 1.00 89.19 159 GLY A C 1
ATOM 1262 O O . GLY A 1 159 ? -0.239 7.861 -7.248 1.00 89.19 159 GLY A O 1
ATOM 1263 N N . THR A 1 160 ? 0.119 7.603 -9.463 1.00 92.56 160 THR A N 1
ATOM 1264 C CA . THR A 1 160 ? -1.145 6.938 -9.797 1.00 92.56 160 THR A CA 1
ATOM 1265 C C . THR A 1 160 ? -1.348 5.657 -8.986 1.00 92.56 160 THR A C 1
ATOM 1267 O O . THR A 1 160 ? -2.454 5.416 -8.502 1.00 92.56 160 THR A O 1
ATOM 1270 N N . MET A 1 161 ? -0.294 4.861 -8.758 1.00 95.06 161 MET A N 1
ATOM 1271 C CA . MET A 1 161 ? -0.400 3.632 -7.963 1.00 95.06 161 MET A CA 1
ATOM 1272 C C . MET A 1 161 ? -0.875 3.912 -6.534 1.00 95.06 161 MET A C 1
ATOM 1274 O O . MET A 1 161 ? -1.666 3.137 -6.010 1.00 95.06 161 MET A O 1
ATOM 1278 N N . GLY A 1 162 ? -0.447 5.019 -5.918 1.00 94.94 162 GLY A N 1
ATOM 1279 C CA . GLY A 1 162 ? -0.858 5.394 -4.562 1.00 94.94 162 GLY A CA 1
ATOM 1280 C C . GLY A 1 162 ? -2.346 5.712 -4.456 1.00 94.94 162 GLY A C 1
ATOM 1281 O O . GLY A 1 162 ? -3.023 5.250 -3.536 1.00 94.94 162 GLY A O 1
ATOM 1282 N N . CYS A 1 163 ? -2.868 6.450 -5.437 1.00 96.31 163 CYS A N 1
ATOM 1283 C CA . CYS A 1 163 ? -4.288 6.793 -5.513 1.00 96.31 163 CYS A CA 1
ATOM 1284 C C . CYS A 1 163 ? -5.149 5.545 -5.733 1.00 96.31 163 CYS A C 1
ATOM 1286 O O . CYS A 1 163 ? -6.108 5.319 -4.994 1.00 96.31 163 CYS A O 1
ATOM 1288 N N . LEU A 1 164 ? -4.767 4.695 -6.694 1.00 97.81 164 LEU A N 1
ATOM 1289 C CA . LEU A 1 164 ? -5.453 3.426 -6.949 1.00 97.81 164 LEU A CA 1
ATOM 1290 C C . LEU A 1 164 ? -5.409 2.509 -5.727 1.00 97.81 164 LEU A C 1
ATOM 1292 O O . LEU A 1 164 ? -6.428 1.939 -5.349 1.00 97.81 164 LEU A O 1
ATOM 1296 N N . HIS A 1 165 ? -4.247 2.393 -5.087 1.00 97.31 165 HIS A N 1
ATOM 1297 C CA . HIS A 1 165 ? -4.068 1.573 -3.898 1.00 97.31 165 HIS A CA 1
ATOM 1298 C C . HIS A 1 165 ? -4.998 2.029 -2.764 1.00 97.31 165 HIS A C 1
ATOM 1300 O O . HIS A 1 165 ? -5.710 1.202 -2.199 1.00 97.31 165 HIS A O 1
ATOM 1306 N N . ALA A 1 166 ? -5.071 3.335 -2.476 1.00 96.88 166 ALA A N 1
ATOM 1307 C CA . ALA A 1 166 ? -5.986 3.870 -1.466 1.00 96.88 166 ALA A CA 1
ATOM 1308 C C . ALA A 1 166 ? -7.465 3.630 -1.814 1.00 96.88 166 ALA A C 1
ATOM 1310 O O . ALA A 1 166 ? -8.231 3.195 -0.953 1.00 96.88 166 ALA A O 1
ATOM 1311 N N . LEU A 1 167 ? -7.863 3.865 -3.070 1.00 98.25 167 LEU A N 1
ATOM 1312 C CA . LEU A 1 167 ? -9.229 3.608 -3.540 1.00 98.25 167 LEU A CA 1
ATOM 1313 C C . LEU A 1 167 ? -9.605 2.129 -3.403 1.00 98.25 167 LEU A C 1
ATOM 1315 O O . LEU A 1 167 ? -10.704 1.822 -2.957 1.00 98.25 167 LEU A O 1
ATOM 1319 N N . LEU A 1 168 ? -8.690 1.211 -3.714 1.00 97.31 168 LEU A N 1
ATOM 1320 C CA . LEU A 1 168 ? -8.928 -0.228 -3.603 1.00 97.31 168 LEU A CA 1
ATOM 1321 C C . LEU A 1 168 ? -9.037 -0.722 -2.150 1.00 97.31 168 LEU A C 1
ATOM 1323 O O . LEU A 1 168 ? -9.483 -1.844 -1.929 1.00 97.31 168 LEU A O 1
ATOM 1327 N N . HIS A 1 169 ? -8.660 0.063 -1.139 1.00 95.38 169 HIS A N 1
ATOM 1328 C CA . HIS A 1 169 ? -8.980 -0.287 0.253 1.00 95.38 169 HIS A CA 1
ATOM 1329 C C . HIS A 1 169 ? -10.426 0.055 0.623 1.00 95.38 169 HIS A C 1
ATOM 1331 O O . HIS A 1 169 ? -10.971 -0.548 1.550 1.00 95.38 169 HIS A O 1
ATOM 1337 N N . VAL A 1 170 ? -11.071 0.983 -0.093 1.00 96.44 170 VAL A N 1
ATOM 1338 C CA . VAL A 1 170 ? -12.441 1.416 0.202 1.00 96.44 170 VAL A CA 1
ATOM 1339 C C . VAL A 1 170 ? -13.433 0.275 -0.062 1.00 96.44 170 VAL A C 1
ATOM 1341 O O . VAL A 1 170 ? -13.388 -0.343 -1.128 1.00 96.44 170 VAL A O 1
ATOM 1344 N N . PRO A 1 171 ? -14.378 -0.001 0.860 1.00 95.19 171 PRO A N 1
ATOM 1345 C CA . PRO A 1 171 ? -15.427 -0.985 0.624 1.00 95.19 171 PRO A CA 1
ATOM 1346 C C . PRO A 1 171 ? -16.198 -0.713 -0.683 1.00 95.19 171 PRO A C 1
ATOM 1348 O O . PRO A 1 171 ? -16.684 0.410 -0.862 1.00 95.19 171 PRO A O 1
ATOM 1351 N N . PRO A 1 172 ? -16.407 -1.724 -1.555 1.00 94.44 172 PRO A N 1
ATOM 1352 C CA . PRO A 1 172 ? -17.105 -1.553 -2.833 1.00 94.44 172 PRO A CA 1
ATOM 1353 C C . PRO A 1 172 ? -18.462 -0.858 -2.710 1.00 94.44 172 PRO A C 1
ATOM 1355 O O . PRO A 1 172 ? -18.756 0.050 -3.472 1.00 94.44 172 PRO A O 1
ATOM 1358 N N . SER A 1 173 ? -19.238 -1.170 -1.667 1.00 94.25 173 SER A N 1
ATOM 1359 C CA . SER A 1 173 ? -20.542 -0.540 -1.417 1.00 94.25 173 SER A CA 1
ATOM 1360 C C . SER A 1 173 ? -20.484 0.973 -1.179 1.00 94.25 173 SER A C 1
ATOM 1362 O O . SER A 1 173 ? -21.505 1.649 -1.289 1.00 94.25 173 SER A O 1
ATOM 1364 N N . ILE A 1 174 ? -19.331 1.500 -0.753 1.00 97.06 174 ILE A N 1
ATOM 1365 C CA . ILE A 1 174 ? -19.103 2.942 -0.598 1.00 97.06 174 ILE A CA 1
ATOM 1366 C C . ILE A 1 174 ? -18.668 3.533 -1.940 1.00 97.06 174 ILE A C 1
ATOM 1368 O O . ILE A 1 174 ? -19.182 4.582 -2.322 1.00 97.06 174 ILE A O 1
ATOM 1372 N N . LEU A 1 175 ? -17.787 2.847 -2.677 1.00 96.81 175 LEU A N 1
ATOM 1373 C CA . LEU A 1 175 ? -17.378 3.267 -4.020 1.00 96.81 175 LEU A CA 1
ATOM 1374 C C . LEU A 1 175 ? -18.559 3.304 -4.996 1.00 96.81 175 LEU A C 1
ATOM 1376 O O . LEU A 1 175 ? -18.685 4.278 -5.722 1.00 96.81 175 LEU A O 1
ATOM 1380 N N . ASP A 1 176 ? -19.485 2.344 -4.933 1.00 97.25 176 ASP A N 1
ATOM 1381 C CA . ASP A 1 176 ? -20.701 2.325 -5.760 1.00 97.25 176 ASP A CA 1
ATOM 1382 C C . ASP A 1 176 ? -21.568 3.581 -5.558 1.00 97.25 176 ASP A C 1
ATOM 1384 O O . ASP A 1 176 ? -22.238 4.044 -6.480 1.00 97.25 176 ASP A O 1
ATOM 1388 N N . ARG A 1 177 ? -21.564 4.153 -4.344 1.00 97.69 177 ARG A N 1
ATOM 1389 C CA . ARG A 1 177 ? -22.255 5.420 -4.054 1.00 97.69 177 ARG A CA 1
ATOM 1390 C C . ARG A 1 177 ? -21.441 6.629 -4.487 1.00 97.69 177 ARG A C 1
ATOM 1392 O O . ARG A 1 177 ? -22.029 7.617 -4.931 1.00 97.69 177 ARG A O 1
ATOM 1399 N N . ALA A 1 178 ? -20.120 6.569 -4.314 1.00 97.25 178 ALA A N 1
ATOM 1400 C CA . ALA A 1 178 ? -19.202 7.627 -4.711 1.00 97.25 178 ALA A CA 1
ATOM 1401 C C . ALA A 1 178 ? -19.225 7.829 -6.232 1.00 97.25 178 ALA A C 1
ATOM 1403 O O . ALA A 1 178 ? -19.414 8.955 -6.686 1.00 97.25 178 ALA A O 1
ATOM 1404 N N . ASP A 1 179 ? -19.104 6.745 -6.993 1.00 97.75 179 ASP A N 1
ATOM 1405 C CA . ASP A 1 179 ? -19.069 6.736 -8.451 1.00 97.75 179 ASP A CA 1
ATOM 1406 C C . ASP A 1 179 ? -19.392 5.327 -8.983 1.00 97.75 179 ASP A C 1
ATOM 1408 O O . ASP A 1 179 ? -18.553 4.441 -8.867 1.00 97.75 179 ASP A O 1
ATOM 1412 N N . PRO A 1 180 ? -20.561 5.086 -9.594 1.00 96.94 180 PRO A N 1
ATOM 1413 C CA . PRO A 1 180 ? -20.927 3.764 -10.110 1.00 96.94 180 PRO A CA 1
ATOM 1414 C C . PRO A 1 180 ? -19.964 3.178 -11.161 1.00 96.94 180 PRO A C 1
ATOM 1416 O O . PRO A 1 180 ? -19.906 1.957 -11.309 1.00 96.94 180 PRO A O 1
ATOM 1419 N N . GLU A 1 181 ? -19.193 4.013 -11.867 1.00 97.25 181 GLU A N 1
ATOM 1420 C CA . GLU A 1 181 ? -18.247 3.581 -12.908 1.00 97.25 181 GLU A CA 1
ATOM 1421 C C . GLU A 1 181 ? -16.850 3.261 -12.348 1.00 97.25 181 GLU A C 1
ATOM 1423 O O . GLU A 1 181 ? -15.978 2.794 -13.087 1.00 97.25 181 GLU A O 1
ATOM 1428 N N . TRP A 1 182 ? -16.633 3.429 -11.032 1.00 97.75 182 TRP A N 1
ATOM 1429 C CA . TRP A 1 182 ? -15.323 3.273 -10.384 1.00 97.75 182 TRP A CA 1
ATOM 1430 C C . TRP A 1 182 ? -14.601 1.986 -10.794 1.00 97.75 182 TRP A C 1
ATOM 1432 O O . TRP A 1 182 ? -13.386 1.974 -10.988 1.00 97.75 182 TRP A O 1
ATOM 1442 N N . ARG A 1 183 ? -15.345 0.881 -10.928 1.00 97.00 183 ARG A N 1
ATOM 1443 C CA . ARG A 1 183 ? -14.778 -0.438 -11.216 1.00 97.00 183 ARG A CA 1
ATOM 1444 C C . ARG A 1 183 ? -14.232 -0.514 -12.636 1.00 97.00 183 ARG A C 1
ATOM 1446 O O . ARG A 1 183 ? -13.184 -1.126 -12.842 1.00 97.00 183 ARG A O 1
ATOM 1453 N N . HIS A 1 184 ? -14.931 0.086 -13.599 1.00 96.56 184 HIS A N 1
ATOM 1454 C CA . HIS A 1 184 ? -14.448 0.193 -14.971 1.00 96.56 184 HIS A CA 1
ATOM 1455 C C . HIS A 1 184 ? -13.186 1.056 -15.006 1.00 96.56 184 HIS A C 1
ATOM 1457 O O . HIS A 1 184 ? -12.149 0.607 -15.500 1.00 96.56 184 HIS A O 1
ATOM 1463 N N . ASP A 1 185 ? -13.254 2.236 -14.393 1.00 97.62 185 ASP A N 1
ATOM 1464 C CA . ASP A 1 185 ? -12.191 3.232 -14.473 1.00 97.62 185 ASP A CA 1
ATOM 1465 C C . ASP A 1 185 ? -10.897 2.773 -13.796 1.00 97.62 185 ASP A C 1
ATOM 1467 O O . ASP A 1 185 ? -9.813 2.839 -14.384 1.00 97.62 185 ASP A O 1
ATOM 1471 N N . ILE A 1 186 ? -10.999 2.225 -12.582 1.00 97.88 186 ILE A N 1
ATOM 1472 C CA . ILE A 1 186 ? -9.847 1.661 -11.871 1.00 97.88 186 ILE A CA 1
ATOM 1473 C C . ILE A 1 186 ? -9.252 0.494 -12.661 1.00 97.88 186 ILE A C 1
ATOM 1475 O O . ILE A 1 186 ? -8.032 0.415 -12.779 1.00 97.88 186 ILE A O 1
ATOM 1479 N N . ASN A 1 187 ? -10.070 -0.394 -13.236 1.00 95.88 187 ASN A N 1
ATOM 1480 C CA . ASN A 1 187 ? -9.545 -1.534 -13.986 1.00 95.88 187 ASN A CA 1
ATOM 1481 C C . ASN A 1 187 ? -8.809 -1.094 -15.263 1.00 95.88 187 ASN A C 1
ATOM 1483 O O . ASN A 1 187 ? -7.702 -1.562 -15.511 1.00 95.88 187 ASN A O 1
ATOM 1487 N N . GLN A 1 188 ? -9.363 -0.156 -16.039 1.00 94.75 188 GLN A N 1
ATOM 1488 C CA . GLN A 1 188 ? -8.677 0.401 -17.215 1.00 94.75 188 GLN A CA 1
ATOM 1489 C C . GLN A 1 188 ? -7.376 1.114 -16.827 1.00 94.75 188 GLN A C 1
ATOM 1491 O O . GLN A 1 188 ? -6.341 0.921 -17.464 1.00 94.75 188 GLN A O 1
ATOM 1496 N N . THR A 1 189 ? -7.388 1.861 -15.723 1.00 95.62 189 THR A N 1
ATOM 1497 C CA . THR A 1 189 ? -6.182 2.527 -15.213 1.00 95.62 189 THR A CA 1
ATOM 1498 C C . THR A 1 189 ? -5.134 1.517 -14.730 1.00 95.62 189 THR A C 1
ATOM 1500 O O . THR A 1 189 ? -3.939 1.706 -14.949 1.00 95.62 189 THR A O 1
ATOM 1503 N N . LEU A 1 190 ? -5.543 0.396 -14.130 1.00 95.00 190 LEU A N 1
ATOM 1504 C CA . LEU A 1 190 ? -4.634 -0.702 -13.786 1.00 95.00 190 LEU A CA 1
ATOM 1505 C C . LEU A 1 190 ? -4.016 -1.344 -15.033 1.00 95.00 190 LEU A C 1
ATOM 1507 O O . LEU A 1 190 ? -2.825 -1.649 -15.011 1.00 95.00 190 LEU A O 1
ATOM 1511 N N . GLN A 1 191 ? -4.775 -1.507 -16.125 1.00 91.50 191 GLN A N 1
ATOM 1512 C CA . GLN A 1 191 ? -4.216 -1.959 -17.407 1.00 91.50 191 GLN A CA 1
ATOM 1513 C C . GLN A 1 191 ? -3.184 -0.965 -17.945 1.00 91.50 191 GLN A C 1
ATOM 1515 O O . GLN A 1 191 ? -2.104 -1.370 -18.374 1.00 91.50 191 GLN A O 1
ATOM 1520 N N . PHE A 1 192 ? -3.465 0.335 -17.848 1.00 89.50 192 PHE A N 1
ATOM 1521 C CA . PHE A 1 192 ? -2.489 1.373 -18.166 1.00 89.50 192 PHE A CA 1
ATOM 1522 C C . PHE A 1 192 ? -1.209 1.223 -17.338 1.00 89.50 192 PHE A C 1
ATOM 1524 O O . PHE A 1 192 ? -0.120 1.203 -17.911 1.00 89.50 192 PHE A O 1
ATOM 1531 N N . VAL A 1 193 ? -1.313 1.031 -16.019 1.00 90.81 193 VAL A N 1
ATOM 1532 C CA . VAL A 1 193 ? -0.140 0.779 -15.167 1.00 90.81 193 VAL A CA 1
ATOM 1533 C C . VAL A 1 193 ? 0.594 -0.489 -15.611 1.00 90.81 193 VAL A C 1
ATOM 1535 O O . VAL A 1 193 ? 1.807 -0.433 -15.788 1.00 90.81 193 VAL A O 1
ATOM 1538 N N . LEU A 1 194 ? -0.105 -1.602 -15.864 1.00 89.50 194 LEU A N 1
ATOM 1539 C CA . LEU A 1 194 ? 0.488 -2.861 -16.341 1.00 89.50 194 LEU A CA 1
ATOM 1540 C C . LEU A 1 194 ? 1.300 -2.680 -17.631 1.00 89.50 194 LEU A C 1
ATOM 1542 O O . LEU A 1 194 ? 2.399 -3.221 -17.726 1.00 89.50 194 LEU A O 1
ATOM 1546 N N . MET A 1 195 ? 0.817 -1.879 -18.586 1.00 83.19 195 MET A N 1
ATOM 1547 C CA . MET A 1 195 ? 1.538 -1.594 -19.837 1.00 83.19 195 MET A CA 1
ATOM 1548 C C . MET A 1 195 ? 2.851 -0.823 -19.630 1.00 83.19 195 MET A C 1
ATOM 1550 O O . MET A 1 195 ? 3.734 -0.880 -20.482 1.00 83.19 195 MET A O 1
ATOM 1554 N N . HIS A 1 196 ? 3.011 -0.129 -18.501 1.00 80.88 196 HIS A N 1
ATOM 1555 C CA . HIS A 1 196 ? 4.240 0.592 -18.154 1.00 80.88 196 HIS A CA 1
ATOM 1556 C C . HIS A 1 196 ? 5.279 -0.290 -17.450 1.00 80.88 196 HIS A C 1
ATOM 1558 O O . HIS A 1 196 ? 6.310 0.213 -17.005 1.00 80.88 196 HIS A O 1
ATOM 1564 N N . GLN A 1 197 ? 5.031 -1.596 -17.344 1.00 74.38 197 GLN A N 1
ATOM 1565 C CA . GLN A 1 197 ? 6.022 -2.568 -16.908 1.00 74.38 197 GLN A CA 1
ATOM 1566 C C . GLN A 1 197 ? 7.097 -2.726 -18.000 1.00 74.38 197 GLN A C 1
ATOM 1568 O O . GLN A 1 197 ? 6.819 -3.223 -19.089 1.00 74.38 197 GLN A O 1
ATOM 1573 N N . VAL A 1 198 ? 8.331 -2.295 -17.726 1.00 67.38 198 VAL A N 1
ATOM 1574 C CA . VAL A 1 198 ? 9.428 -2.281 -18.711 1.00 67.38 198 VAL A CA 1
ATOM 1575 C C . VAL A 1 198 ? 10.456 -3.362 -18.382 1.00 67.38 198 VAL A C 1
ATOM 1577 O O . VAL A 1 198 ? 10.815 -3.544 -17.219 1.00 67.38 198 VAL A O 1
ATOM 1580 N N . TYR A 1 199 ? 10.978 -4.050 -19.402 1.00 52.75 199 TYR A N 1
ATOM 1581 C CA . TYR A 1 199 ? 12.152 -4.913 -19.249 1.00 52.75 199 TYR A CA 1
ATOM 1582 C C . TYR A 1 199 ? 13.378 -4.086 -18.874 1.00 52.75 199 TYR A C 1
ATOM 1584 O O . TYR A 1 199 ? 13.734 -3.112 -19.543 1.00 52.75 199 TYR A O 1
ATOM 1592 N N . THR A 1 200 ? 14.031 -4.485 -17.795 1.00 49.59 200 THR A N 1
ATOM 1593 C CA . THR A 1 200 ? 15.227 -3.824 -17.286 1.00 49.59 200 THR A CA 1
ATOM 1594 C C . THR A 1 200 ? 16.457 -4.612 -17.703 1.00 49.59 200 THR A C 1
ATOM 1596 O O . THR A 1 200 ? 16.811 -5.565 -17.027 1.00 49.59 200 THR A O 1
ATOM 1599 N N . ASP A 1 201 ? 17.109 -4.155 -18.775 1.00 46.19 201 ASP A N 1
ATOM 1600 C CA . ASP A 1 201 ? 18.423 -4.613 -19.262 1.00 46.19 201 ASP A CA 1
ATOM 1601 C C . ASP A 1 201 ? 18.467 -6.080 -19.789 1.00 46.19 201 ASP A C 1
ATOM 1603 O O . ASP A 1 201 ? 18.095 -7.008 -19.074 1.00 46.19 201 ASP A O 1
ATOM 1607 N N . PRO A 1 202 ? 18.941 -6.330 -21.034 1.00 41.53 202 PRO A N 1
ATOM 1608 C CA . PRO A 1 202 ? 19.074 -7.677 -21.611 1.00 41.53 202 PRO A CA 1
ATOM 1609 C C . PRO A 1 202 ? 19.903 -8.681 -20.793 1.00 41.53 202 PRO A C 1
ATOM 1611 O O . PRO A 1 202 ? 19.813 -9.879 -21.057 1.00 41.53 202 PRO A O 1
ATOM 1614 N N . ALA A 1 203 ? 20.720 -8.220 -19.840 1.00 43.53 203 ALA A N 1
ATOM 1615 C CA . ALA A 1 203 ? 21.479 -9.087 -18.938 1.00 43.53 203 ALA A CA 1
ATOM 1616 C C . ALA A 1 203 ? 20.609 -9.813 -17.888 1.00 43.53 203 ALA A C 1
ATOM 1618 O O . ALA A 1 203 ? 21.088 -10.755 -17.259 1.00 43.53 203 ALA A O 1
ATOM 1619 N N . TYR A 1 204 ? 19.349 -9.402 -17.705 1.00 45.56 204 TYR A N 1
ATOM 1620 C CA . TYR A 1 204 ? 18.432 -9.952 -16.706 1.00 45.56 204 TYR A CA 1
ATOM 1621 C C . TYR A 1 204 ? 17.224 -10.563 -17.409 1.00 45.56 204 TYR A C 1
ATOM 1623 O O . TYR A 1 204 ? 16.508 -9.901 -18.159 1.00 45.56 204 TYR A O 1
ATOM 1631 N N . THR A 1 205 ? 17.017 -11.860 -17.215 1.00 45.84 205 THR A N 1
ATOM 1632 C CA . THR A 1 205 ? 16.235 -12.649 -18.171 1.00 45.84 205 THR A CA 1
ATOM 1633 C C . THR A 1 205 ? 14.745 -12.745 -17.854 1.00 45.84 205 THR A C 1
ATOM 1635 O O . THR A 1 205 ? 14.006 -13.168 -18.735 1.00 45.84 205 THR A O 1
ATOM 1638 N N . ASN A 1 206 ? 14.268 -12.285 -16.684 1.00 46.47 206 ASN A N 1
ATOM 1639 C CA . ASN A 1 206 ? 12.840 -12.371 -16.319 1.00 46.47 206 ASN A CA 1
ATOM 1640 C C . ASN A 1 206 ? 12.242 -11.163 -15.562 1.00 46.47 206 ASN A C 1
ATOM 1642 O O . ASN A 1 206 ? 11.015 -11.067 -15.475 1.00 46.47 206 ASN A O 1
ATOM 1646 N N . ALA A 1 207 ? 13.044 -10.231 -15.032 1.00 51.03 207 ALA A N 1
ATOM 1647 C CA . ALA A 1 207 ? 12.524 -9.116 -14.242 1.00 51.03 207 ALA A CA 1
ATOM 1648 C C . ALA A 1 207 ? 12.102 -7.912 -15.090 1.00 51.03 207 ALA A C 1
ATOM 1650 O O . ALA A 1 207 ? 12.822 -7.425 -15.966 1.00 51.03 207 ALA A O 1
ATOM 1651 N N . THR A 1 208 ? 10.935 -7.374 -14.755 1.00 56.00 208 THR A N 1
ATOM 1652 C CA . THR A 1 208 ? 10.408 -6.142 -15.334 1.00 56.00 208 THR A CA 1
ATOM 1653 C C . THR A 1 208 ? 10.074 -5.161 -14.228 1.00 56.00 208 THR A C 1
ATOM 1655 O O . THR A 1 208 ? 9.450 -5.540 -13.236 1.00 56.00 208 THR A O 1
ATOM 1658 N N . ALA A 1 209 ? 10.439 -3.901 -14.417 1.00 64.62 209 ALA A N 1
ATOM 1659 C CA . ALA A 1 209 ? 10.275 -2.867 -13.416 1.00 64.62 209 ALA A CA 1
ATOM 1660 C C . ALA A 1 209 ? 9.298 -1.776 -13.843 1.00 64.62 209 ALA A C 1
ATOM 1662 O O . ALA A 1 209 ? 9.035 -1.575 -15.029 1.00 64.62 209 ALA A O 1
ATOM 1663 N N . TYR A 1 210 ? 8.822 -1.020 -12.859 1.00 74.06 210 TYR A N 1
ATOM 1664 C CA . TYR A 1 210 ? 8.029 0.178 -13.103 1.00 74.06 210 TYR A CA 1
ATOM 1665 C C . TYR A 1 210 ? 8.903 1.437 -13.066 1.00 74.06 210 TYR A C 1
ATOM 1667 O O . TYR A 1 210 ? 9.741 1.564 -12.165 1.00 74.06 210 TYR A O 1
ATOM 1675 N N . PRO A 1 211 ? 8.736 2.362 -14.029 1.00 67.81 211 PRO A N 1
ATOM 1676 C CA . PRO A 1 211 ? 9.421 3.644 -14.008 1.00 67.81 211 PRO A CA 1
ATOM 1677 C C . PRO A 1 211 ? 8.803 4.583 -12.963 1.00 67.81 211 PRO A C 1
ATOM 1679 O O . PRO A 1 211 ? 7.662 4.415 -12.538 1.00 67.81 211 PRO A O 1
ATOM 1682 N N . GLU A 1 212 ? 9.559 5.611 -12.581 1.00 65.31 212 GLU A N 1
ATOM 1683 C CA . GLU A 1 212 ? 9.123 6.663 -11.652 1.00 65.31 212 GLU A CA 1
ATOM 1684 C C . GLU A 1 212 ? 7.894 7.431 -12.176 1.00 65.31 212 GLU A C 1
ATOM 1686 O O . GLU A 1 212 ? 6.957 7.714 -11.427 1.00 65.31 212 GLU A O 1
ATOM 1691 N N . ALA A 1 213 ? 7.868 7.710 -13.482 1.00 57.44 213 ALA A N 1
ATOM 1692 C CA . ALA A 1 213 ? 6.801 8.429 -14.165 1.00 57.44 213 ALA A CA 1
ATOM 1693 C C . ALA A 1 213 ? 6.424 7.760 -15.494 1.00 57.44 213 ALA A C 1
ATOM 1695 O O . ALA A 1 213 ? 7.251 7.096 -16.131 1.00 57.44 213 ALA A O 1
ATOM 1696 N N . ALA A 1 214 ? 5.179 7.965 -15.927 1.00 55.28 214 ALA A N 1
ATOM 1697 C CA . ALA A 1 214 ? 4.721 7.551 -17.246 1.00 55.28 214 ALA A CA 1
ATOM 1698 C C . ALA A 1 214 ? 5.472 8.353 -18.321 1.00 55.28 214 ALA A C 1
ATOM 1700 O O . ALA A 1 214 ? 5.559 9.581 -18.249 1.00 55.28 214 ALA A O 1
ATOM 1701 N N . LYS A 1 215 ? 6.037 7.666 -19.320 1.00 53.12 215 LYS A N 1
ATOM 1702 C CA . LYS A 1 215 ? 6.693 8.320 -20.460 1.00 53.12 215 LYS A CA 1
ATOM 1703 C C . LYS A 1 215 ? 5.644 8.602 -21.540 1.00 53.12 215 LYS A C 1
ATOM 1705 O O . LYS A 1 215 ? 5.024 7.649 -22.009 1.00 53.12 215 LYS A O 1
ATOM 1710 N N . PRO A 1 216 ? 5.464 9.853 -21.993 1.00 37.19 216 PRO A N 1
ATOM 1711 C CA . PRO A 1 216 ? 4.633 10.125 -23.160 1.00 37.19 216 PRO A CA 1
ATOM 1712 C C . PRO A 1 216 ? 5.245 9.453 -24.403 1.00 37.19 216 PRO A C 1
ATOM 1714 O O . PRO A 1 216 ? 6.385 9.753 -24.755 1.00 37.19 216 PRO A O 1
ATOM 1717 N N . GLY A 1 217 ? 4.506 8.552 -25.066 1.00 39.31 217 GLY A N 1
ATOM 1718 C CA . GLY A 1 217 ? 4.805 8.129 -26.444 1.00 39.31 217 GLY A CA 1
ATOM 1719 C C . GLY A 1 217 ? 5.520 6.789 -26.679 1.00 39.31 217 GLY A C 1
ATOM 1720 O O . GLY A 1 217 ? 6.255 6.689 -27.658 1.00 39.31 217 GLY A O 1
ATOM 1721 N N . ILE A 1 218 ? 5.317 5.744 -25.866 1.00 36.09 218 ILE A N 1
ATOM 1722 C CA . ILE A 1 218 ? 5.753 4.382 -26.249 1.00 36.09 218 ILE A CA 1
ATOM 1723 C C . ILE A 1 218 ? 4.573 3.614 -26.856 1.00 36.09 218 ILE A C 1
ATOM 1725 O O . ILE A 1 218 ? 3.900 2.834 -26.189 1.00 36.09 218 ILE A O 1
ATOM 1729 N N . GLU A 1 219 ? 4.343 3.823 -28.153 1.00 30.27 219 GLU A N 1
ATOM 1730 C CA . GLU A 1 219 ? 3.676 2.837 -29.006 1.00 30.27 219 GLU A CA 1
ATOM 1731 C C . GLU A 1 219 ? 4.642 1.665 -29.227 1.00 30.27 219 GLU A C 1
ATOM 1733 O O . GLU A 1 219 ? 5.379 1.628 -30.211 1.00 30.27 219 GLU A O 1
ATOM 1738 N N . GLN A 1 220 ? 4.692 0.699 -28.312 1.00 29.02 220 GLN A N 1
ATOM 1739 C CA . GLN A 1 220 ? 5.144 -0.641 -28.683 1.00 29.02 220 GLN A CA 1
ATOM 1740 C C . GLN A 1 220 ? 4.189 -1.672 -28.086 1.00 29.02 220 GLN A C 1
ATOM 1742 O O . GLN A 1 220 ? 4.105 -1.777 -26.862 1.00 29.02 220 GLN A O 1
ATOM 1747 N N . PRO A 1 221 ? 3.458 -2.438 -28.917 1.00 29.36 221 PRO A N 1
ATOM 1748 C CA . PRO A 1 221 ? 2.736 -3.591 -28.413 1.00 29.36 221 PRO A CA 1
ATOM 1749 C C . PRO A 1 221 ? 3.757 -4.576 -27.838 1.00 29.36 221 PRO A C 1
ATOM 1751 O O . PRO A 1 221 ? 4.800 -4.822 -28.448 1.00 29.36 221 PRO A O 1
ATOM 1754 N N . LEU A 1 222 ? 3.449 -5.138 -26.666 1.00 33.12 222 LEU A N 1
ATOM 1755 C CA . LEU A 1 222 ? 4.179 -6.275 -26.105 1.00 33.12 222 LEU A CA 1
ATOM 1756 C C . LEU A 1 222 ? 4.402 -7.314 -27.223 1.00 33.12 222 LEU A C 1
ATOM 1758 O O . LEU A 1 222 ? 3.421 -7.721 -27.856 1.00 33.12 222 LEU A O 1
ATOM 1762 N N . PRO A 1 223 ? 5.644 -7.749 -27.515 1.00 26.59 223 PRO A N 1
ATOM 1763 C CA . PRO A 1 223 ? 5.843 -8.833 -28.464 1.00 26.59 223 PRO A CA 1
ATOM 1764 C C . PRO A 1 223 ? 5.109 -10.070 -27.942 1.00 26.59 223 PRO A C 1
ATOM 1766 O O . PRO A 1 223 ? 5.192 -10.404 -26.760 1.00 26.59 223 PRO A O 1
ATOM 1769 N N . ALA A 1 224 ? 4.350 -10.718 -28.828 1.00 23.41 224 ALA A N 1
ATOM 1770 C CA . ALA A 1 224 ? 3.548 -11.891 -28.509 1.00 23.41 224 ALA A CA 1
ATOM 1771 C C . ALA A 1 224 ? 4.379 -12.921 -27.726 1.00 23.41 224 ALA A C 1
ATOM 1773 O O . ALA A 1 224 ? 5.388 -13.427 -28.223 1.00 23.41 224 ALA A O 1
ATOM 1774 N N . ILE A 1 225 ? 3.940 -13.212 -26.499 1.00 29.34 225 ILE A N 1
ATOM 1775 C CA . ILE A 1 225 ? 4.563 -14.177 -25.593 1.00 29.34 225 ILE A CA 1
ATOM 1776 C C . ILE A 1 225 ? 4.539 -15.546 -26.278 1.00 29.34 225 ILE A C 1
ATOM 1778 O O . ILE A 1 225 ? 3.489 -16.178 -26.400 1.00 29.34 225 ILE A O 1
ATOM 1782 N N . LYS A 1 226 ? 5.701 -16.017 -26.734 1.00 21.75 226 LYS A N 1
ATOM 1783 C CA . LYS A 1 226 ? 5.913 -17.438 -27.004 1.00 21.75 226 LYS A CA 1
ATOM 1784 C C . LYS A 1 226 ? 6.403 -18.070 -25.712 1.00 21.75 226 LYS A C 1
ATOM 1786 O O . LYS A 1 226 ? 7.506 -17.773 -25.266 1.00 21.75 226 LYS A O 1
ATOM 1791 N N . PHE A 1 227 ? 5.571 -18.924 -25.123 1.00 23.75 227 PHE A N 1
ATOM 1792 C CA . PHE A 1 227 ? 5.988 -19.828 -24.058 1.00 23.75 227 PHE A CA 1
ATOM 1793 C C . PHE A 1 227 ? 7.111 -20.712 -24.604 1.00 23.75 227 PHE A C 1
ATOM 1795 O O . PHE A 1 227 ? 6.882 -21.521 -25.502 1.00 23.75 227 PHE A O 1
ATOM 1802 N N . HIS A 1 228 ? 8.329 -20.516 -24.107 1.00 24.41 228 HIS A N 1
ATOM 1803 C CA . HIS A 1 228 ? 9.414 -21.460 -24.314 1.00 24.41 228 HIS A CA 1
ATOM 1804 C C . HIS A 1 228 ? 9.594 -22.254 -23.025 1.00 24.41 228 HIS A C 1
ATOM 1806 O O . HIS A 1 228 ? 10.073 -21.725 -22.025 1.00 24.41 228 HIS A O 1
ATOM 1812 N N . ASP A 1 229 ? 9.208 -23.529 -23.076 1.00 30.95 229 ASP A N 1
ATOM 1813 C CA . ASP A 1 229 ? 9.736 -24.553 -22.1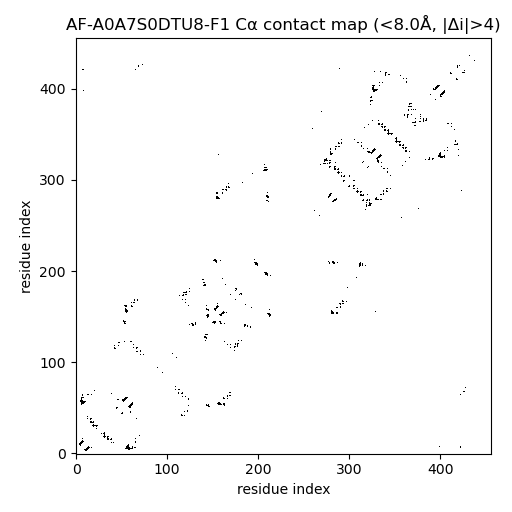80 1.00 30.95 229 ASP A CA 1
ATOM 1814 C C . ASP A 1 229 ? 11.256 -24.586 -22.367 1.00 30.95 229 ASP A C 1
ATOM 1816 O O . ASP A 1 229 ? 11.753 -24.966 -23.429 1.00 30.95 229 ASP A O 1
ATOM 1820 N N . ALA A 1 230 ? 11.999 -24.144 -21.357 1.00 24.92 230 ALA A N 1
ATOM 1821 C CA . ALA A 1 230 ? 13.456 -24.172 -21.368 1.00 24.92 230 ALA A CA 1
ATOM 1822 C C . ALA A 1 230 ? 14.001 -24.735 -20.051 1.00 24.92 230 ALA A C 1
ATOM 1824 O O . ALA A 1 230 ? 14.830 -24.130 -19.383 1.00 24.92 230 ALA A O 1
ATOM 1825 N N . THR A 1 231 ? 13.574 -25.949 -19.702 1.00 28.64 231 THR A N 1
ATOM 1826 C CA . THR A 1 231 ? 14.471 -26.905 -19.040 1.00 28.64 231 THR A CA 1
ATOM 1827 C C . THR A 1 231 ? 15.215 -27.664 -20.134 1.00 28.64 231 THR A C 1
ATOM 1829 O O . THR A 1 231 ? 14.736 -28.675 -20.637 1.00 28.64 231 THR A O 1
ATOM 1832 N N . SER A 1 232 ? 16.355 -27.131 -20.579 1.00 28.08 232 SER A N 1
ATOM 1833 C CA . SER A 1 232 ? 17.533 -27.880 -21.056 1.00 28.08 232 SER A CA 1
ATOM 1834 C C . SER A 1 232 ? 18.422 -27.024 -21.961 1.00 28.08 232 SER A C 1
ATOM 1836 O O . SER A 1 232 ? 17.965 -26.364 -22.888 1.00 28.08 232 SER A O 1
ATOM 1838 N N . SER A 1 233 ? 19.728 -27.153 -21.729 1.00 27.55 233 SER A N 1
ATOM 1839 C CA . SER A 1 233 ? 20.839 -26.629 -22.528 1.00 27.55 233 SER A CA 1
ATOM 1840 C C . SER A 1 233 ? 21.079 -25.122 -22.423 1.00 27.55 233 SER A C 1
ATOM 1842 O O . SER A 1 233 ? 20.293 -24.322 -22.902 1.00 27.55 233 SER A O 1
ATOM 1844 N N . ILE A 1 234 ? 22.208 -24.754 -21.811 1.00 25.61 234 ILE A N 1
ATOM 1845 C CA . ILE A 1 234 ? 23.316 -24.030 -22.457 1.00 25.61 234 ILE A CA 1
ATOM 1846 C C . ILE A 1 234 ? 24.555 -24.234 -21.563 1.00 25.61 234 ILE A C 1
ATOM 1848 O O . ILE A 1 234 ? 24.856 -23.488 -20.641 1.00 25.61 234 ILE A O 1
ATOM 1852 N N . LEU A 1 235 ? 25.266 -25.326 -21.839 1.00 29.38 235 LEU A N 1
ATOM 1853 C CA . LEU A 1 235 ? 26.720 -25.382 -21.745 1.00 29.38 235 LEU A CA 1
ATOM 1854 C C . LEU A 1 235 ? 27.199 -25.191 -23.180 1.00 29.38 235 LEU A C 1
ATOM 1856 O O . LEU A 1 235 ? 26.944 -26.082 -23.995 1.00 29.38 235 LEU A O 1
ATOM 1860 N N . LYS A 1 236 ? 27.849 -24.063 -23.485 1.00 26.09 236 LYS A N 1
ATOM 1861 C CA . LYS A 1 236 ? 29.042 -23.969 -24.346 1.00 26.09 236 LYS A CA 1
ATOM 1862 C C . LYS A 1 236 ? 29.349 -22.527 -24.743 1.00 26.09 236 LYS A C 1
ATOM 1864 O O . LYS A 1 236 ? 28.468 -21.750 -25.079 1.00 26.09 236 LYS A O 1
ATOM 1869 N N . ASP A 1 237 ? 30.655 -22.308 -24.774 1.00 25.89 237 ASP A N 1
ATOM 1870 C CA . ASP A 1 237 ? 31.410 -21.254 -25.438 1.00 25.89 237 ASP A CA 1
ATOM 1871 C C . ASP A 1 237 ? 31.605 -19.952 -24.655 1.00 25.89 237 ASP A C 1
ATOM 1873 O O . ASP A 1 237 ? 30.695 -19.184 -24.364 1.00 25.89 237 ASP A O 1
ATOM 1877 N N . GLY A 1 238 ? 32.871 -19.768 -24.275 1.00 25.17 238 GLY A N 1
ATOM 1878 C CA . GLY A 1 238 ? 33.360 -18.683 -23.449 1.00 25.17 238 GLY A CA 1
ATOM 1879 C C . GLY A 1 238 ? 34.084 -17.579 -24.214 1.00 25.17 238 GLY A C 1
ATOM 1880 O O . GLY A 1 238 ? 34.136 -17.540 -25.441 1.00 25.17 238 GLY A O 1
ATOM 1881 N N . GLY A 1 239 ? 34.689 -16.708 -23.410 1.00 23.16 239 GLY A N 1
ATOM 1882 C CA . GLY A 1 239 ? 35.421 -15.503 -23.791 1.00 23.16 239 GLY A CA 1
ATOM 1883 C C . GLY A 1 239 ? 34.809 -14.324 -23.036 1.00 23.16 239 GLY A C 1
ATOM 1884 O O . GLY A 1 239 ? 33.673 -13.963 -23.285 1.00 23.16 239 GLY A O 1
ATOM 1885 N N . GLY A 1 240 ? 35.428 -13.687 -22.053 1.00 22.23 240 GLY A N 1
ATOM 1886 C CA . GLY A 1 240 ? 36.811 -13.675 -21.616 1.00 22.23 240 GLY A CA 1
ATOM 1887 C C . GLY A 1 240 ? 37.072 -12.269 -21.089 1.00 22.23 240 GLY A C 1
ATOM 1888 O O . GLY A 1 240 ? 37.298 -11.366 -21.883 1.00 22.23 240 GLY A O 1
ATOM 1889 N N . ILE A 1 241 ? 37.033 -12.089 -19.767 1.00 22.58 241 ILE A N 1
ATOM 1890 C CA . ILE A 1 241 ? 37.751 -11.017 -19.068 1.00 22.58 241 ILE A CA 1
ATOM 1891 C C . ILE A 1 241 ? 38.229 -11.596 -17.727 1.00 22.58 241 ILE A C 1
ATOM 1893 O O . ILE A 1 241 ? 37.558 -11.509 -16.704 1.00 22.58 241 ILE A O 1
ATOM 1897 N N . GLY A 1 242 ? 39.384 -12.268 -17.762 1.00 23.14 242 GLY A N 1
ATOM 1898 C CA . GLY A 1 242 ? 40.285 -12.289 -16.606 1.00 23.14 242 GLY A CA 1
ATOM 1899 C C . GLY A 1 242 ? 40.870 -10.878 -16.434 1.00 23.14 242 GLY A C 1
ATOM 1900 O O . GLY A 1 242 ? 40.881 -10.095 -17.374 1.00 23.14 242 GLY A O 1
ATOM 1901 N N . GLU A 1 243 ? 41.365 -10.441 -15.288 1.00 25.84 243 GLU A N 1
ATOM 1902 C CA . GLU A 1 243 ? 41.924 -11.175 -14.168 1.00 25.84 243 GLU A CA 1
ATOM 1903 C C . GLU A 1 243 ? 41.897 -10.242 -12.947 1.00 25.84 243 GLU A C 1
ATOM 1905 O O . GLU A 1 243 ? 42.664 -9.289 -12.924 1.00 25.84 243 GLU A O 1
ATOM 1910 N N . ILE A 1 244 ? 41.094 -10.520 -11.916 1.00 26.02 244 ILE A N 1
ATOM 1911 C CA . ILE A 1 244 ? 41.505 -10.342 -10.512 1.00 26.02 244 ILE A CA 1
ATOM 1912 C C . ILE A 1 244 ? 40.758 -11.411 -9.718 1.00 26.02 244 ILE A C 1
ATOM 1914 O O . ILE A 1 244 ? 39.577 -11.260 -9.456 1.00 26.02 244 ILE A O 1
ATOM 1918 N N . TYR A 1 245 ? 41.449 -12.517 -9.448 1.00 27.64 245 TYR A N 1
ATOM 1919 C CA . TYR A 1 245 ? 41.454 -13.339 -8.227 1.00 27.64 245 TYR A CA 1
ATOM 1920 C C . TYR A 1 245 ? 41.961 -14.736 -8.608 1.00 27.64 245 TYR A C 1
ATOM 1922 O O . TYR A 1 245 ? 41.221 -15.611 -9.047 1.00 27.64 245 TYR A O 1
ATOM 1930 N N . ARG A 1 246 ? 43.280 -14.931 -8.464 1.00 24.72 246 ARG A N 1
ATOM 1931 C CA . ARG A 1 246 ? 43.876 -16.267 -8.372 1.00 24.72 246 ARG A CA 1
ATOM 1932 C C . ARG A 1 246 ? 43.528 -16.851 -7.006 1.00 24.72 246 ARG A C 1
ATOM 1934 O O . ARG A 1 246 ? 43.845 -16.239 -5.993 1.00 24.72 246 ARG A O 1
ATOM 1941 N N . ALA A 1 247 ? 42.903 -18.023 -7.063 1.00 30.44 247 ALA A N 1
ATOM 1942 C CA . ALA A 1 247 ? 42.908 -19.140 -6.123 1.00 30.44 247 ALA A CA 1
ATOM 1943 C C . ALA A 1 247 ? 43.420 -18.881 -4.693 1.00 30.44 247 ALA A C 1
ATOM 1945 O O . ALA A 1 247 ? 44.612 -18.678 -4.459 1.00 30.44 247 ALA A O 1
ATOM 1946 N N . GLY A 1 248 ? 42.503 -19.059 -3.745 1.00 26.83 248 GLY A N 1
ATOM 1947 C CA . GLY A 1 248 ? 42.772 -19.317 -2.338 1.00 26.83 248 GLY A CA 1
ATOM 1948 C C . GLY A 1 248 ? 41.494 -19.830 -1.681 1.00 26.83 248 GLY A C 1
ATOM 1949 O O . GLY A 1 248 ? 40.696 -19.022 -1.230 1.00 26.83 248 GLY A O 1
ATOM 1950 N N . GLU A 1 249 ? 41.340 -21.158 -1.685 1.00 28.17 249 GLU A N 1
ATOM 1951 C CA . GLU A 1 249 ? 40.339 -21.967 -0.962 1.00 28.17 249 GLU A CA 1
ATOM 1952 C C . GLU A 1 249 ? 38.921 -22.024 -1.576 1.00 28.17 249 GLU A C 1
ATOM 1954 O O . GLU A 1 249 ? 38.031 -21.228 -1.282 1.00 28.17 249 GLU A O 1
ATOM 1959 N N . GLU A 1 250 ? 38.700 -23.050 -2.414 1.00 33.88 250 GLU A N 1
ATOM 1960 C CA . GLU A 1 250 ? 37.380 -23.669 -2.610 1.00 33.88 250 GLU A CA 1
ATOM 1961 C C . GLU A 1 250 ? 36.938 -24.289 -1.274 1.00 33.88 250 GLU A C 1
ATOM 1963 O O . GLU A 1 250 ? 37.157 -25.467 -1.004 1.00 33.88 250 GLU A O 1
ATOM 1968 N N . GLU A 1 251 ? 36.369 -23.472 -0.393 1.00 37.25 251 GLU A N 1
ATOM 1969 C CA . GLU A 1 251 ? 35.617 -23.966 0.758 1.00 37.25 251 GLU A CA 1
ATOM 1970 C C . GLU A 1 251 ? 34.159 -24.155 0.344 1.00 37.25 251 GLU A C 1
ATOM 1972 O O . GLU A 1 251 ? 33.492 -23.189 -0.049 1.00 37.25 251 GLU A O 1
ATOM 1977 N N . GLU A 1 252 ? 33.693 -25.404 0.444 1.00 32.56 252 GLU A N 1
ATOM 1978 C CA . GLU A 1 252 ? 32.295 -25.799 0.290 1.00 32.56 252 GLU A CA 1
ATOM 1979 C C . GLU A 1 252 ? 31.351 -24.806 0.978 1.00 32.56 252 GLU A C 1
ATOM 1981 O O . GLU A 1 252 ? 31.603 -24.290 2.073 1.00 32.56 252 GLU A O 1
ATOM 1986 N N . MET A 1 253 ? 30.230 -24.545 0.309 1.00 36.03 253 MET A N 1
ATOM 1987 C CA . MET A 1 253 ? 29.140 -23.744 0.840 1.00 36.03 253 MET A CA 1
ATOM 1988 C C . MET A 1 253 ? 28.733 -24.285 2.227 1.00 36.03 253 MET A C 1
ATOM 1990 O O . MET A 1 253 ? 28.477 -25.483 2.352 1.00 36.03 253 MET A O 1
ATOM 1994 N N . PRO A 1 254 ? 28.689 -23.447 3.285 1.00 34.56 254 PRO A N 1
ATOM 1995 C CA . PRO A 1 254 ? 28.442 -23.934 4.637 1.00 34.56 254 PRO A CA 1
ATOM 1996 C C . PRO A 1 254 ? 27.140 -24.751 4.715 1.00 34.56 254 PRO A C 1
ATOM 1998 O O . PRO A 1 254 ? 26.140 -24.323 4.134 1.00 34.56 254 PRO A O 1
ATOM 2001 N N . PRO A 1 255 ? 27.089 -25.868 5.468 1.00 31.58 255 PRO A N 1
ATOM 2002 C CA . PRO A 1 255 ? 25.938 -26.781 5.503 1.00 31.58 255 PRO A CA 1
ATOM 2003 C C . PRO A 1 255 ? 24.595 -26.113 5.832 1.00 31.58 255 PRO A C 1
ATOM 2005 O O . PRO A 1 255 ? 23.539 -26.614 5.454 1.00 31.58 255 PRO A O 1
ATOM 2008 N N . GLN A 1 256 ? 24.612 -24.962 6.514 1.00 32.41 256 GLN A N 1
ATOM 2009 C CA . GLN A 1 256 ? 23.407 -24.178 6.782 1.00 32.41 256 GLN A CA 1
ATOM 2010 C C . GLN A 1 256 ? 22.736 -23.583 5.531 1.00 32.41 256 GLN A C 1
ATOM 2012 O O . GLN A 1 256 ? 21.546 -23.302 5.592 1.00 32.41 256 GLN A O 1
ATOM 2017 N N . PHE A 1 257 ? 23.427 -23.437 4.397 1.00 31.02 257 PHE A N 1
ATOM 2018 C CA . PHE A 1 257 ? 22.821 -22.956 3.146 1.00 31.02 257 PHE A CA 1
ATOM 2019 C C . PHE A 1 257 ? 22.044 -24.062 2.414 1.00 31.02 257 PHE A C 1
ATOM 2021 O O . PHE A 1 257 ? 20.975 -23.790 1.873 1.00 31.02 257 PHE A O 1
ATOM 2028 N N . HIS A 1 258 ? 22.463 -25.330 2.535 1.00 35.50 258 HIS A N 1
ATOM 2029 C CA . HIS A 1 258 ? 21.645 -26.479 2.113 1.00 35.50 258 HIS A CA 1
ATOM 2030 C C . HIS A 1 258 ? 20.317 -26.574 2.879 1.00 35.50 258 HIS A C 1
ATOM 2032 O O . HIS A 1 258 ? 19.359 -27.160 2.384 1.00 35.50 258 HIS A O 1
ATOM 2038 N N . ARG A 1 259 ? 20.229 -25.974 4.075 1.00 33.81 259 ARG A N 1
ATOM 2039 C CA . ARG A 1 259 ? 18.995 -25.930 4.874 1.00 33.81 259 ARG A CA 1
ATOM 2040 C C . ARG A 1 259 ? 17.920 -25.013 4.277 1.00 33.81 259 ARG A C 1
ATOM 2042 O O . ARG A 1 259 ? 16.754 -25.179 4.621 1.00 33.81 259 ARG A O 1
ATOM 2049 N N . PHE A 1 260 ? 18.304 -24.066 3.419 1.00 35.62 260 PHE A N 1
ATOM 2050 C CA . PHE A 1 260 ? 17.400 -23.082 2.813 1.00 35.62 260 PHE A CA 1
ATOM 2051 C C . PHE A 1 260 ? 17.179 -23.291 1.308 1.00 35.62 260 PHE A C 1
ATOM 2053 O O . PHE A 1 260 ? 16.325 -22.624 0.746 1.00 35.62 260 PHE A O 1
ATOM 2060 N N . GLY A 1 261 ? 17.876 -24.250 0.685 1.00 34.44 261 GLY A N 1
ATOM 2061 C CA . GLY A 1 261 ? 17.585 -24.712 -0.676 1.00 34.44 261 GLY A CA 1
ATOM 2062 C C . GLY A 1 261 ? 18.115 -23.842 -1.819 1.00 34.44 261 GLY A C 1
ATOM 2063 O O . GLY A 1 261 ? 17.836 -24.173 -2.959 1.00 34.44 261 GLY A O 1
ATOM 2064 N N . PHE A 1 262 ? 18.885 -22.785 -1.541 1.00 34.25 262 PHE A N 1
ATOM 2065 C CA . PHE A 1 262 ? 19.390 -21.891 -2.587 1.00 34.25 262 PHE A CA 1
ATOM 2066 C C . PHE A 1 262 ? 20.512 -22.526 -3.421 1.00 34.25 262 PHE A C 1
ATOM 2068 O O . PHE A 1 262 ? 21.538 -22.947 -2.872 1.00 34.25 262 PHE A O 1
ATOM 2075 N N . GLU A 1 263 ? 20.347 -22.518 -4.744 1.00 38.97 263 GLU A N 1
ATOM 2076 C CA . GLU A 1 263 ? 21.429 -22.750 -5.709 1.00 38.97 263 GLU A CA 1
ATOM 2077 C C . GLU A 1 263 ? 22.177 -21.424 -6.008 1.00 38.97 263 GLU A C 1
ATOM 2079 O O . GLU A 1 263 ? 21.678 -20.324 -5.762 1.00 38.97 263 GLU A O 1
ATOM 2084 N N . ALA A 1 264 ? 23.442 -21.493 -6.444 1.00 37.72 264 ALA A N 1
ATOM 2085 C CA . ALA A 1 264 ? 24.324 -20.316 -6.567 1.00 37.72 264 ALA A CA 1
ATOM 2086 C C . ALA A 1 264 ? 23.851 -19.274 -7.606 1.00 37.72 264 ALA A C 1
ATOM 2088 O O . ALA A 1 264 ? 24.274 -18.118 -7.568 1.00 37.72 264 ALA A O 1
ATOM 2089 N N . ASP A 1 265 ? 22.980 -19.689 -8.515 1.00 41.09 265 ASP A N 1
ATOM 2090 C CA . ASP A 1 265 ? 22.280 -18.928 -9.549 1.00 41.09 265 ASP A CA 1
ATOM 2091 C C . ASP A 1 265 ? 21.000 -18.225 -9.052 1.00 41.09 265 ASP A C 1
ATOM 2093 O O . ASP A 1 265 ? 20.477 -17.358 -9.750 1.00 41.09 265 ASP A O 1
ATOM 2097 N N . GLU A 1 266 ? 20.532 -18.515 -7.833 1.00 45.78 266 GLU A N 1
ATOM 2098 C CA . GLU A 1 266 ? 19.381 -17.841 -7.208 1.00 45.78 266 GLU A CA 1
ATOM 2099 C C . GLU A 1 266 ? 19.767 -16.598 -6.382 1.00 45.78 266 GLU A C 1
ATOM 2101 O O . GLU A 1 266 ? 18.898 -15.842 -5.930 1.00 45.78 266 GLU A O 1
ATOM 2106 N N . LEU A 1 267 ? 21.068 -16.362 -6.183 1.00 50.72 267 LEU A N 1
ATOM 2107 C CA . LEU A 1 267 ? 21.595 -15.176 -5.504 1.00 50.72 267 LEU A CA 1
ATOM 2108 C C . LEU A 1 267 ? 21.405 -13.922 -6.372 1.00 50.72 267 LEU A C 1
ATOM 2110 O O . LEU A 1 267 ? 21.563 -13.995 -7.592 1.00 50.72 267 LEU A O 1
ATOM 2114 N N . PRO A 1 268 ? 21.113 -12.746 -5.778 1.00 48.91 268 PRO A N 1
ATOM 2115 C CA . PRO A 1 268 ? 21.014 -11.526 -6.561 1.00 48.91 268 PRO A CA 1
ATOM 2116 C C . PRO A 1 268 ? 22.372 -11.273 -7.240 1.00 48.91 268 PRO A C 1
ATOM 2118 O O . PRO A 1 268 ? 23.408 -11.341 -6.566 1.00 48.91 268 PRO A O 1
ATOM 2121 N N . PRO A 1 269 ? 22.401 -11.020 -8.560 1.00 51.28 269 PRO A N 1
ATOM 2122 C CA . PRO A 1 269 ? 23.646 -10.840 -9.299 1.00 51.28 269 PRO A CA 1
ATOM 2123 C C . PRO A 1 269 ? 24.502 -9.727 -8.680 1.00 51.28 269 PRO A C 1
ATOM 2125 O O . PRO A 1 269 ? 23.995 -8.698 -8.235 1.00 51.28 269 PRO A O 1
ATOM 2128 N N . GLU A 1 270 ? 25.826 -9.919 -8.669 1.00 47.19 270 GLU A N 1
ATOM 2129 C CA . GLU A 1 270 ? 26.803 -9.079 -7.947 1.00 47.19 270 GLU A CA 1
ATOM 2130 C C . GLU A 1 270 ? 27.008 -7.662 -8.552 1.00 47.19 270 GLU A C 1
ATOM 2132 O O . GLU A 1 270 ? 27.997 -6.977 -8.295 1.00 47.19 270 GLU A O 1
ATOM 2137 N N . GLN A 1 271 ? 26.059 -7.179 -9.354 1.00 41.75 271 GLN A N 1
ATOM 2138 C CA . GLN A 1 271 ? 26.014 -5.863 -9.999 1.00 41.75 271 GLN A CA 1
ATOM 2139 C C . GLN A 1 271 ? 24.522 -5.480 -10.118 1.00 41.75 271 GLN A C 1
ATOM 2141 O O . GLN A 1 271 ? 23.748 -6.246 -10.674 1.00 41.75 271 GLN A O 1
ATOM 2146 N N . THR A 1 272 ? 23.981 -4.358 -9.640 1.00 38.00 272 THR A N 1
ATOM 2147 C CA . THR A 1 272 ? 24.503 -3.005 -9.429 1.00 38.00 272 THR A CA 1
ATOM 2148 C C . THR A 1 272 ? 23.740 -2.340 -8.281 1.00 38.00 272 THR A C 1
ATOM 2150 O O . THR A 1 272 ? 22.517 -2.233 -8.295 1.00 38.00 272 THR A O 1
ATOM 2153 N N . VAL A 1 273 ? 24.473 -1.787 -7.320 1.00 39.16 273 VAL A N 1
ATOM 2154 C CA . VAL A 1 273 ? 23.939 -0.833 -6.346 1.00 39.16 273 VAL A CA 1
ATOM 2155 C C . VAL A 1 273 ? 23.717 0.500 -7.059 1.00 39.16 273 VAL A C 1
ATOM 2157 O O . VAL A 1 273 ? 24.546 1.409 -6.991 1.00 39.16 273 VAL A O 1
ATOM 2160 N N . ASN A 1 274 ? 22.656 0.584 -7.853 1.00 42.56 274 ASN A N 1
ATOM 2161 C CA . ASN A 1 274 ? 22.321 1.789 -8.595 1.00 42.56 274 ASN A CA 1
ATOM 2162 C C . ASN A 1 274 ? 21.332 2.644 -7.788 1.00 42.56 274 ASN A C 1
ATOM 2164 O O . ASN A 1 274 ? 20.665 2.141 -6.881 1.00 42.56 274 ASN A O 1
ATOM 2168 N N . ARG A 1 275 ? 21.196 3.936 -8.120 1.00 45.16 275 ARG A N 1
ATOM 2169 C CA . ARG A 1 275 ? 20.063 4.768 -7.657 1.00 45.16 275 ARG A CA 1
ATOM 2170 C C . ARG A 1 275 ? 18.787 4.330 -8.382 1.00 45.16 275 ARG A C 1
ATOM 2172 O O . ARG A 1 275 ? 18.150 5.102 -9.088 1.00 45.16 275 ARG A O 1
ATOM 2179 N N . THR A 1 276 ? 18.466 3.049 -8.300 1.00 54.81 276 THR A N 1
ATOM 2180 C CA . THR A 1 276 ? 17.287 2.484 -8.925 1.00 54.81 276 THR A CA 1
ATOM 2181 C C . THR A 1 276 ? 16.093 2.844 -8.058 1.00 54.81 276 THR A C 1
ATOM 2183 O O . THR A 1 276 ? 16.057 2.558 -6.861 1.00 54.81 276 THR A O 1
ATOM 2186 N N . TYR A 1 277 ? 15.101 3.473 -8.677 1.00 65.06 277 TYR A N 1
ATOM 2187 C CA . TYR A 1 277 ? 13.762 3.667 -8.135 1.00 65.06 277 TYR A CA 1
ATOM 2188 C C . TYR A 1 277 ? 13.026 2.320 -8.115 1.00 65.06 277 TYR A C 1
ATOM 2190 O O . TYR A 1 277 ? 12.065 2.127 -8.842 1.00 65.06 277 TYR A O 1
ATOM 2198 N N . GLN A 1 278 ? 13.575 1.323 -7.415 1.00 77.19 278 GLN A N 1
ATOM 2199 C CA . GLN A 1 278 ? 12.959 0.016 -7.168 1.00 77.19 278 GLN A CA 1
ATOM 2200 C C . GLN A 1 278 ? 12.663 -0.079 -5.676 1.00 77.19 278 GLN A C 1
ATOM 2202 O O . GLN A 1 278 ? 13.238 -0.895 -4.957 1.00 77.19 278 GLN A O 1
ATOM 2207 N N . ASN A 1 279 ? 11.845 0.853 -5.202 1.00 85.31 279 ASN A N 1
ATOM 2208 C CA . ASN A 1 279 ? 11.444 0.949 -3.809 1.00 85.31 279 ASN A CA 1
ATOM 2209 C C . ASN A 1 279 ? 9.917 1.012 -3.695 1.00 85.31 279 ASN A C 1
ATOM 2211 O O . ASN A 1 279 ? 9.197 0.867 -4.687 1.00 85.31 279 ASN A O 1
ATOM 2215 N N . LEU A 1 280 ? 9.420 1.160 -2.469 1.00 89.00 280 LEU A N 1
ATOM 2216 C CA . LEU A 1 280 ? 7.990 1.227 -2.207 1.00 89.00 280 LEU A CA 1
ATOM 2217 C C . LEU A 1 280 ? 7.379 2.508 -2.781 1.00 89.00 280 LEU A C 1
ATOM 2219 O O . LEU A 1 280 ? 6.323 2.452 -3.405 1.00 89.00 280 LEU A O 1
ATOM 2223 N N . GLY A 1 281 ? 8.038 3.652 -2.592 1.00 87.31 281 GLY A N 1
ATOM 2224 C CA . GLY A 1 281 ? 7.524 4.945 -3.041 1.00 87.31 281 GLY A CA 1
ATOM 2225 C C . GLY A 1 281 ? 7.524 5.105 -4.558 1.00 87.31 281 GLY A C 1
ATOM 2226 O O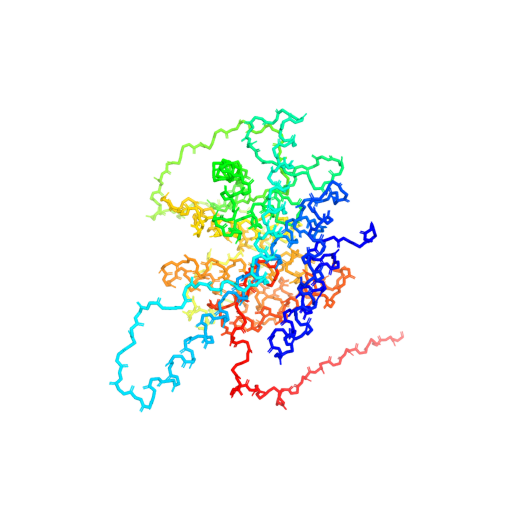 . GLY A 1 281 ? 6.556 5.610 -5.125 1.00 87.31 281 GLY A O 1
ATOM 2227 N N . GLU A 1 282 ? 8.582 4.635 -5.213 1.00 84.81 282 GLU A N 1
ATOM 2228 C CA . GLU A 1 282 ? 8.833 4.749 -6.646 1.00 84.81 282 GLU A CA 1
ATOM 2229 C C . GLU A 1 282 ? 9.327 3.384 -7.160 1.00 84.81 282 GLU A C 1
ATOM 2231 O O . GLU A 1 282 ? 10.405 2.923 -6.778 1.00 84.81 282 GLU A O 1
ATOM 2236 N N . GLY A 1 283 ? 8.521 2.739 -8.013 1.00 85.94 283 GLY A N 1
ATOM 2237 C CA . GLY A 1 283 ? 8.864 1.500 -8.716 1.00 85.94 283 GLY A CA 1
ATOM 2238 C C . GLY A 1 283 ? 8.219 0.221 -8.184 1.00 85.94 283 GLY A C 1
ATOM 2239 O O . GLY A 1 283 ? 7.080 0.210 -7.716 1.00 85.94 283 GLY A O 1
ATOM 2240 N N . SER A 1 284 ? 8.937 -0.895 -8.336 1.00 89.44 284 SER A N 1
ATOM 2241 C CA . SER A 1 284 ? 8.356 -2.238 -8.210 1.00 89.44 284 SER A CA 1
ATOM 2242 C C . SER A 1 284 ? 7.947 -2.624 -6.791 1.00 89.44 284 SER A C 1
ATOM 2244 O O . SER A 1 284 ? 6.991 -3.379 -6.639 1.00 89.44 284 SER A O 1
ATOM 2246 N N . GLY A 1 285 ? 8.591 -2.076 -5.754 1.00 91.81 285 GLY A N 1
ATOM 2247 C CA . GLY A 1 285 ? 8.193 -2.333 -4.367 1.00 91.81 285 GLY A CA 1
ATOM 2248 C C . GLY A 1 285 ? 6.749 -1.902 -4.108 1.00 91.81 285 GLY A C 1
ATOM 2249 O O . GLY A 1 285 ? 5.967 -2.672 -3.558 1.00 91.81 285 GLY A O 1
ATOM 2250 N N . GLY A 1 286 ? 6.363 -0.713 -4.581 1.00 93.62 286 GLY A N 1
ATOM 2251 C CA . GLY A 1 286 ? 4.992 -0.202 -4.467 1.00 93.62 286 GLY A CA 1
ATOM 2252 C C . GLY A 1 286 ? 3.999 -0.936 -5.367 1.00 93.62 286 GLY A C 1
ATOM 2253 O O . GLY A 1 286 ? 2.857 -1.181 -4.972 1.00 93.62 286 GLY A O 1
ATOM 2254 N N . ALA A 1 287 ? 4.444 -1.338 -6.560 1.00 94.69 287 ALA A N 1
ATOM 2255 C CA . ALA A 1 287 ? 3.615 -2.066 -7.516 1.00 94.69 287 ALA A CA 1
ATOM 2256 C C . ALA A 1 287 ? 3.121 -3.415 -6.963 1.00 94.69 287 ALA A C 1
ATOM 2258 O O . ALA A 1 287 ? 1.974 -3.787 -7.214 1.00 94.69 287 ALA A O 1
ATOM 2259 N N . VAL A 1 288 ? 3.940 -4.113 -6.162 1.00 96.56 288 VAL A N 1
ATOM 2260 C CA . VAL A 1 288 ? 3.527 -5.346 -5.469 1.00 96.56 288 VAL A CA 1
ATOM 2261 C C . VAL A 1 288 ? 2.260 -5.108 -4.643 1.00 96.56 288 VAL A C 1
ATOM 2263 O O . VAL A 1 288 ? 1.267 -5.809 -4.834 1.00 96.56 288 VAL A O 1
ATOM 2266 N N . PHE A 1 289 ? 2.254 -4.094 -3.773 1.00 96.88 289 PHE A N 1
ATOM 2267 C CA . PHE A 1 289 ? 1.100 -3.802 -2.913 1.00 96.88 289 PHE A CA 1
ATOM 2268 C C . PHE A 1 289 ? -0.147 -3.444 -3.721 1.00 96.88 289 PHE A C 1
ATOM 2270 O O . PHE A 1 289 ? -1.236 -3.937 -3.420 1.00 96.88 289 PHE A O 1
ATOM 2277 N N . LEU A 1 290 ? 0.007 -2.638 -4.778 1.00 97.31 290 LEU A N 1
ATOM 2278 C CA . LEU A 1 290 ? -1.111 -2.277 -5.646 1.00 97.31 290 LEU A CA 1
ATOM 2279 C C . LEU A 1 290 ? -1.760 -3.512 -6.277 1.00 97.31 290 LEU A C 1
ATOM 2281 O O . LEU A 1 290 ? -2.976 -3.676 -6.184 1.00 97.31 290 LEU A O 1
ATOM 2285 N N . PHE A 1 291 ? -0.976 -4.373 -6.928 1.00 97.44 291 PHE A N 1
ATOM 2286 C CA . PHE A 1 291 ? -1.539 -5.504 -7.664 1.00 97.44 291 PHE A CA 1
ATOM 2287 C C . PHE A 1 291 ? -2.119 -6.572 -6.743 1.00 97.44 291 PHE A C 1
ATOM 2289 O O . PHE A 1 291 ? -3.165 -7.139 -7.057 1.00 97.44 291 PHE A O 1
ATOM 2296 N N . LEU A 1 292 ? -1.509 -6.810 -5.582 1.00 96.88 292 LEU A N 1
ATOM 2297 C CA . LEU A 1 292 ? -2.084 -7.722 -4.595 1.00 96.88 292 LEU A CA 1
ATOM 2298 C C . LEU A 1 292 ? -3.421 -7.200 -4.053 1.00 96.88 292 LEU A C 1
ATOM 2300 O O . LEU A 1 292 ? -4.378 -7.970 -3.927 1.00 96.88 292 LEU A O 1
ATOM 2304 N N . GLN A 1 293 ? -3.528 -5.891 -3.810 1.00 96.00 293 GLN A N 1
ATOM 2305 C CA . GLN A 1 293 ? -4.794 -5.287 -3.405 1.00 96.00 293 GLN A CA 1
ATOM 2306 C C . GLN A 1 293 ? -5.833 -5.318 -4.540 1.00 96.00 293 GLN A C 1
ATOM 2308 O O . GLN A 1 293 ? -6.999 -5.637 -4.298 1.00 96.00 293 GLN A O 1
ATOM 2313 N N . ALA A 1 294 ? -5.423 -5.069 -5.787 1.00 95.94 294 ALA A N 1
ATOM 2314 C CA . ALA A 1 294 ? -6.293 -5.185 -6.956 1.00 95.94 294 ALA A CA 1
ATOM 2315 C C . ALA A 1 294 ? -6.841 -6.611 -7.110 1.00 95.94 294 ALA A C 1
ATOM 2317 O O . ALA A 1 294 ? -8.056 -6.778 -7.219 1.00 95.94 294 ALA A O 1
ATOM 2318 N N . ARG A 1 295 ? -5.983 -7.638 -7.008 1.00 95.31 295 ARG A N 1
ATOM 2319 C CA . ARG A 1 295 ? -6.383 -9.058 -7.008 1.00 95.31 295 ARG A CA 1
ATOM 2320 C C . ARG A 1 295 ? -7.442 -9.345 -5.954 1.00 95.31 295 ARG A C 1
ATOM 2322 O O . ARG A 1 295 ? -8.449 -9.982 -6.253 1.00 95.31 295 ARG A O 1
ATOM 2329 N N . ARG A 1 296 ? -7.237 -8.862 -4.727 1.00 92.62 296 ARG A N 1
ATOM 2330 C CA . ARG A 1 296 ? -8.163 -9.089 -3.610 1.00 92.62 296 ARG A CA 1
ATOM 2331 C C . ARG A 1 296 ? -9.556 -8.502 -3.864 1.00 92.62 296 ARG A C 1
ATOM 2333 O O . ARG A 1 296 ? -10.547 -9.102 -3.458 1.00 92.62 296 ARG A O 1
ATOM 2340 N N . VAL A 1 297 ? -9.638 -7.330 -4.490 1.00 92.62 297 VAL A N 1
ATOM 2341 C CA . VAL A 1 297 ? -10.882 -6.537 -4.582 1.00 92.62 297 VAL A CA 1
ATOM 2342 C C . VAL A 1 297 ? -11.609 -6.749 -5.908 1.00 92.62 297 VAL A C 1
ATOM 2344 O O . VAL A 1 297 ? -12.841 -6.821 -5.964 1.00 92.62 297 VAL A O 1
ATOM 2347 N N . LEU A 1 298 ? -10.854 -6.831 -7.000 1.00 91.50 298 LEU A N 1
ATOM 2348 C CA . LEU A 1 298 ? -11.388 -6.983 -8.349 1.00 91.50 298 LEU A CA 1
ATOM 2349 C C . LEU A 1 298 ? -11.494 -8.454 -8.768 1.00 91.50 298 LEU A C 1
ATOM 2351 O O . LEU A 1 298 ? -12.246 -8.758 -9.696 1.00 91.50 298 LEU A O 1
ATOM 2355 N N . GLY A 1 299 ? -10.820 -9.358 -8.054 1.00 91.25 299 GLY A N 1
ATOM 2356 C CA . GLY A 1 299 ? -10.549 -10.708 -8.530 1.00 91.25 299 GLY A 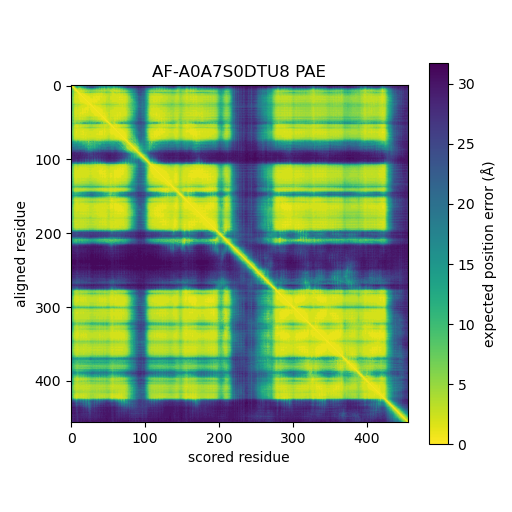CA 1
ATOM 2357 C C . GLY A 1 299 ? -9.402 -10.707 -9.542 1.00 91.25 299 GLY A C 1
ATOM 2358 O O . GLY A 1 299 ? -8.955 -9.655 -9.995 1.00 91.25 299 GLY A O 1
ATOM 2359 N N . ASP A 1 300 ? -8.917 -11.896 -9.891 1.00 91.50 300 ASP A N 1
ATOM 2360 C CA . ASP A 1 300 ? -7.781 -12.036 -10.806 1.00 91.50 300 ASP A CA 1
ATOM 2361 C C . ASP A 1 300 ? -7.924 -13.268 -11.712 1.00 91.50 300 ASP A C 1
ATOM 2363 O O . ASP A 1 300 ? -7.230 -14.272 -11.536 1.00 91.50 300 ASP A O 1
ATOM 2367 N N . PRO A 1 301 ? -8.883 -13.250 -12.656 1.00 84.12 301 PRO A N 1
ATOM 2368 C CA . PRO A 1 301 ? -9.039 -14.350 -13.594 1.00 84.12 301 PRO A CA 1
ATOM 2369 C C . PRO A 1 301 ? -7.784 -14.459 -14.473 1.00 84.12 301 PRO A C 1
ATOM 2371 O O . PRO A 1 301 ? -7.455 -13.541 -15.222 1.00 84.12 301 PRO A O 1
ATOM 2374 N N . GLY A 1 302 ? -7.089 -15.596 -14.390 1.00 87.12 302 GLY A N 1
ATOM 2375 C CA . GLY A 1 302 ? -5.855 -15.841 -15.143 1.00 87.12 302 GLY A CA 1
ATOM 2376 C C . GLY A 1 302 ? -4.579 -15.292 -14.494 1.00 87.12 302 GLY A C 1
ATOM 2377 O O . GLY A 1 302 ? -3.571 -15.177 -15.187 1.00 87.12 302 GLY A O 1
ATOM 2378 N N . ASP A 1 303 ? -4.610 -14.963 -13.196 1.00 92.12 303 ASP A N 1
ATOM 2379 C CA . ASP A 1 303 ? -3.444 -14.541 -12.401 1.00 92.12 303 ASP A CA 1
ATOM 2380 C C . ASP A 1 303 ? -2.690 -13.330 -12.983 1.00 92.12 303 ASP A C 1
ATOM 2382 O O . ASP A 1 303 ? -1.467 -13.225 -12.872 1.00 92.12 303 ASP A O 1
ATOM 2386 N N . THR A 1 304 ? -3.389 -12.404 -13.638 1.00 93.25 304 THR A N 1
ATOM 2387 C CA . THR A 1 304 ? -2.768 -11.226 -14.261 1.00 93.25 304 THR A CA 1
ATOM 2388 C C . THR A 1 304 ? -2.099 -10.341 -13.212 1.00 93.25 304 THR A C 1
ATOM 2390 O O . THR A 1 304 ? -0.919 -10.001 -13.342 1.00 93.25 304 THR A O 1
ATOM 2393 N N . PHE A 1 305 ? -2.824 -9.992 -12.150 1.00 94.44 305 PHE A N 1
ATOM 2394 C CA . PHE A 1 305 ? -2.307 -9.140 -11.082 1.00 94.44 305 PHE A CA 1
ATOM 2395 C C . PHE A 1 305 ? -1.280 -9.872 -10.219 1.00 94.44 305 PHE A C 1
ATOM 2397 O O . PHE A 1 305 ? -0.243 -9.297 -9.889 1.00 94.44 305 PHE A O 1
ATOM 2404 N N . LEU A 1 306 ? -1.510 -11.147 -9.898 1.00 95.50 306 LEU A N 1
ATOM 2405 C CA . LEU A 1 306 ? -0.542 -11.950 -9.155 1.00 95.50 306 LEU A CA 1
ATOM 2406 C C . LEU A 1 306 ? 0.776 -12.091 -9.920 1.00 95.50 306 LEU A C 1
ATOM 2408 O O . LEU A 1 306 ? 1.843 -11.906 -9.339 1.00 95.50 306 LEU A O 1
ATOM 2412 N N . ASN A 1 307 ? 0.728 -12.365 -11.224 1.00 94.69 307 ASN A N 1
ATOM 2413 C CA . ASN A 1 307 ? 1.937 -12.467 -12.038 1.00 94.69 307 ASN A CA 1
ATOM 2414 C C . ASN A 1 307 ? 2.645 -11.115 -12.182 1.00 94.69 307 ASN A C 1
ATOM 2416 O O . ASN A 1 307 ? 3.875 -11.072 -12.148 1.00 94.69 307 ASN A O 1
ATOM 2420 N N . ALA A 1 308 ? 1.905 -10.007 -12.284 1.00 92.88 308 ALA A N 1
ATOM 2421 C CA . ALA A 1 308 ? 2.498 -8.672 -12.258 1.00 92.88 308 ALA A CA 1
ATOM 2422 C C . ALA A 1 308 ? 3.194 -8.379 -10.917 1.00 92.88 308 ALA A C 1
ATOM 2424 O O . ALA A 1 308 ? 4.322 -7.881 -10.913 1.00 92.88 308 ALA A O 1
ATOM 2425 N N . ALA A 1 309 ? 2.571 -8.753 -9.794 1.00 95.81 309 ALA A N 1
ATOM 2426 C CA . ALA A 1 309 ? 3.161 -8.640 -8.464 1.00 95.81 309 ALA A CA 1
ATOM 2427 C C . ALA A 1 309 ? 4.416 -9.517 -8.318 1.00 95.81 309 ALA A C 1
ATOM 2429 O O . ALA A 1 309 ? 5.426 -9.037 -7.813 1.00 95.81 309 ALA A O 1
ATOM 2430 N N . ARG A 1 310 ? 4.400 -10.767 -8.806 1.00 94.69 310 ARG A N 1
ATOM 2431 C CA . ARG A 1 310 ? 5.574 -11.662 -8.799 1.00 94.69 310 ARG A CA 1
ATOM 2432 C C . ARG A 1 310 ? 6.741 -11.063 -9.579 1.00 94.69 310 ARG A C 1
ATOM 2434 O O . ARG A 1 310 ? 7.825 -10.943 -9.025 1.00 94.69 310 ARG A O 1
ATOM 2441 N N . LYS A 1 311 ? 6.501 -10.583 -10.805 1.00 89.19 311 LYS A N 1
ATOM 2442 C CA . LYS A 1 311 ? 7.527 -9.908 -11.623 1.00 89.19 311 LYS A CA 1
ATOM 2443 C C . LYS A 1 311 ? 8.094 -8.662 -10.945 1.00 89.19 311 LYS A C 1
ATOM 2445 O O . LYS A 1 311 ? 9.297 -8.419 -11.007 1.00 89.19 311 LYS A O 1
ATOM 2450 N N . ALA A 1 312 ? 7.236 -7.875 -10.296 1.00 90.69 312 ALA A N 1
ATOM 2451 C CA . ALA A 1 312 ? 7.667 -6.730 -9.505 1.00 90.69 312 ALA A CA 1
ATOM 2452 C C . ALA A 1 312 ? 8.522 -7.178 -8.303 1.00 90.69 312 ALA A C 1
ATOM 2454 O O . ALA A 1 312 ? 9.560 -6.579 -8.033 1.00 90.69 312 ALA A O 1
ATOM 2455 N N . GLY A 1 313 ? 8.142 -8.271 -7.637 1.00 92.56 313 GLY A N 1
ATOM 2456 C CA . GLY A 1 313 ? 8.938 -8.932 -6.605 1.00 92.56 313 GLY A CA 1
ATOM 2457 C C . GLY A 1 313 ? 10.298 -9.402 -7.116 1.00 92.56 313 GLY A C 1
ATOM 2458 O O . GLY A 1 313 ? 11.306 -9.136 -6.474 1.00 92.56 313 GLY A O 1
ATOM 2459 N N . ASP A 1 314 ? 10.370 -10.022 -8.290 1.00 88.94 314 ASP A N 1
ATOM 2460 C CA . ASP A 1 314 ? 11.641 -10.440 -8.892 1.00 88.94 314 ASP A CA 1
ATOM 2461 C C . ASP A 1 314 ? 12.532 -9.233 -9.227 1.00 88.94 314 ASP A C 1
ATOM 2463 O O . ASP A 1 314 ? 13.731 -9.248 -8.953 1.00 88.94 314 ASP A O 1
ATOM 2467 N N . ALA A 1 315 ? 11.955 -8.124 -9.699 1.00 84.50 315 ALA A N 1
ATOM 2468 C CA . ALA A 1 315 ? 12.701 -6.877 -9.881 1.00 84.50 315 ALA A CA 1
ATOM 2469 C C . ALA A 1 315 ? 13.232 -6.305 -8.552 1.00 84.50 315 ALA A C 1
ATOM 2471 O O . ALA A 1 315 ? 14.347 -5.774 -8.514 1.00 84.50 315 ALA A O 1
ATOM 2472 N N . VAL A 1 316 ? 12.465 -6.426 -7.462 1.00 89.19 316 VAL A N 1
ATOM 2473 C CA . VAL A 1 316 ? 12.919 -6.074 -6.106 1.00 89.19 316 VAL A CA 1
ATOM 2474 C C . VAL A 1 316 ? 14.006 -7.039 -5.625 1.00 89.19 316 VAL A C 1
ATOM 2476 O O . VAL A 1 316 ? 14.959 -6.598 -4.994 1.00 89.19 316 VAL A O 1
ATOM 2479 N N . TRP A 1 317 ? 13.929 -8.329 -5.945 1.00 88.56 317 TRP A N 1
ATOM 2480 C CA . TRP A 1 317 ? 14.979 -9.296 -5.613 1.00 88.56 317 TRP A CA 1
ATOM 2481 C C . TRP A 1 317 ? 16.305 -8.940 -6.285 1.00 88.56 317 TRP A C 1
ATOM 2483 O O . TRP A 1 317 ? 17.334 -8.858 -5.617 1.00 88.56 317 TRP A O 1
ATOM 2493 N N . GLU A 1 318 ? 16.267 -8.628 -7.578 1.00 82.00 318 GLU A N 1
ATOM 2494 C CA . GLU A 1 318 ? 17.465 -8.289 -8.347 1.00 82.00 318 GLU A CA 1
ATOM 2495 C C . GLU A 1 318 ? 18.056 -6.914 -7.988 1.00 82.00 318 GLU A C 1
ATOM 2497 O O . GLU A 1 318 ? 19.270 -6.732 -8.065 1.00 82.00 318 GLU A O 1
ATOM 2502 N N . ARG A 1 319 ? 17.219 -5.917 -7.648 1.00 78.25 319 ARG A N 1
ATOM 2503 C CA . ARG A 1 319 ? 17.640 -4.495 -7.584 1.00 78.25 319 ARG A CA 1
ATOM 2504 C C . ARG A 1 319 ? 17.187 -3.738 -6.332 1.00 78.25 319 ARG A C 1
ATOM 2506 O O . ARG A 1 319 ? 17.368 -2.523 -6.256 1.00 78.25 319 ARG A O 1
ATOM 2513 N N . GLY A 1 320 ? 16.587 -4.423 -5.363 1.00 82.06 320 GLY A N 1
ATOM 2514 C CA . GLY A 1 320 ? 15.963 -3.821 -4.180 1.00 82.06 320 GLY A CA 1
ATOM 2515 C C . GLY A 1 320 ? 16.897 -3.587 -2.990 1.00 82.06 320 GLY A C 1
ATOM 2516 O O . GLY A 1 320 ? 16.474 -2.970 -2.011 1.00 82.06 320 GLY A O 1
ATOM 2517 N N . LEU A 1 321 ? 18.159 -4.026 -3.061 1.00 84.38 321 LEU A N 1
ATOM 2518 C CA . LEU A 1 321 ? 19.208 -3.680 -2.091 1.00 84.38 321 LEU A CA 1
ATOM 2519 C C . LEU A 1 321 ? 19.760 -2.280 -2.391 1.00 84.38 321 LEU A C 1
ATOM 2521 O O . LEU A 1 321 ? 20.849 -2.102 -2.940 1.00 84.38 321 LEU A O 1
ATOM 2525 N N . ILE A 1 322 ? 18.946 -1.276 -2.084 1.00 77.19 322 ILE A N 1
ATOM 2526 C CA . ILE A 1 322 ? 19.162 0.109 -2.497 1.00 77.19 322 ILE A CA 1
ATOM 2527 C C . ILE A 1 322 ? 20.015 0.909 -1.504 1.00 77.19 322 ILE A C 1
ATOM 2529 O O . ILE A 1 322 ? 19.995 0.651 -0.304 1.00 77.19 322 ILE A O 1
ATOM 2533 N N . ARG A 1 323 ? 20.755 1.911 -1.998 1.00 71.00 323 ARG A N 1
ATOM 2534 C CA . ARG A 1 323 ? 21.650 2.764 -1.184 1.00 71.00 323 ARG A CA 1
ATOM 2535 C C . ARG A 1 323 ? 20.918 3.794 -0.325 1.00 71.00 323 ARG A C 1
ATOM 2537 O O . ARG A 1 323 ? 21.428 4.121 0.743 1.00 71.00 323 ARG A O 1
ATOM 2544 N N . GLN A 1 324 ? 19.712 4.194 -0.747 1.00 73.12 324 GLN A N 1
ATOM 2545 C CA . GLN A 1 324 ? 18.915 5.259 -0.123 1.00 73.12 324 GLN A CA 1
ATOM 2546 C C . GLN A 1 324 ? 18.648 5.049 1.377 1.00 73.12 324 GLN A C 1
ATOM 2548 O O . GLN A 1 324 ? 18.386 6.013 2.091 1.00 73.12 324 GLN A O 1
ATOM 2553 N N . GLY A 1 325 ? 18.744 3.813 1.874 1.00 78.69 325 GLY A N 1
ATOM 2554 C CA . GLY A 1 325 ? 18.778 3.527 3.303 1.00 78.69 325 GLY A CA 1
ATOM 2555 C C . GLY A 1 325 ? 17.888 2.359 3.701 1.00 78.69 325 GLY A C 1
ATOM 2556 O O . GLY A 1 325 ? 17.521 1.508 2.890 1.00 78.69 325 GLY A O 1
ATOM 2557 N N . MET A 1 326 ? 17.560 2.300 4.991 1.00 86.25 326 MET A N 1
ATOM 2558 C CA . MET A 1 326 ? 16.760 1.211 5.558 1.00 86.25 326 MET A CA 1
ATOM 2559 C C . MET A 1 326 ? 15.257 1.452 5.512 1.00 86.25 326 MET A C 1
ATOM 2561 O O . MET A 1 326 ? 14.531 0.498 5.743 1.00 86.25 326 MET A O 1
ATOM 2565 N N . GLY A 1 327 ? 14.804 2.666 5.192 1.00 88.50 327 GLY A N 1
ATOM 2566 C CA . GLY A 1 327 ? 13.405 3.089 5.246 1.00 88.50 327 GLY A CA 1
ATOM 2567 C C . GLY A 1 327 ? 12.364 2.183 4.576 1.00 88.50 327 GLY A C 1
ATOM 2568 O O . GLY A 1 327 ? 12.658 1.274 3.799 1.00 88.50 327 GLY A O 1
ATOM 2569 N N . ILE A 1 328 ? 11.099 2.493 4.852 1.00 90.31 328 ILE A N 1
ATOM 2570 C CA . ILE A 1 328 ? 9.937 1.849 4.231 1.00 90.31 328 ILE A CA 1
ATOM 2571 C C . ILE A 1 328 ? 9.687 2.417 2.840 1.00 90.31 328 ILE A C 1
ATOM 2573 O O . ILE A 1 328 ? 9.532 1.654 1.899 1.00 90.31 328 ILE A O 1
ATOM 2577 N N . ILE A 1 329 ? 9.668 3.742 2.683 1.00 88.19 329 ILE A N 1
ATOM 2578 C CA . ILE A 1 329 ? 9.315 4.354 1.392 1.00 88.19 329 ILE A CA 1
ATOM 2579 C C . ILE A 1 329 ? 10.461 4.165 0.396 1.00 88.19 329 ILE A C 1
ATOM 2581 O O . ILE A 1 329 ? 10.270 3.629 -0.692 1.00 88.19 329 ILE A O 1
ATOM 2585 N N . LYS A 1 330 ? 11.668 4.582 0.795 1.00 85.00 330 LYS A N 1
ATOM 2586 C CA . LYS A 1 330 ? 12.876 4.592 -0.040 1.00 85.00 330 LYS A CA 1
ATOM 2587 C C . LYS A 1 330 ? 13.995 3.787 0.619 1.00 85.00 330 LYS A C 1
ATOM 2589 O O . LYS A 1 330 ? 15.071 4.315 0.875 1.00 85.00 330 LYS A O 1
ATOM 2594 N N . GLY A 1 331 ? 13.739 2.518 0.933 1.00 86.94 331 GLY A N 1
ATOM 2595 C CA . GLY A 1 331 ? 14.753 1.680 1.567 1.00 86.94 331 GLY A CA 1
ATOM 2596 C C . GLY A 1 331 ? 14.508 0.178 1.502 1.00 86.94 331 GLY A C 1
ATOM 2597 O O . GLY A 1 331 ? 13.503 -0.309 0.979 1.00 86.94 331 GLY A O 1
ATOM 2598 N N . VAL A 1 332 ? 15.482 -0.552 2.045 1.00 89.81 332 VAL A N 1
ATOM 2599 C CA . VAL A 1 332 ? 15.518 -2.020 2.055 1.00 89.81 332 VAL A CA 1
ATOM 2600 C C . VAL A 1 332 ? 14.337 -2.615 2.834 1.00 89.81 332 VAL A C 1
ATOM 2602 O O . VAL A 1 332 ? 13.817 -3.654 2.426 1.00 89.81 332 VAL A O 1
ATOM 2605 N N . SER A 1 333 ? 13.849 -1.956 3.897 1.00 93.12 333 SER A N 1
ATOM 2606 C CA . SER A 1 333 ? 12.738 -2.502 4.689 1.00 93.12 333 SER A CA 1
ATOM 2607 C C . SER A 1 333 ? 11.441 -2.588 3.892 1.00 93.12 333 SER A C 1
ATOM 2609 O O . SER A 1 333 ? 10.778 -3.621 3.919 1.00 93.12 333 SER A O 1
ATOM 2611 N N . GLY A 1 334 ? 11.074 -1.536 3.153 1.00 93.81 334 GLY A N 1
ATOM 2612 C CA . GLY A 1 334 ? 9.852 -1.554 2.335 1.00 93.81 334 GLY A CA 1
ATOM 2613 C C . GLY A 1 334 ? 9.876 -2.634 1.258 1.00 93.81 334 GLY A C 1
ATOM 2614 O O . GLY A 1 334 ? 8.875 -3.303 1.012 1.00 93.81 334 GLY A O 1
ATOM 2615 N N . ASN A 1 335 ? 11.052 -2.858 0.679 1.00 94.62 335 ASN A N 1
ATOM 2616 C CA . ASN A 1 335 ? 11.277 -3.921 -0.292 1.00 94.62 335 ASN A CA 1
ATOM 2617 C C . ASN A 1 335 ? 11.137 -5.317 0.327 1.00 94.62 335 ASN A C 1
ATOM 2619 O O . ASN A 1 335 ? 10.507 -6.191 -0.264 1.00 94.62 335 ASN A O 1
ATOM 2623 N N . ALA A 1 336 ? 11.639 -5.520 1.545 1.00 96.31 336 ALA A N 1
ATOM 2624 C CA . ALA A 1 336 ? 11.415 -6.769 2.264 1.00 96.31 336 ALA A CA 1
ATOM 2625 C C . ALA A 1 336 ? 9.929 -6.995 2.589 1.00 96.31 336 ALA A C 1
ATOM 2627 O O . ALA A 1 336 ? 9.435 -8.114 2.449 1.00 96.31 336 ALA A O 1
ATOM 2628 N N . TYR A 1 337 ? 9.189 -5.942 2.954 1.00 97.50 337 TYR A N 1
ATOM 2629 C CA . TYR A 1 337 ? 7.740 -6.043 3.141 1.00 97.50 337 TYR A CA 1
ATOM 2630 C C . TYR A 1 337 ? 6.998 -6.427 1.856 1.00 97.50 337 TYR A C 1
ATOM 2632 O O . TYR A 1 337 ? 6.003 -7.144 1.942 1.00 97.50 337 TYR A O 1
ATOM 2640 N N . ALA A 1 338 ? 7.478 -6.018 0.677 1.00 97.06 338 ALA A N 1
ATOM 2641 C CA . ALA A 1 338 ? 6.899 -6.457 -0.593 1.00 97.06 338 ALA A CA 1
ATOM 2642 C C . ALA A 1 338 ? 6.999 -7.987 -0.756 1.00 97.06 338 ALA A C 1
ATOM 2644 O O . ALA A 1 338 ? 6.029 -8.632 -1.154 1.00 97.06 338 ALA A O 1
ATOM 2645 N N . PHE A 1 339 ? 8.121 -8.597 -0.356 1.00 97.88 339 PHE A N 1
ATOM 2646 C CA . PHE A 1 339 ? 8.233 -10.058 -0.320 1.00 97.88 339 PHE A CA 1
ATOM 2647 C C . PHE A 1 339 ? 7.289 -10.691 0.703 1.00 97.88 339 PHE A C 1
ATOM 2649 O O . PHE A 1 339 ? 6.652 -11.695 0.403 1.00 97.88 339 PHE A O 1
ATOM 2656 N N . LEU A 1 340 ? 7.145 -10.103 1.893 1.00 97.81 340 LEU A N 1
ATOM 2657 C CA . LEU A 1 340 ? 6.193 -10.607 2.887 1.00 97.81 340 LEU A CA 1
ATOM 2658 C C . LEU A 1 340 ? 4.749 -10.531 2.367 1.00 97.81 340 LEU A C 1
ATOM 2660 O O . LEU A 1 340 ? 3.969 -11.455 2.597 1.00 97.81 340 LEU A O 1
ATOM 2664 N N . ALA A 1 341 ? 4.396 -9.475 1.630 1.00 97.19 341 ALA A N 1
ATOM 2665 C CA . ALA A 1 341 ? 3.093 -9.350 0.984 1.00 97.19 341 ALA A CA 1
ATOM 2666 C C . ALA A 1 341 ? 2.869 -10.435 -0.079 1.00 97.19 341 ALA A C 1
ATOM 2668 O O . ALA A 1 341 ? 1.815 -11.072 -0.078 1.00 97.19 341 ALA A O 1
ATOM 2669 N N . LEU A 1 342 ? 3.874 -10.706 -0.919 1.00 97.75 342 LEU A N 1
ATOM 2670 C CA . LEU A 1 342 ? 3.837 -11.808 -1.884 1.00 97.75 342 LEU A CA 1
ATOM 2671 C C . LEU A 1 342 ? 3.685 -13.162 -1.197 1.00 97.75 342 LEU A C 1
ATOM 2673 O O . LEU A 1 342 ? 2.806 -13.927 -1.579 1.00 97.75 342 LEU A O 1
ATOM 2677 N N . ALA A 1 343 ? 4.456 -13.426 -0.141 1.00 97.31 343 ALA A N 1
ATOM 2678 C CA . ALA A 1 343 ? 4.378 -14.678 0.605 1.00 97.31 343 ALA A CA 1
ATOM 2679 C C . ALA A 1 343 ? 2.954 -14.985 1.085 1.00 97.31 343 ALA A C 1
ATOM 2681 O O . ALA A 1 343 ? 2.485 -16.111 0.973 1.00 97.31 343 ALA A O 1
ATOM 2682 N N . ARG A 1 344 ? 2.235 -13.969 1.576 1.00 95.38 344 ARG A N 1
ATOM 2683 C CA . ARG A 1 344 ? 0.842 -14.121 2.024 1.00 95.38 344 ARG A CA 1
ATOM 2684 C C . ARG A 1 344 ? -0.161 -14.301 0.888 1.00 95.38 344 ARG A C 1
ATOM 2686 O O . ARG A 1 344 ? -1.275 -14.749 1.146 1.00 95.38 344 ARG A O 1
ATOM 2693 N N . ALA A 1 345 ? 0.190 -13.882 -0.323 1.00 95.38 345 ALA A N 1
ATOM 2694 C CA . ALA A 1 345 ? -0.664 -13.983 -1.498 1.00 95.38 345 ALA A CA 1
ATOM 2695 C C . ALA A 1 345 ? -0.448 -15.281 -2.293 1.00 95.38 345 ALA A C 1
ATOM 2697 O O . ALA A 1 345 ? -1.289 -15.619 -3.133 1.00 95.38 345 ALA A O 1
ATOM 2698 N N . GLU A 1 346 ? 0.664 -15.980 -2.064 1.00 93.88 346 GLU A N 1
ATOM 2699 C CA . GLU A 1 346 ? 0.936 -17.283 -2.662 1.00 93.88 346 GLU A CA 1
ATOM 2700 C C . GLU A 1 346 ? 0.068 -18.375 -2.029 1.00 93.88 346 GLU A C 1
ATOM 2702 O O . GLU A 1 346 ? -0.046 -18.488 -0.811 1.00 93.88 346 GLU A O 1
ATOM 2707 N N . GLU A 1 347 ? -0.529 -19.204 -2.882 1.00 91.06 347 GLU A N 1
ATOM 2708 C CA . GLU A 1 347 ? -1.259 -20.409 -2.462 1.00 91.06 347 GLU A CA 1
ATOM 2709 C C . GLU A 1 347 ? -0.322 -21.616 -2.327 1.00 91.06 347 GLU A C 1
ATOM 2711 O O . GLU A 1 347 ? -0.576 -22.531 -1.547 1.00 91.06 347 GLU A O 1
ATOM 2716 N N . ASP A 1 348 ? 0.774 -21.599 -3.085 1.00 93.50 348 ASP A N 1
ATOM 2717 C CA . ASP A 1 348 ? 1.832 -22.598 -3.058 1.00 93.50 348 ASP A CA 1
ATOM 2718 C C . ASP A 1 348 ? 2.779 -22.317 -1.881 1.00 93.50 348 ASP A C 1
ATOM 2720 O O . ASP A 1 348 ? 3.371 -21.236 -1.776 1.00 93.50 348 ASP A O 1
ATOM 2724 N N . GLU A 1 349 ? 2.902 -23.287 -0.973 1.00 92.81 349 GLU A N 1
ATOM 2725 C CA . GLU A 1 349 ? 3.682 -23.133 0.256 1.00 92.81 349 GLU A CA 1
ATOM 2726 C C . GLU A 1 349 ? 5.183 -22.959 -0.020 1.00 92.81 349 GLU A C 1
ATOM 2728 O O . GLU A 1 349 ? 5.841 -22.184 0.680 1.00 92.81 349 GLU A O 1
ATOM 2733 N N . ASP A 1 350 ? 5.719 -23.592 -1.066 1.00 92.44 350 ASP A N 1
ATOM 2734 C CA . ASP A 1 350 ? 7.132 -23.480 -1.429 1.00 92.44 350 ASP A CA 1
ATOM 2735 C C . ASP A 1 350 ? 7.437 -22.081 -1.971 1.00 92.44 350 ASP A C 1
ATOM 2737 O O . ASP A 1 350 ? 8.400 -21.439 -1.538 1.00 92.44 350 ASP A O 1
ATOM 2741 N N . LYS A 1 351 ? 6.559 -21.535 -2.824 1.00 91.88 351 LYS A N 1
ATOM 2742 C CA . LYS A 1 351 ? 6.677 -20.139 -3.289 1.00 91.88 351 LYS A CA 1
ATOM 2743 C C . LYS A 1 351 ? 6.527 -19.141 -2.147 1.00 91.88 351 LYS A C 1
ATOM 2745 O O . LYS A 1 351 ? 7.305 -18.192 -2.056 1.00 91.88 351 LYS A O 1
ATOM 2750 N N . SER A 1 352 ? 5.564 -19.358 -1.250 1.00 93.62 352 SER A N 1
ATOM 2751 C CA . SER A 1 352 ? 5.415 -18.541 -0.040 1.00 93.62 352 SER A CA 1
ATOM 2752 C C . SER A 1 352 ? 6.710 -18.540 0.782 1.00 93.62 352 SER A C 1
ATOM 2754 O O . SER A 1 352 ? 7.204 -17.482 1.180 1.00 93.62 352 SER A O 1
ATOM 2756 N N . ASN A 1 353 ? 7.296 -19.717 1.011 1.00 92.31 353 ASN A N 1
ATOM 2757 C CA . ASN A 1 353 ? 8.533 -19.857 1.774 1.00 92.31 353 ASN A CA 1
ATOM 2758 C C . ASN A 1 353 ? 9.725 -19.181 1.085 1.00 92.31 353 ASN A C 1
ATOM 2760 O O . ASN A 1 353 ? 10.508 -18.524 1.775 1.00 92.31 353 ASN A O 1
ATOM 2764 N N . LEU A 1 354 ? 9.831 -19.261 -0.244 1.00 93.25 354 LEU A N 1
ATOM 2765 C CA . LEU A 1 354 ? 10.851 -18.546 -1.017 1.00 93.25 354 LEU A CA 1
ATOM 2766 C C . LEU A 1 354 ? 10.776 -17.030 -0.779 1.00 93.25 354 LEU A C 1
ATOM 2768 O O . LEU A 1 354 ? 11.784 -16.394 -0.464 1.00 93.25 354 LEU A O 1
ATOM 2772 N N . TRP A 1 355 ? 9.582 -16.436 -0.854 1.00 95.81 355 TRP A N 1
ATOM 2773 C CA . TRP A 1 355 ? 9.411 -15.004 -0.594 1.00 95.81 355 TRP A CA 1
ATOM 2774 C C . TRP A 1 355 ? 9.763 -14.620 0.853 1.00 95.81 355 TRP A C 1
ATOM 2776 O O . TRP A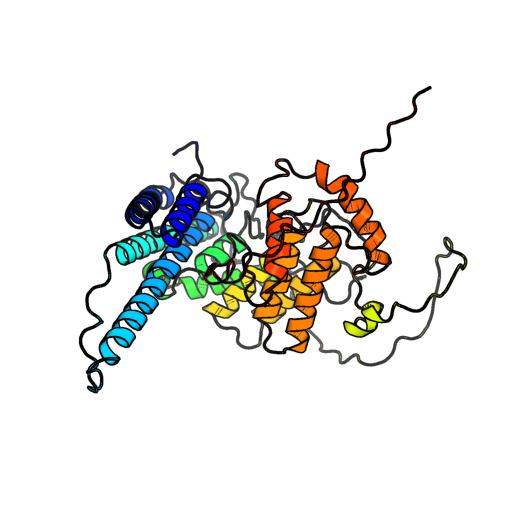 1 355 ? 10.441 -13.615 1.079 1.00 95.81 355 TRP A O 1
ATOM 2786 N N . ILE A 1 356 ? 9.395 -15.442 1.842 1.00 95.75 356 ILE A N 1
ATOM 2787 C CA . ILE A 1 356 ? 9.797 -15.225 3.246 1.00 95.75 356 ILE A CA 1
ATOM 2788 C C . ILE A 1 356 ? 11.322 -15.266 3.391 1.00 95.75 356 ILE A C 1
ATOM 2790 O O . ILE A 1 356 ? 11.900 -14.448 4.111 1.00 95.75 356 ILE A O 1
ATOM 2794 N N . GLN A 1 357 ? 11.993 -16.197 2.713 1.00 91.44 357 GLN A N 1
ATOM 2795 C CA . GLN A 1 357 ? 13.452 -16.280 2.736 1.00 91.44 357 GLN A CA 1
ATOM 2796 C C . GLN A 1 357 ? 14.099 -15.032 2.121 1.00 91.44 357 GLN A C 1
ATOM 2798 O O . GLN A 1 357 ? 15.011 -14.467 2.729 1.00 91.44 357 GLN A O 1
ATOM 2803 N N . ARG A 1 358 ? 13.583 -14.529 0.991 1.00 93.75 358 ARG A N 1
ATOM 2804 C CA . ARG A 1 358 ? 14.037 -13.257 0.394 1.00 93.75 358 ARG A CA 1
ATOM 2805 C C . ARG A 1 358 ? 13.883 -12.082 1.371 1.00 93.75 358 ARG A C 1
ATOM 2807 O O . ARG A 1 358 ? 14.818 -11.297 1.538 1.00 93.75 358 ARG A O 1
ATOM 2814 N N . ALA A 1 359 ? 12.760 -12.002 2.093 1.00 95.69 359 ALA A N 1
ATOM 2815 C CA . ALA A 1 359 ? 12.542 -10.989 3.134 1.00 95.69 359 ALA A CA 1
ATOM 2816 C C . ALA A 1 359 ? 13.564 -11.082 4.278 1.00 95.69 359 ALA A C 1
ATOM 2818 O O . ALA A 1 359 ? 14.121 -10.066 4.702 1.00 95.69 359 ALA A O 1
ATOM 2819 N N . ARG A 1 360 ? 13.858 -12.300 4.752 1.00 93.00 360 ARG A N 1
ATOM 2820 C CA . ARG A 1 360 ? 14.867 -12.538 5.798 1.00 93.00 360 ARG A CA 1
ATOM 2821 C C . ARG A 1 360 ? 16.265 -12.136 5.351 1.00 93.00 360 ARG A C 1
ATOM 2823 O O . ARG A 1 360 ? 16.982 -11.525 6.136 1.00 93.00 360 ARG A O 1
ATOM 2830 N N . LEU A 1 361 ? 16.634 -12.416 4.102 1.00 90.00 361 LEU A N 1
ATOM 2831 C CA . LEU A 1 361 ? 17.928 -12.006 3.551 1.00 90.00 361 LEU A CA 1
ATOM 2832 C C . LEU A 1 361 ? 18.062 -10.480 3.490 1.00 90.00 361 LEU A C 1
ATOM 2834 O O . LEU A 1 361 ? 19.122 -9.951 3.819 1.00 90.00 361 LEU A O 1
ATOM 2838 N N . PHE A 1 362 ? 16.986 -9.762 3.162 1.00 91.75 362 PHE A N 1
ATOM 2839 C CA . PHE A 1 362 ? 16.967 -8.298 3.222 1.00 91.75 362 PHE A CA 1
ATOM 2840 C C . PHE A 1 362 ? 17.078 -7.785 4.669 1.00 91.75 362 PHE A C 1
ATOM 2842 O O . PHE A 1 362 ? 17.831 -6.849 4.931 1.00 91.75 362 PHE A O 1
ATOM 2849 N N . GLY A 1 363 ? 16.408 -8.431 5.631 1.00 90.94 363 GLY A N 1
ATOM 2850 C CA . GLY A 1 363 ? 16.566 -8.141 7.062 1.00 90.94 363 GLY A CA 1
ATOM 2851 C C . GLY A 1 363 ? 18.003 -8.347 7.557 1.00 90.94 363 GLY A C 1
ATOM 2852 O O . GLY A 1 363 ? 18.597 -7.444 8.147 1.00 90.94 363 GLY A O 1
ATOM 2853 N N . ALA A 1 364 ? 18.593 -9.504 7.247 1.00 88.12 364 ALA A N 1
ATOM 2854 C CA . ALA A 1 364 ? 19.978 -9.847 7.568 1.00 88.12 364 ALA A CA 1
ATOM 2855 C C . ALA A 1 364 ? 20.978 -8.871 6.927 1.00 88.12 364 ALA A C 1
ATOM 2857 O O . ALA A 1 364 ? 21.962 -8.484 7.561 1.00 88.12 364 ALA A O 1
ATOM 2858 N N . PHE A 1 365 ? 20.704 -8.434 5.694 1.00 86.56 365 PHE A N 1
ATOM 2859 C CA . PHE A 1 365 ? 21.510 -7.453 4.971 1.00 86.56 365 PHE A CA 1
ATOM 2860 C C . PHE A 1 365 ? 21.574 -6.110 5.698 1.00 86.56 365 PHE A C 1
ATOM 2862 O O . PHE A 1 365 ? 22.648 -5.520 5.797 1.00 86.56 365 PHE A O 1
ATOM 2869 N N . MET A 1 366 ? 20.455 -5.631 6.240 1.00 86.12 366 MET A N 1
ATOM 2870 C CA . MET A 1 366 ? 20.416 -4.335 6.923 1.00 86.12 366 MET A CA 1
ATOM 2871 C C . MET A 1 366 ? 21.264 -4.294 8.198 1.00 86.12 366 MET A C 1
ATOM 2873 O O . MET A 1 366 ? 21.857 -3.260 8.506 1.00 86.12 366 MET A O 1
ATOM 2877 N N . VAL A 1 367 ? 21.340 -5.409 8.929 1.00 83.94 367 VAL A N 1
ATOM 2878 C CA . VAL A 1 367 ? 22.079 -5.504 10.203 1.00 83.94 367 VAL A CA 1
ATOM 2879 C C . VAL A 1 367 ? 23.460 -6.149 10.067 1.00 83.94 367 VAL A C 1
ATOM 2881 O O . VAL A 1 367 ? 24.107 -6.412 11.080 1.00 83.94 367 VAL A O 1
ATOM 2884 N N . ASN A 1 368 ? 23.917 -6.407 8.837 1.00 80.31 368 ASN A N 1
ATOM 2885 C CA . ASN A 1 368 ? 25.153 -7.139 8.547 1.00 80.31 368 ASN A CA 1
ATOM 2886 C C . ASN A 1 368 ? 25.260 -8.443 9.351 1.00 80.31 368 ASN A C 1
ATOM 2888 O O . ASN A 1 368 ? 26.252 -8.705 10.037 1.00 80.31 368 ASN A O 1
ATOM 2892 N N . TRP A 1 369 ? 24.211 -9.267 9.289 1.00 75.56 369 TRP A N 1
ATOM 2893 C CA . TRP A 1 369 ? 24.196 -10.566 9.953 1.00 75.56 369 TRP A CA 1
ATOM 2894 C C . TRP A 1 369 ? 25.047 -11.573 9.166 1.00 75.56 369 TRP A C 1
ATOM 2896 O O . TRP A 1 369 ? 24.548 -12.390 8.392 1.00 75.56 369 TRP A O 1
ATOM 2906 N N . GLU A 1 370 ? 26.367 -11.497 9.343 1.00 66.50 370 GLU A N 1
ATOM 2907 C CA . GLU A 1 370 ? 27.360 -12.198 8.515 1.00 66.50 370 GLU A CA 1
ATOM 2908 C C . GLU A 1 370 ? 27.126 -13.711 8.392 1.00 66.50 370 GLU A C 1
ATOM 2910 O O . GLU A 1 370 ? 27.403 -14.290 7.341 1.00 66.50 370 GLU A O 1
ATOM 2915 N N . THR A 1 371 ? 26.604 -14.363 9.436 1.00 66.94 371 THR A N 1
ATOM 2916 C CA . THR A 1 371 ? 26.374 -15.817 9.436 1.00 66.94 371 THR A CA 1
ATOM 2917 C C . THR A 1 371 ? 25.213 -16.255 8.544 1.00 66.94 371 THR A C 1
ATOM 2919 O O . THR A 1 371 ? 25.224 -17.393 8.085 1.00 66.94 371 THR A O 1
ATOM 2922 N N . GLU A 1 372 ? 24.251 -15.366 8.290 1.00 66.81 372 GLU A N 1
ATOM 2923 C CA . GLU A 1 372 ? 23.039 -15.623 7.493 1.00 66.81 372 GLU A CA 1
ATOM 2924 C C . GLU A 1 372 ? 23.177 -15.063 6.071 1.00 66.81 372 GLU A C 1
ATOM 2926 O O . GLU A 1 372 ? 22.437 -15.441 5.168 1.00 66.81 372 GLU A O 1
ATOM 2931 N N . LEU A 1 373 ? 24.153 -14.176 5.844 1.00 71.31 373 LEU A N 1
ATOM 2932 C CA . LEU A 1 373 ? 24.415 -13.606 4.531 1.00 71.31 373 LEU A CA 1
ATOM 2933 C C . LEU A 1 373 ? 25.322 -14.512 3.680 1.00 71.31 373 LEU A C 1
ATOM 2935 O O . LEU A 1 373 ? 26.411 -14.903 4.132 1.00 71.31 373 LEU A O 1
ATOM 2939 N N . PRO A 1 374 ? 24.947 -14.768 2.413 1.00 71.38 374 PRO A N 1
ATOM 2940 C CA . PRO A 1 374 ? 25.849 -15.309 1.401 1.00 71.38 374 PRO A CA 1
ATOM 2941 C C . PRO A 1 374 ? 27.110 -14.446 1.257 1.00 71.38 374 PRO A C 1
ATOM 2943 O O . PRO A 1 374 ? 27.045 -13.219 1.383 1.00 71.38 374 PRO A O 1
ATOM 2946 N N . LYS A 1 375 ? 28.263 -15.068 0.958 1.00 71.56 375 LYS A N 1
ATOM 2947 C CA . LYS A 1 375 ? 29.563 -14.371 0.823 1.00 71.56 375 LYS A CA 1
ATOM 2948 C C . LYS A 1 375 ? 29.484 -13.100 -0.062 1.00 71.56 375 LYS A C 1
ATOM 2950 O O . LYS A 1 375 ? 29.977 -12.072 0.409 1.00 71.56 375 LYS A O 1
ATOM 2955 N N . PRO A 1 376 ? 28.820 -13.106 -1.241 1.00 69.38 376 PRO A N 1
ATOM 2956 C CA . PRO A 1 376 ? 28.678 -11.910 -2.086 1.00 69.38 376 PRO A CA 1
ATOM 2957 C C . PRO A 1 376 ? 27.963 -10.737 -1.391 1.00 69.38 376 PRO A C 1
ATOM 2959 O O . PRO A 1 376 ? 28.378 -9.582 -1.482 1.00 69.38 376 PRO A O 1
ATOM 2962 N N . MET A 1 377 ? 26.920 -11.026 -0.604 1.00 71.94 377 MET A N 1
ATOM 2963 C CA . MET A 1 377 ? 26.115 -10.000 0.067 1.00 71.94 377 MET A CA 1
ATOM 2964 C C . MET A 1 377 ? 26.813 -9.379 1.281 1.00 71.94 377 MET A C 1
ATOM 2966 O O . MET A 1 377 ? 26.506 -8.241 1.631 1.00 71.94 377 MET A O 1
ATOM 2970 N N . ARG A 1 378 ? 27.762 -10.076 1.922 1.00 77.44 378 ARG A N 1
ATOM 2971 C CA . ARG A 1 378 ? 28.454 -9.576 3.130 1.00 77.44 378 ARG A CA 1
ATOM 2972 C C . ARG A 1 378 ? 29.229 -8.293 2.865 1.00 77.44 378 ARG A C 1
ATOM 2974 O O . ARG A 1 378 ? 29.133 -7.338 3.630 1.00 77.44 378 ARG A O 1
ATOM 2981 N N . LYS A 1 379 ? 29.985 -8.251 1.763 1.00 76.62 379 LYS A N 1
ATOM 2982 C CA . LYS A 1 379 ? 30.752 -7.055 1.391 1.00 76.62 379 LYS A CA 1
ATOM 2983 C C . LYS A 1 379 ? 29.814 -5.877 1.134 1.00 76.62 379 LYS A C 1
ATOM 2985 O O . LYS A 1 379 ? 30.058 -4.783 1.636 1.00 76.62 379 LYS A O 1
ATOM 2990 N N . LEU A 1 380 ? 28.731 -6.125 0.400 1.00 74.38 380 LEU A N 1
ATOM 2991 C CA . LEU A 1 380 ? 27.745 -5.103 0.083 1.00 74.38 380 LEU A CA 1
ATOM 2992 C C . LEU A 1 380 ? 27.018 -4.594 1.334 1.00 74.38 380 LEU A C 1
ATOM 2994 O O . LEU A 1 380 ? 26.837 -3.390 1.484 1.00 74.38 380 LEU A O 1
ATOM 2998 N N . SER A 1 381 ? 26.650 -5.493 2.245 1.00 80.06 381 SER A N 1
ATOM 2999 C CA . SER A 1 381 ? 26.031 -5.150 3.526 1.00 80.06 381 SER A CA 1
ATOM 3000 C C . SER A 1 381 ? 26.957 -4.274 4.367 1.00 80.06 381 SER A C 1
ATOM 3002 O O . SER A 1 381 ? 26.543 -3.222 4.848 1.00 80.06 381 SER A O 1
ATOM 3004 N N . LEU A 1 382 ? 28.245 -4.620 4.447 1.00 79.06 382 LEU A N 1
ATOM 3005 C CA . LEU A 1 382 ? 29.234 -3.812 5.157 1.00 79.06 382 LEU A CA 1
ATOM 3006 C C . LEU A 1 382 ? 29.413 -2.414 4.540 1.00 79.06 382 LEU A C 1
ATOM 3008 O O . LEU A 1 382 ? 29.595 -1.436 5.270 1.00 79.06 382 LEU A O 1
ATOM 3012 N N . GLU A 1 383 ? 29.388 -2.302 3.210 1.00 74.81 383 GLU A N 1
ATOM 3013 C CA . GLU A 1 383 ? 29.409 -1.011 2.511 1.00 74.81 383 GLU A CA 1
ATOM 3014 C C . GLU A 1 383 ? 28.137 -0.203 2.795 1.00 74.81 383 GLU A C 1
ATOM 3016 O O . GLU A 1 383 ? 28.231 0.962 3.189 1.00 74.81 383 GLU A O 1
ATOM 3021 N N . PHE A 1 384 ? 26.966 -0.833 2.688 1.00 77.25 384 PHE A N 1
ATOM 3022 C CA . PHE A 1 384 ? 25.670 -0.233 2.999 1.00 77.25 384 PHE A CA 1
ATOM 3023 C C . PHE A 1 384 ? 25.622 0.290 4.437 1.00 77.25 384 PHE A C 1
ATOM 3025 O O . PHE A 1 384 ? 25.297 1.456 4.654 1.00 77.25 384 PHE A O 1
ATOM 3032 N N . SER A 1 385 ? 26.050 -0.501 5.424 1.00 75.25 385 SER A N 1
ATOM 3033 C CA . SER A 1 385 ? 26.109 -0.077 6.827 1.00 75.25 385 SER A CA 1
ATOM 3034 C C . SER A 1 385 ? 27.065 1.093 7.073 1.00 75.25 385 SER A C 1
ATOM 3036 O O . SER A 1 385 ? 27.000 1.692 8.141 1.00 75.25 385 SER A O 1
ATOM 3038 N N . ARG A 1 386 ? 27.963 1.442 6.141 1.00 71.94 386 ARG A N 1
ATOM 3039 C CA . ARG A 1 386 ? 28.825 2.634 6.254 1.00 71.94 386 ARG A CA 1
ATOM 3040 C C . ARG A 1 386 ? 28.198 3.874 5.627 1.00 71.94 386 ARG A C 1
ATOM 3042 O O . ARG A 1 386 ? 28.471 4.974 6.102 1.00 71.94 386 ARG A O 1
ATOM 3049 N N . THR A 1 387 ? 27.390 3.718 4.580 1.00 68.12 387 THR A N 1
ATOM 3050 C CA . THR A 1 387 ? 26.844 4.845 3.804 1.00 68.12 387 THR A CA 1
ATOM 3051 C C . THR A 1 387 ? 25.394 5.172 4.137 1.00 68.12 387 THR A C 1
ATOM 3053 O O . THR A 1 387 ? 25.028 6.343 4.076 1.00 68.12 387 THR A O 1
ATOM 3056 N N . ALA A 1 388 ? 24.595 4.189 4.565 1.00 64.88 388 ALA A N 1
ATOM 3057 C CA . ALA A 1 388 ? 23.168 4.350 4.860 1.00 64.88 388 ALA A CA 1
ATOM 3058 C C . ALA A 1 388 ? 22.882 5.456 5.896 1.00 64.88 388 ALA A C 1
ATOM 3060 O O . ALA A 1 388 ? 21.827 6.082 5.857 1.00 64.88 388 ALA A O 1
ATOM 3061 N N . TRP A 1 389 ? 23.846 5.749 6.779 1.00 59.62 389 TRP A N 1
ATOM 3062 C CA . TRP A 1 389 ? 23.765 6.823 7.777 1.00 59.62 389 TRP A CA 1
ATOM 3063 C C . TRP A 1 389 ? 23.620 8.221 7.183 1.00 59.62 389 TRP A C 1
ATOM 3065 O O . TRP A 1 389 ? 23.063 9.097 7.841 1.00 59.62 389 TRP A O 1
ATOM 3075 N N . TYR A 1 390 ? 24.157 8.442 5.984 1.00 57.31 390 TYR A N 1
ATOM 3076 C CA . TYR A 1 390 ? 24.271 9.772 5.388 1.00 57.31 390 TYR A CA 1
ATOM 3077 C C . TYR A 1 390 ? 23.191 10.060 4.341 1.00 57.31 390 TYR A C 1
ATOM 3079 O O . TYR A 1 390 ? 23.099 11.194 3.877 1.00 57.31 390 TYR A O 1
ATOM 3087 N N . GLU A 1 391 ? 22.394 9.058 3.956 1.00 62.12 391 GLU A N 1
ATOM 3088 C CA . GLU A 1 391 ? 21.415 9.190 2.868 1.00 62.12 391 GLU A CA 1
ATOM 3089 C C . GLU A 1 391 ? 20.001 9.567 3.345 1.00 62.12 391 GLU A C 1
ATOM 3091 O O . GLU A 1 391 ? 19.217 10.074 2.547 1.00 62.12 391 GLU A O 1
ATOM 3096 N N . THR A 1 392 ? 19.683 9.413 4.638 1.00 66.56 392 THR A N 1
ATOM 3097 C CA . THR A 1 392 ? 18.381 9.810 5.209 1.00 66.56 392 THR A CA 1
ATOM 3098 C C . THR A 1 392 ? 18.460 11.131 5.972 1.00 66.56 392 THR A C 1
ATOM 3100 O O . THR A 1 392 ? 19.366 11.367 6.774 1.00 66.56 392 THR A O 1
ATOM 3103 N N . SER A 1 393 ? 17.469 11.994 5.737 1.00 66.38 393 SER A N 1
ATOM 3104 C CA . SER A 1 393 ? 17.350 13.298 6.394 1.00 66.38 393 SER A CA 1
ATOM 3105 C C . SER A 1 393 ? 16.947 13.187 7.872 1.00 66.38 393 SER A C 1
ATOM 3107 O O . SER A 1 393 ? 17.290 14.059 8.673 1.00 66.38 393 SER A O 1
ATOM 3109 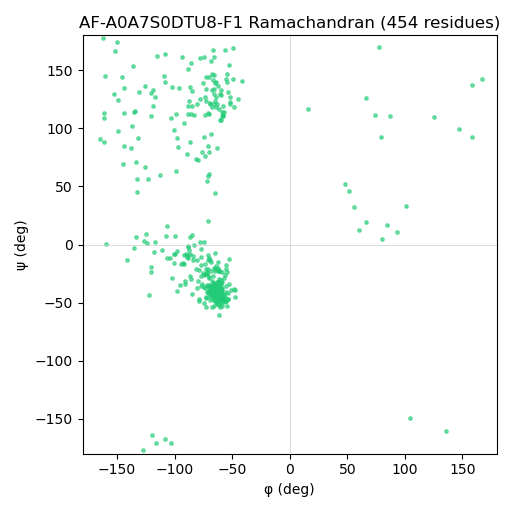N N . VAL A 1 394 ? 16.272 12.091 8.254 1.00 72.31 394 VAL A N 1
ATOM 3110 C CA . VAL A 1 394 ? 15.789 11.834 9.618 1.00 72.31 394 VAL A CA 1
ATOM 3111 C C . VAL A 1 394 ? 16.042 10.368 9.997 1.00 72.31 394 VAL A C 1
ATOM 3113 O O . VAL A 1 394 ? 15.133 9.537 9.949 1.00 72.31 394 VAL A O 1
ATOM 3116 N N . PRO A 1 395 ? 17.260 10.020 10.449 1.00 72.44 395 PRO A N 1
ATOM 3117 C CA . PRO A 1 395 ? 17.647 8.623 10.625 1.00 72.44 395 PRO A CA 1
ATOM 3118 C C . PRO A 1 395 ? 16.798 7.843 11.637 1.00 72.44 395 PRO A C 1
ATOM 3120 O O . PRO A 1 395 ? 16.732 6.626 11.563 1.00 72.44 395 PRO A O 1
ATOM 3123 N N . GLY A 1 396 ? 16.125 8.504 12.582 1.00 77.31 396 GLY A N 1
ATOM 3124 C CA . GLY A 1 396 ? 15.261 7.843 13.567 1.00 77.31 396 GLY A CA 1
ATOM 3125 C C . GLY A 1 396 ? 13.815 7.591 13.123 1.00 77.31 396 GLY A C 1
ATOM 3126 O O . GLY A 1 396 ? 13.078 6.949 13.868 1.00 77.31 396 GLY A O 1
ATOM 3127 N N . CYS A 1 397 ? 13.366 8.105 11.971 1.00 83.00 397 CYS A N 1
ATOM 3128 C CA . CYS A 1 397 ? 11.948 8.043 11.609 1.00 83.00 397 CYS A CA 1
ATOM 3129 C C . CYS A 1 397 ? 11.525 6.659 11.087 1.00 83.00 397 CYS A C 1
ATOM 3131 O O . CYS A 1 397 ? 12.346 5.853 10.646 1.00 83.00 397 CYS A O 1
ATOM 3133 N N . LEU A 1 398 ? 10.215 6.395 11.126 1.00 85.69 398 LEU A N 1
ATOM 3134 C CA . LEU A 1 398 ? 9.632 5.142 10.645 1.00 85.69 398 LEU A CA 1
ATOM 3135 C C . LEU A 1 398 ? 9.730 4.997 9.120 1.00 85.69 398 LEU A C 1
ATOM 3137 O O . LEU A 1 398 ? 9.958 3.899 8.635 1.00 85.69 398 LEU A O 1
ATOM 3141 N N . MET A 1 399 ? 9.558 6.081 8.359 1.00 85.12 399 MET A N 1
ATOM 3142 C CA . MET A 1 399 ? 9.387 5.986 6.903 1.00 85.12 399 MET A CA 1
ATOM 3143 C C . MET A 1 399 ? 10.706 5.952 6.118 1.00 85.12 399 MET A C 1
ATOM 3145 O O . MET A 1 399 ? 10.768 5.305 5.073 1.00 85.12 399 MET A O 1
ATOM 3149 N N . GLU A 1 400 ? 11.769 6.585 6.622 1.00 80.94 400 GLU A N 1
ATOM 3150 C CA . GLU A 1 400 ? 13.080 6.688 5.949 1.00 80.94 400 GLU A CA 1
ATOM 3151 C C . GLU A 1 400 ? 14.236 6.082 6.762 1.00 80.94 400 GLU A C 1
ATOM 3153 O O . GLU A 1 400 ? 15.264 5.707 6.199 1.00 80.94 400 GLU A O 1
ATOM 3158 N N . GLY A 1 401 ? 14.073 5.987 8.083 1.00 81.00 401 GLY A N 1
ATOM 3159 C CA . GLY A 1 401 ? 15.152 5.717 9.028 1.00 81.00 401 GLY A CA 1
ATOM 3160 C C . GLY A 1 401 ? 15.123 4.326 9.665 1.00 81.00 401 GLY A C 1
ATOM 3161 O O . GLY A 1 401 ? 14.380 3.438 9.254 1.00 81.00 401 GLY A O 1
ATOM 3162 N N . TYR A 1 402 ? 15.924 4.134 10.716 1.00 81.69 402 TYR A N 1
ATOM 3163 C CA . TYR A 1 402 ? 16.112 2.870 11.444 1.00 81.69 402 TYR A CA 1
ATOM 3164 C C . TYR A 1 402 ? 14.842 2.337 12.114 1.00 81.69 402 TYR A C 1
ATOM 3166 O O . TYR A 1 402 ? 14.765 1.137 12.374 1.00 81.69 402 TYR A O 1
ATOM 3174 N N . GLY A 1 403 ? 13.851 3.197 12.385 1.00 86.25 403 GLY A N 1
ATOM 3175 C CA . GLY A 1 403 ? 12.567 2.764 12.944 1.00 86.25 403 GLY A CA 1
ATOM 3176 C C . GLY A 1 403 ? 11.909 1.685 12.077 1.00 86.25 403 GLY A C 1
ATOM 3177 O O . GLY A 1 403 ? 11.354 0.726 12.607 1.00 86.25 403 GLY A O 1
ATOM 3178 N N . SER A 1 404 ? 12.070 1.793 10.754 1.00 87.56 404 SER A N 1
ATOM 3179 C CA . SER A 1 404 ? 11.638 0.774 9.792 1.00 87.56 404 SER A CA 1
ATOM 3180 C C . SER A 1 404 ? 12.346 -0.567 9.969 1.00 87.56 404 SER A C 1
ATOM 3182 O O . SER A 1 404 ? 11.685 -1.599 10.038 1.00 87.56 404 SER A O 1
ATOM 3184 N N . GLY A 1 405 ? 13.678 -0.547 10.074 1.00 86.50 405 GLY A N 1
ATOM 3185 C CA . GLY A 1 405 ? 14.497 -1.747 10.170 1.00 86.50 405 GLY A CA 1
ATOM 3186 C C . GLY A 1 405 ? 14.211 -2.514 11.452 1.00 86.50 405 GLY A C 1
ATOM 3187 O O . GLY A 1 405 ? 14.028 -3.725 11.409 1.00 86.50 405 GLY A O 1
ATOM 3188 N N . VAL A 1 406 ? 14.080 -1.810 12.581 1.00 89.31 406 VAL A N 1
ATOM 3189 C CA . VAL A 1 406 ? 13.684 -2.430 13.855 1.00 89.31 406 VAL A CA 1
ATOM 3190 C C . VAL A 1 406 ? 12.308 -3.077 13.738 1.00 89.31 406 VAL A C 1
ATOM 3192 O O . VAL A 1 406 ? 12.150 -4.228 14.138 1.00 89.31 406 VAL A O 1
ATOM 3195 N N . LEU A 1 407 ? 11.328 -2.368 13.172 1.00 90.94 407 LEU A N 1
ATOM 3196 C CA . LEU A 1 407 ? 9.981 -2.907 13.021 1.00 90.94 407 LEU A CA 1
ATOM 3197 C C . LEU A 1 407 ? 9.961 -4.136 12.107 1.00 90.94 407 LEU A C 1
ATOM 3199 O O . LEU A 1 407 ? 9.358 -5.138 12.466 1.00 90.94 407 LEU A O 1
ATOM 3203 N N . LEU A 1 408 ? 10.658 -4.093 10.969 1.00 92.50 408 LEU A N 1
ATOM 3204 C CA . LEU A 1 408 ? 10.753 -5.242 10.072 1.00 92.50 408 LEU A CA 1
ATOM 3205 C C . LEU A 1 408 ? 11.379 -6.457 10.762 1.00 92.50 408 LEU A C 1
ATOM 3207 O O . LEU A 1 408 ? 10.893 -7.566 10.580 1.00 92.50 408 LEU A O 1
ATOM 3211 N N . LEU A 1 409 ? 12.440 -6.275 11.551 1.00 91.38 409 LEU A N 1
ATOM 3212 C CA . LEU A 1 409 ? 13.058 -7.388 12.278 1.00 91.38 409 LEU A CA 1
ATOM 3213 C C . LEU A 1 409 ? 12.088 -8.027 13.279 1.00 91.38 409 LEU A C 1
ATOM 3215 O O . LEU A 1 409 ? 12.099 -9.244 13.422 1.00 91.38 409 LEU A O 1
ATOM 3219 N N . VAL A 1 410 ? 11.235 -7.228 13.930 1.00 92.31 410 VAL A N 1
ATOM 3220 C CA . VAL A 1 410 ? 10.160 -7.745 14.792 1.00 92.31 410 VAL A CA 1
ATOM 3221 C C . VAL A 1 410 ? 9.119 -8.504 13.965 1.00 92.31 410 VAL A C 1
ATOM 3223 O O . VAL A 1 410 ? 8.750 -9.618 14.322 1.00 92.31 410 VAL A O 1
ATOM 3226 N N . ASP A 1 411 ? 8.687 -7.945 12.837 1.00 93.25 411 ASP A N 1
ATOM 3227 C CA . ASP A 1 411 ? 7.686 -8.558 11.956 1.00 93.25 411 ASP A CA 1
ATOM 3228 C C . ASP A 1 411 ? 8.186 -9.855 11.285 1.00 93.25 411 ASP A C 1
ATOM 3230 O O . ASP A 1 411 ? 7.395 -10.754 10.995 1.00 93.25 411 ASP A O 1
ATOM 3234 N N . LEU A 1 412 ? 9.499 -10.008 11.081 1.00 92.62 412 LEU A N 1
ATOM 3235 C CA . LEU A 1 412 ? 10.109 -11.227 10.534 1.00 92.62 412 LEU A CA 1
ATOM 3236 C C . LEU A 1 412 ? 10.025 -12.443 11.476 1.00 92.62 412 LEU A C 1
ATOM 3238 O O . LEU A 1 412 ? 10.218 -13.572 11.006 1.00 92.62 412 LEU A O 1
ATOM 3242 N N . GLU A 1 413 ? 9.707 -12.242 12.760 1.00 91.44 413 GLU A N 1
ATOM 3243 C CA . GLU A 1 413 ? 9.398 -13.329 13.703 1.00 91.44 413 GLU A CA 1
ATOM 3244 C C . GLU A 1 413 ? 8.053 -14.002 13.378 1.00 91.44 413 GLU A C 1
ATOM 3246 O O . GLU A 1 413 ? 7.890 -15.202 13.605 1.00 91.44 413 GLU A O 1
ATOM 3251 N N . ASP A 1 414 ? 7.108 -13.263 12.784 1.00 91.88 414 ASP A N 1
ATOM 3252 C CA . ASP A 1 414 ? 5.813 -13.779 12.324 1.00 91.88 414 ASP A CA 1
ATOM 3253 C C . ASP A 1 414 ? 5.487 -13.291 10.894 1.00 91.88 414 ASP A C 1
ATOM 3255 O O . ASP A 1 414 ? 4.581 -12.478 10.669 1.00 91.88 414 ASP A O 1
ATOM 3259 N N . PRO A 1 415 ? 6.207 -13.806 9.877 1.00 91.12 415 PRO A N 1
ATOM 3260 C CA . PRO A 1 415 ? 6.159 -13.271 8.516 1.00 91.12 415 PRO A CA 1
ATOM 3261 C C . PRO A 1 415 ? 4.782 -13.418 7.848 1.00 91.12 415 PRO A C 1
ATOM 3263 O O . PRO A 1 415 ? 4.450 -12.665 6.931 1.00 91.12 415 PRO A O 1
ATOM 3266 N N . LYS A 1 416 ? 3.954 -14.366 8.312 1.00 88.12 416 LYS A N 1
ATOM 3267 C CA . LYS A 1 416 ? 2.585 -14.569 7.810 1.00 88.12 416 LYS A CA 1
ATOM 3268 C C . LYS A 1 416 ? 1.632 -13.465 8.290 1.00 88.12 416 LYS A C 1
ATOM 3270 O O . LYS A 1 416 ? 0.652 -13.159 7.603 1.00 88.12 416 LYS A O 1
ATOM 3275 N N . ASN A 1 417 ? 1.931 -12.820 9.416 1.00 88.19 417 ASN A N 1
ATOM 3276 C CA . ASN A 1 417 ? 1.131 -11.724 9.967 1.00 88.19 417 ASN A CA 1
ATOM 3277 C C . ASN A 1 417 ? 1.770 -10.340 9.820 1.00 88.19 417 ASN A C 1
ATOM 3279 O O . ASN A 1 417 ? 1.051 -9.355 9.968 1.00 88.19 417 ASN A O 1
ATOM 3283 N N . ALA A 1 418 ? 3.046 -10.256 9.442 1.00 92.19 418 ALA A N 1
ATOM 3284 C CA . ALA A 1 418 ? 3.729 -9.001 9.136 1.00 92.19 418 ALA A CA 1
ATOM 3285 C C . ALA A 1 418 ? 2.934 -8.115 8.163 1.00 92.19 418 ALA A C 1
ATOM 3287 O O . ALA A 1 418 ? 2.308 -8.623 7.225 1.00 92.19 418 ALA A O 1
ATOM 3288 N N . ARG A 1 419 ? 2.946 -6.796 8.351 1.00 91.56 419 ARG A N 1
ATOM 3289 C CA . ARG A 1 419 ? 2.245 -5.846 7.467 1.00 91.56 419 ARG A CA 1
ATOM 3290 C C . ARG A 1 419 ? 3.061 -4.576 7.330 1.00 91.56 419 ARG A C 1
ATOM 3292 O O . ARG A 1 419 ? 3.498 -4.016 8.330 1.00 91.56 419 ARG A O 1
ATOM 3299 N N . ALA A 1 420 ? 3.206 -4.085 6.101 1.00 92.38 420 ALA A N 1
ATOM 3300 C CA . ALA A 1 420 ? 3.874 -2.810 5.878 1.00 92.38 420 ALA A CA 1
ATOM 3301 C C . ALA A 1 420 ? 3.096 -1.688 6.599 1.00 92.38 420 ALA A C 1
ATOM 3303 O O . ALA A 1 420 ? 1.935 -1.433 6.256 1.00 92.38 420 ALA A O 1
ATOM 3304 N N . PRO A 1 421 ? 3.678 -1.006 7.601 1.00 89.94 421 PRO A N 1
ATOM 3305 C CA . PRO A 1 421 ? 2.951 -0.009 8.376 1.00 89.94 421 PRO A CA 1
ATOM 3306 C C . PRO A 1 421 ? 2.559 1.174 7.489 1.00 89.94 421 PRO A C 1
ATOM 3308 O O . PRO A 1 421 ? 3.339 1.640 6.659 1.00 89.94 421 PRO A O 1
ATOM 3311 N N . LEU A 1 422 ? 1.336 1.672 7.687 1.00 89.12 422 LEU A N 1
ATOM 3312 C CA . LEU A 1 422 ? 0.757 2.792 6.931 1.00 89.12 422 LEU A CA 1
ATOM 3313 C C . LEU A 1 422 ? 0.639 2.547 5.412 1.00 89.12 422 LEU A C 1
ATOM 3315 O O . LEU A 1 422 ? 0.385 3.495 4.669 1.00 89.12 422 LEU A O 1
ATOM 3319 N N . VAL A 1 423 ? 0.810 1.302 4.959 1.00 91.25 423 VAL A N 1
ATOM 3320 C CA . VAL A 1 423 ? 0.604 0.847 3.572 1.00 91.25 423 VAL A CA 1
ATOM 3321 C C . VAL A 1 423 ? -0.424 -0.277 3.557 1.00 91.25 423 VAL A C 1
ATOM 3323 O O . VAL A 1 423 ? -1.334 -0.275 2.744 1.00 91.25 423 VAL A O 1
ATOM 3326 N N . GLU A 1 424 ? -0.337 -1.222 4.487 1.00 90.38 424 GLU A N 1
ATOM 3327 C CA . GLU A 1 424 ? -1.331 -2.278 4.635 1.00 90.38 424 GLU A CA 1
ATOM 3328 C C . GLU A 1 424 ? -2.155 -2.084 5.912 1.00 90.38 424 GLU A C 1
ATOM 3330 O O . GLU A 1 424 ? -1.611 -1.645 6.934 1.00 90.38 424 GLU A O 1
ATOM 3335 N N . PRO A 1 425 ? -3.454 -2.436 5.895 1.00 79.44 425 PRO A N 1
ATOM 3336 C CA . PRO A 1 425 ? -4.262 -2.469 7.101 1.00 79.44 425 PRO A CA 1
ATOM 3337 C C . PRO A 1 425 ? -3.633 -3.426 8.112 1.00 79.44 425 PRO A C 1
ATOM 3339 O O . PRO A 1 425 ? -3.474 -4.624 7.853 1.00 79.44 425 PRO A O 1
ATOM 3342 N N . THR A 1 426 ? -3.257 -2.905 9.274 1.00 64.75 426 THR A N 1
ATOM 3343 C CA . THR A 1 426 ? -2.736 -3.725 10.369 1.00 64.75 426 THR A CA 1
ATOM 3344 C C . THR A 1 426 ? -3.902 -4.112 11.254 1.00 64.75 426 THR A C 1
ATOM 3346 O O . THR A 1 426 ? -4.336 -3.324 12.079 1.00 64.75 426 THR A O 1
ATOM 3349 N N . LEU A 1 427 ? -4.387 -5.349 11.197 1.00 53.78 427 LEU A N 1
ATOM 3350 C CA . LEU A 1 427 ? -4.945 -5.877 12.438 1.00 53.78 427 LEU A CA 1
ATOM 3351 C C . LEU A 1 427 ? -3.740 -5.987 13.373 1.00 53.78 427 LEU A C 1
ATOM 3353 O O . LEU A 1 427 ? -2.797 -6.711 13.064 1.00 53.78 427 LEU A O 1
ATOM 3357 N N . TRP A 1 428 ? -3.761 -5.308 14.515 1.00 40.84 428 TRP A N 1
ATOM 3358 C CA . TRP A 1 428 ? -2.760 -5.503 15.561 1.00 40.84 428 TRP A CA 1
ATOM 3359 C C . TRP A 1 428 ? -3.313 -6.431 16.660 1.00 40.84 428 TRP A C 1
ATOM 3361 O O . TRP A 1 428 ? -3.463 -5.976 17.788 1.00 40.84 428 TRP A O 1
ATOM 3371 N N . PRO A 1 429 ? -3.656 -7.723 16.434 1.00 33.19 429 PRO A N 1
ATOM 3372 C CA . PRO A 1 429 ? -4.039 -8.568 17.553 1.00 33.19 429 PRO A CA 1
ATOM 3373 C C . PRO A 1 429 ? -2.838 -9.267 18.211 1.00 33.19 429 PRO A C 1
ATOM 3375 O O . PRO A 1 429 ? -3.020 -9.880 19.263 1.00 33.19 429 PRO A O 1
ATOM 3378 N N . HIS A 1 430 ? -1.620 -9.219 17.639 1.00 33.59 430 HIS A N 1
ATOM 3379 C CA . HIS A 1 430 ? -0.598 -10.231 17.966 1.00 33.59 430 HIS A CA 1
ATOM 3380 C C . HIS A 1 430 ? 0.841 -9.769 18.237 1.00 33.59 430 HIS A C 1
ATOM 3382 O O . HIS A 1 430 ? 1.633 -10.603 18.662 1.00 33.59 430 HIS A O 1
ATOM 3388 N N . VAL A 1 431 ? 1.200 -8.484 18.127 1.00 35.59 431 VAL A N 1
ATOM 3389 C CA . VAL A 1 431 ? 2.608 -8.067 18.364 1.00 35.59 431 VAL A CA 1
ATOM 3390 C C . VAL A 1 431 ? 3.026 -8.165 19.843 1.00 35.59 431 VAL A C 1
ATOM 3392 O O . VAL A 1 431 ? 4.208 -8.177 20.165 1.00 35.59 431 VAL A O 1
ATOM 3395 N N . PHE A 1 432 ? 2.077 -8.364 20.762 1.00 31.45 432 PHE A N 1
ATOM 3396 C CA . PHE A 1 432 ? 2.384 -8.879 22.094 1.00 31.45 432 PHE A CA 1
ATOM 3397 C C . PHE A 1 432 ? 1.354 -9.938 22.488 1.00 31.45 432 PHE A C 1
ATOM 3399 O O . PHE A 1 432 ? 0.261 -9.590 22.950 1.00 31.45 432 PHE A O 1
ATOM 3406 N N . PRO A 1 433 ? 1.676 -11.242 22.413 1.00 30.08 433 PRO A N 1
ATOM 3407 C CA . PRO A 1 433 ? 1.040 -12.181 23.316 1.00 30.08 433 PRO A CA 1
ATOM 3408 C C . PRO A 1 433 ? 1.228 -11.605 24.721 1.00 30.08 433 PRO A C 1
ATOM 3410 O O . PRO A 1 433 ? 2.359 -11.406 25.167 1.00 30.08 433 PRO A O 1
ATOM 3413 N N . ARG A 1 434 ? 0.135 -11.339 25.451 1.00 35.75 434 ARG A N 1
ATOM 3414 C CA . ARG A 1 434 ? 0.203 -10.916 26.867 1.00 35.75 434 ARG A CA 1
ATOM 3415 C C . ARG A 1 434 ? 1.048 -11.879 27.729 1.00 35.75 434 ARG A C 1
ATOM 3417 O O . ARG A 1 434 ? 1.385 -11.547 28.858 1.00 35.75 434 ARG A O 1
ATOM 3424 N N . SER A 1 435 ? 1.387 -13.062 27.203 1.00 35.59 435 SER A N 1
ATOM 3425 C CA . SER A 1 435 ? 2.210 -14.100 27.821 1.00 35.59 435 SER A CA 1
ATOM 3426 C C . SER A 1 435 ? 3.692 -14.122 27.415 1.00 35.59 435 SER A C 1
ATOM 3428 O O . SER A 1 435 ? 4.433 -14.914 27.992 1.00 35.59 435 SER A O 1
ATOM 3430 N N . THR A 1 436 ? 4.158 -13.309 26.461 1.00 33.19 436 THR A N 1
ATOM 3431 C CA . THR A 1 436 ? 5.575 -13.279 26.044 1.00 33.19 436 THR A CA 1
ATOM 3432 C C . THR A 1 436 ? 6.136 -11.864 26.127 1.00 33.19 436 THR A C 1
ATOM 3434 O O . THR A 1 436 ? 6.500 -11.260 25.124 1.00 33.19 436 THR A O 1
ATOM 3437 N N . ALA A 1 437 ? 6.253 -11.334 27.345 1.00 26.86 437 ALA A N 1
ATOM 3438 C CA . ALA A 1 437 ? 7.309 -10.365 27.613 1.00 26.86 437 ALA A CA 1
ATOM 3439 C C . ALA A 1 437 ? 8.647 -11.072 27.312 1.00 26.86 437 ALA A C 1
ATOM 3441 O O . ALA A 1 437 ? 8.953 -12.070 27.979 1.00 26.86 437 ALA A O 1
ATOM 3442 N N . PRO A 1 438 ? 9.422 -10.661 26.292 1.00 34.03 438 PRO A N 1
ATOM 3443 C CA . PRO A 1 438 ? 10.637 -11.375 25.950 1.00 34.03 438 PRO A CA 1
ATOM 3444 C C . PRO A 1 438 ? 11.651 -11.215 27.078 1.00 34.03 438 PRO A C 1
ATOM 3446 O O . PRO A 1 438 ? 11.762 -10.158 27.703 1.00 34.03 438 PRO A O 1
ATOM 3449 N N . ARG A 1 439 ? 12.459 -12.255 27.280 1.00 31.59 439 ARG A N 1
ATOM 3450 C CA . ARG A 1 439 ? 13.700 -12.252 28.069 1.00 31.59 439 ARG A CA 1
ATOM 3451 C C . ARG A 1 439 ? 14.778 -11.339 27.440 1.00 31.59 439 ARG A C 1
ATOM 3453 O O . ARG A 1 439 ? 15.939 -11.717 27.363 1.00 31.59 439 ARG A O 1
ATOM 3460 N N . LEU A 1 440 ? 14.412 -10.136 26.996 1.00 31.67 440 LEU A N 1
ATOM 3461 C CA . LEU A 1 440 ? 15.313 -9.108 26.460 1.00 31.67 440 LEU A CA 1
ATOM 3462 C C . LEU A 1 440 ? 16.187 -8.465 27.550 1.00 31.67 440 LEU A C 1
ATOM 3464 O O . LEU A 1 440 ? 17.150 -7.777 27.239 1.00 31.67 440 LEU A O 1
ATOM 3468 N N . ALA A 1 441 ? 15.924 -8.749 28.828 1.00 30.27 441 ALA A N 1
ATOM 3469 C CA . ALA A 1 441 ? 16.759 -8.316 29.949 1.00 30.27 441 ALA A CA 1
ATOM 3470 C C . ALA A 1 441 ? 18.093 -9.090 30.092 1.00 30.27 441 ALA A C 1
ATOM 3472 O O . ALA A 1 441 ? 18.823 -8.842 31.046 1.00 30.27 441 ALA A O 1
ATOM 3473 N N . GLN A 1 442 ? 18.415 -10.039 29.200 1.00 31.16 442 GLN A N 1
ATOM 3474 C CA . GLN A 1 442 ? 19.649 -10.846 29.282 1.00 31.16 442 GLN A CA 1
ATOM 3475 C C . GLN A 1 442 ? 20.620 -10.666 28.106 1.00 31.16 442 GLN A C 1
ATOM 3477 O O . GLN A 1 442 ? 21.671 -11.304 28.089 1.00 31.16 442 GLN A O 1
ATOM 3482 N N . MET A 1 443 ? 20.322 -9.791 27.145 1.00 29.20 443 MET A N 1
ATOM 3483 C CA . MET A 1 443 ? 21.281 -9.425 26.101 1.00 29.20 443 MET A CA 1
ATOM 3484 C C . MET A 1 443 ? 21.959 -8.110 26.477 1.00 29.20 443 MET A C 1
ATOM 3486 O O . MET A 1 443 ? 21.474 -7.031 26.151 1.00 29.20 443 MET A O 1
ATOM 3490 N N . GLU A 1 444 ? 23.094 -8.196 27.173 1.00 26.45 444 GLU A N 1
ATOM 3491 C CA . GLU A 1 444 ? 24.014 -7.061 27.229 1.00 26.45 444 GLU A CA 1
ATOM 3492 C C . GLU A 1 444 ? 24.572 -6.805 25.817 1.00 26.45 444 GLU A C 1
ATOM 3494 O O . GLU A 1 444 ? 25.167 -7.710 25.218 1.00 26.45 444 GLU A O 1
ATOM 3499 N N . PRO A 1 445 ? 24.427 -5.593 25.258 1.00 31.55 445 PRO A N 1
ATOM 3500 C CA . PRO A 1 445 ? 25.098 -5.248 24.019 1.00 31.55 445 PRO A CA 1
ATOM 3501 C C . PRO A 1 445 ? 26.604 -5.184 24.284 1.00 31.55 445 PRO A C 1
ATOM 3503 O O . PRO A 1 445 ? 27.082 -4.335 25.039 1.00 31.55 445 PRO A O 1
ATOM 3506 N N . ARG A 1 446 ? 27.387 -6.045 23.621 1.00 29.64 446 ARG A N 1
ATOM 3507 C CA . ARG A 1 446 ? 28.834 -5.826 23.485 1.00 29.64 446 ARG A CA 1
ATOM 3508 C C . ARG A 1 446 ? 29.055 -4.641 22.548 1.00 29.64 446 ARG A C 1
ATOM 3510 O O . ARG A 1 446 ? 29.341 -4.807 21.367 1.00 29.64 446 ARG A O 1
ATOM 3517 N N . LEU A 1 447 ? 28.908 -3.438 23.090 1.00 30.06 447 LEU A N 1
ATOM 3518 C CA . LEU A 1 447 ? 29.394 -2.212 22.474 1.00 30.06 447 LEU A CA 1
ATOM 3519 C C . LEU A 1 447 ? 30.911 -2.350 22.317 1.00 30.06 447 LEU A C 1
ATOM 3521 O O . LEU A 1 447 ? 31.652 -2.320 23.297 1.00 30.06 447 LEU A O 1
ATOM 3525 N N . VAL A 1 448 ? 31.380 -2.535 21.084 1.00 32.84 448 VAL A N 1
ATOM 3526 C CA . VAL A 1 448 ? 32.799 -2.386 20.755 1.00 32.84 448 VAL A CA 1
ATOM 3527 C C . VAL A 1 448 ? 33.086 -0.881 20.768 1.00 32.84 448 VAL A C 1
ATOM 3529 O O . VAL A 1 448 ? 32.551 -0.168 19.917 1.00 32.84 448 VAL A O 1
ATOM 3532 N N . PRO A 1 449 ? 33.875 -0.351 21.719 1.00 29.23 449 PRO A N 1
ATOM 3533 C CA . PRO A 1 449 ? 34.168 1.073 21.741 1.00 29.23 449 PRO A CA 1
ATOM 3534 C C . PRO A 1 449 ? 34.991 1.459 20.499 1.00 29.23 449 PRO A C 1
ATOM 3536 O O . PRO A 1 449 ? 35.831 0.671 20.044 1.00 29.23 449 PRO A O 1
ATOM 3539 N N . PRO A 1 450 ? 34.791 2.667 19.945 1.00 32.41 450 PRO A N 1
ATOM 3540 C CA . PRO A 1 450 ? 35.564 3.136 18.805 1.00 32.41 450 PRO A CA 1
ATOM 3541 C C . PRO A 1 450 ? 37.053 3.171 19.166 1.00 32.41 450 PRO A C 1
ATOM 3543 O O . PRO A 1 450 ? 37.452 3.732 20.189 1.00 32.41 450 PRO A O 1
ATOM 3546 N N . ARG A 1 451 ? 37.892 2.556 18.321 1.00 32.84 451 ARG A N 1
ATOM 3547 C CA . ARG A 1 451 ? 39.353 2.626 18.449 1.00 32.84 451 ARG A CA 1
ATOM 3548 C C . ARG A 1 451 ? 39.773 4.094 18.422 1.00 32.84 451 ARG A C 1
ATOM 3550 O O . ARG A 1 451 ? 39.633 4.757 17.399 1.00 32.84 451 ARG A O 1
ATOM 3557 N N . ALA A 1 452 ? 40.311 4.575 19.540 1.00 32.88 452 ALA A N 1
ATOM 3558 C CA . ALA A 1 452 ? 40.938 5.882 19.628 1.00 32.88 452 ALA A CA 1
ATOM 3559 C C . ALA A 1 452 ? 41.986 6.023 18.515 1.00 32.88 452 ALA A C 1
ATOM 3561 O O . ALA A 1 452 ? 42.918 5.219 18.408 1.00 32.88 452 ALA A O 1
ATOM 3562 N N . SER A 1 453 ? 41.825 7.045 17.675 1.00 36.12 453 SER A N 1
ATOM 3563 C CA . SER A 1 453 ? 42.830 7.445 16.702 1.00 36.12 453 SER A CA 1
ATOM 3564 C C . SER A 1 453 ? 44.123 7.781 17.445 1.00 36.12 453 SER A C 1
ATOM 3566 O O . SER A 1 453 ? 44.184 8.783 18.159 1.00 36.12 453 SER A O 1
ATOM 3568 N N . ARG A 1 454 ? 45.169 6.967 17.277 1.00 37.00 454 ARG A N 1
ATOM 3569 C CA . ARG A 1 454 ? 46.532 7.383 17.612 1.00 37.00 454 ARG A CA 1
ATOM 3570 C C . ARG A 1 454 ? 46.936 8.472 16.619 1.00 37.00 454 ARG A C 1
ATOM 3572 O O . ARG A 1 454 ? 47.357 8.168 15.508 1.00 37.00 454 ARG A O 1
ATOM 3579 N N . ARG A 1 455 ? 46.763 9.734 17.011 1.00 37.19 455 ARG A N 1
ATOM 3580 C CA . ARG A 1 455 ? 47.578 10.832 16.489 1.00 37.19 455 ARG A CA 1
ATOM 3581 C C . ARG A 1 455 ? 48.853 10.868 17.330 1.00 37.19 455 ARG A C 1
ATOM 3583 O O . ARG A 1 455 ? 48.757 11.003 18.548 1.00 37.19 455 ARG A O 1
ATOM 3590 N N . ASN A 1 456 ? 49.994 10.680 16.671 1.00 36.09 456 ASN A N 1
ATOM 3591 C CA . ASN A 1 456 ? 51.241 11.320 17.086 1.00 36.09 456 ASN A CA 1
ATOM 3592 C C . ASN A 1 456 ? 51.217 12.762 16.587 1.00 36.09 456 ASN A C 1
ATOM 3594 O O . ASN A 1 456 ? 50.656 12.967 15.483 1.00 36.09 456 ASN A O 1
#

Radius of gyration: 24.58 Å; Cα contacts (8 Å, |Δi|>4): 644; chains: 1; bounding box: 85×54×61 Å

Organism: NCBI:txid1561963